Protein AF-A0A352PWK9-F1 (afdb_monomer)

Solvent-accessible surface area (backbone atoms only — not comparable to full-atom values): 29398 Å² total; per-residue (Å²): 131,69,62,71,47,49,58,25,67,68,65,47,60,23,37,30,31,33,58,48,37,74,88,47,64,73,49,34,19,30,24,52,51,31,28,60,72,45,54,48,84,49,52,59,37,33,28,26,74,86,56,73,79,55,90,94,40,54,59,31,49,42,64,86,64,48,95,64,64,31,29,20,36,41,36,48,71,61,72,87,52,44,29,58,53,38,31,45,36,18,73,52,58,21,26,17,35,38,28,40,46,84,82,73,84,71,88,51,68,73,61,53,55,52,42,53,51,47,26,53,59,34,15,54,88,51,54,29,39,41,38,5,53,52,7,48,30,38,34,24,41,82,63,20,38,23,56,20,55,61,98,70,81,66,41,64,42,31,33,29,41,39,25,38,61,48,68,66,52,51,54,48,44,53,56,29,46,79,61,75,45,23,26,32,33,38,41,28,30,21,69,38,74,64,40,40,72,27,34,52,35,53,50,51,59,71,36,88,58,43,57,32,40,38,36,45,39,71,73,59,88,58,55,72,54,28,52,52,23,40,42,59,26,34,76,81,28,58,31,37,36,30,68,49,71,65,79,60,72,55,69,76,88,43,100,73,64,59,72,55,56,72,59,48,51,70,53,53,50,52,52,32,45,70,29,28,29,44,71,40,89,46,74,65,54,49,52,47,44,49,48,31,68,70,44,37,61,66,46,85,55,60,22,34,40,42,37,15,31,37,59,68,57,34,47,52,25,47,55,45,28,50,76,72,73,43,43,65,20,62,68,44,73,66,52,52,59,68,43,64,85,64,43,69,57,96,65,68,69,64,76,39,38,41,40,32,70,62,40,40,32,66,56,51,18,57,53,47,44,45,53,53,65,37,92,40,32,19,24,39,40,43,40,40,71,74,50,98,65,17,58,44,51,57,31,44,54,27,46,52,51,33,49,52,70,46,61,79,76,53,92,57,42,18,60,31,29,16,42,37,49,77,69,89,19,42,66,29,41,52,55,31,45,78,68,44,35,43,57,27,54,38,50,53,54,24,40,52,34,64,44,42,44,54,54,46,49,54,26,49,55,58,59,69,53,83,68,67,96,52,59,96,89,58,81,61,42,60,65,63,33,49,50,56,52,50,51,35,49,73,73,71,43,94,64,70,54,77,67,58,47,43,53,37,38,44,29,63,70,42,91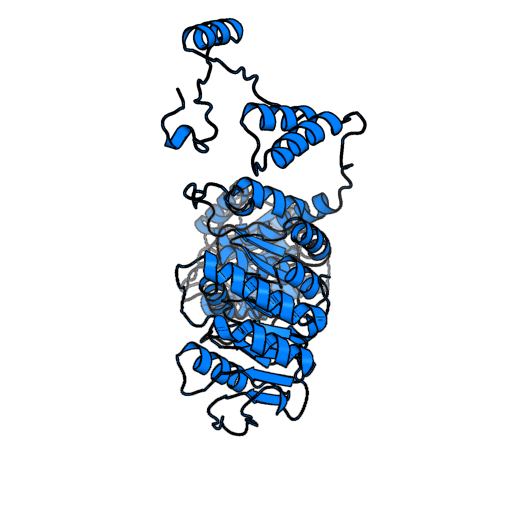,66,82,90,82,80,89,54,94,47,74,67,49,42,54,51,51,44,63,73,71,46,80,88,72,79,50,63,69,85,52,97,90,51,85,58,34,69,85,69,64,32,58,87

Mean predicted aligned error: 9.51 Å

Radius of gyration: 28.69 Å; Cα contacts (8 Å, |Δi|>4): 1067; chains: 1; bounding box: 66×77×76 Å

Secondary structure (DSSP, 8-state):
--STTTHHHHS-SEEEEES--TTSSHHHHHHHHHHHHHT--SEEEEE-TT---BTTBEEESSSTT-SS--SEEEE---TTTHHHHHHHHHHTT--EEEEE--S---S-HHHHHHHHHHHHHHHGGGT-EEEEEEE-EEEEGGGTEEEES-S-PPPEEEEEEEES-HHHHHHHHHHHHHTT--EEEEEE-TT-SS--HHHHHHHHTT-TT-SEEEEEES--S-HHHHHHHHHHHTTTS-EEEEES-TTPPP-TTSSS--HHHH--HHHHHHHHHHTT-EEESSHHHHHHHHHHHHHSPPPSSSEEEEEESSHHHHHHHHHHHHHTT-EE----HHHHHHHHTT-SS---TTT-EE--TT--HHHHHHHHHHHTT-TT-SEEEEEE--BTTB-HHHHHHHHHHHHHHHHTTS-PPEEEEEE-SSSTTHHHHHHHHHTT--EESSHHHHHHHHHHHHHHHHHHHHHH----SS-TT----HHHHHHHHHHHHHTT-SS--HHHHHHHHHHTT---------SSHHHHHHHHHHH-SS---B---TT-S-TTTTT-B-

Nearest PDB structures (foldseek):
  4yaj-assembly1_C  TM=9.192E-01  e=2.339E-35  Candidatus Korarchaeum cryptofilum OPF8
  4yb8-assembly1_A  TM=9.118E-01  e=3.405E-34  Candidatus Korarchaeum cryptofilum OPF8
  2csu-assembly1_A  TM=9.152E-01  e=7.062E-33  Pyrococcus horikoshii OT3
  2csu-assembly1_B  TM=9.110E-01  e=6.863E-32  Pyrococcus horikoshii OT3
  7cm9-assembly2_D  TM=7.330E-01  e=3.244E-27  Psychrobacter sp.

Foldseek 3Di:
DQAFLVCLQQQWQEEEEEQADCPDPLWSVLLLVQQVVLPQPHAYAYAHLVDDDDPPHHYDNALVPDPAQTQEYEDADDLVCLLVNLLSNLVRQHAEYEAAANVDPPVPPVVNVVSLVSNVVSNVVSNYAYQANHFQGKAASVSSGDSGSAPDHFAAAAEAEEEADDVLLNVLSVVCVLLVHGYRMYTHRHPCSDHFQLSVLQVLLPDPRHAAYFYAYAWHDPLVSNLVSLLSSLLRHAYEYEYPPQPPQQPPVDLDGDPRSVDHPVNVVVSCLLSLHHYDHDSVLRVLLVLLSRQKDQFPDQAEAEAEQDPVQLVVLLVLSVVLVGHHFDFDPVLQVQCPVQAPDPDDSRRYGHNHNLNELVSLLSNLLSQQPTPRHRAYEYEYEDDPNYQLQSNLVSNLVSVVVSVVPDPTHIYAYEHADDPRNSVSSSVCSVSSHHYHHGSSSSSSSSCSSVSSVVSSVSSPDPDPPDPPPDDAQVVLLVVLVVVCVVVVHPDDFPVNVVSNCVSRVNDDDDDDDAPDPVSVVVVPVVSDDDDKFFDGDSVPPDRVVVVRID

Sequence (554 aa):
MSLRNLDQLFKPTSIALVEIRPSAPRVSAAVCRNLLRAGFNGEIAAVLPNGGAINDISCCCDVPSLTASCDLAIVSAPPESLPALIGDLGSHGTKAAILVADGCDSHEQAGICRQQTAMLAAARPHGLRILGPGSLGIMVPHARINASIADIQPLSGNLALVGQSGAALLSVVEAANSRNLGFSHVISLGRMADVDYGDALDYLANDADTRAILFVIESLTQVRKFLSAARAATRNLPVVALKAGRFQQPAWRSTSPPVSEMMTTSLYDALFRRCGMVPVSELEELLETAQTLTTARSPTGNRFAIVANGRDLAWLAADTLFQQGGDLANLSSESIQHLAGLLASNGSPNLSIDLGIGADATRYANVLEILLADPGVDAVIALHAPNMLSSCRETAEAVIEALRKRTAKSTVPALVTSWIGGGSAAEARQIFAKNRIPCHETPDAAVRGAMQPLRYRRLQDQLVQTVPPLPDDFVPDAEKARGIISMALAEGRHWLDGPEARDVLAAYGVPVVPCHLAANAEDAAEIARTMGQPVALKIHSPDILDKSAAGGVA

pLDDT: mean 86.34, std 11.67, range [36.44, 98.12]

Structure (mmCIF, N/CA/C/O backbone):
data_AF-A0A352PWK9-F1
#
_entry.id   AF-A0A352PWK9-F1
#
loop_
_atom_site.group_PDB
_atom_site.id
_atom_site.type_symbol
_atom_site.label_atom_id
_atom_site.label_alt_id
_atom_site.label_comp_id
_atom_site.label_asym_id
_atom_site.label_entity_id
_atom_site.label_seq_id
_atom_site.pdbx_PDB_ins_code
_atom_site.Cartn_x
_atom_site.Cartn_y
_atom_site.Cartn_z
_atom_site.occupancy
_atom_site.B_iso_or_equiv
_atom_site.auth_seq_id
_atom_site.auth_comp_id
_atom_site.auth_asym_id
_atom_site.auth_atom_id
_atom_site.pdbx_PDB_model_num
ATOM 1 N N . MET A 1 1 ? 0.943 9.454 -22.278 1.00 48.53 1 MET A N 1
ATOM 2 C CA . MET A 1 1 ? 0.523 8.097 -22.686 1.00 48.53 1 MET A CA 1
ATOM 3 C C . MET A 1 1 ? 0.597 7.179 -21.464 1.00 48.53 1 MET A C 1
ATOM 5 O O . MET A 1 1 ? 1.509 6.371 -21.417 1.00 48.53 1 MET A O 1
ATOM 9 N N . SER A 1 2 ? -0.250 7.325 -20.434 1.00 65.75 2 SER A N 1
ATOM 10 C CA . SER A 1 2 ? 0.011 6.574 -19.188 1.00 65.75 2 SER A CA 1
ATOM 11 C C . SER A 1 2 ? -0.453 5.115 -19.251 1.00 65.75 2 SER A C 1
ATOM 13 O O . SER A 1 2 ? 0.328 4.216 -18.973 1.00 65.75 2 SER A O 1
ATOM 15 N N . LEU A 1 3 ? -1.665 4.841 -19.745 1.00 78.88 3 LEU A N 1
ATOM 16 C CA . LEU A 1 3 ? -2.270 3.503 -19.606 1.00 78.88 3 LEU A CA 1
ATOM 17 C C . LEU A 1 3 ? -2.108 2.528 -20.776 1.00 78.88 3 LEU A C 1
ATOM 19 O O . LEU A 1 3 ? -2.404 1.343 -20.639 1.00 78.88 3 LEU A O 1
ATOM 23 N N . ARG A 1 4 ? -1.672 3.002 -21.946 1.00 84.56 4 ARG A N 1
ATOM 24 C CA . ARG A 1 4 ? -1.666 2.177 -23.163 1.00 84.56 4 ARG A CA 1
ATOM 25 C C . ARG A 1 4 ? -0.855 0.896 -22.934 1.00 84.56 4 ARG A C 1
ATOM 27 O O . ARG A 1 4 ? 0.305 0.991 -22.540 1.00 84.56 4 ARG A O 1
ATOM 34 N N . ASN A 1 5 ? -1.468 -0.253 -23.227 1.00 90.06 5 ASN A N 1
ATOM 35 C CA . ASN A 1 5 ? -0.903 -1.604 -23.121 1.00 90.06 5 ASN A CA 1
ATOM 36 C C . ASN A 1 5 ? -0.508 -2.071 -21.703 1.00 90.06 5 ASN A C 1
ATOM 38 O O . ASN A 1 5 ? 0.046 -3.158 -21.579 1.00 90.06 5 ASN A O 1
ATOM 42 N N . LEU A 1 6 ? -0.825 -1.325 -20.635 1.00 91.06 6 LEU A N 1
ATOM 43 C CA . LEU A 1 6 ? -0.583 -1.800 -19.262 1.00 91.06 6 LEU A CA 1
ATOM 44 C C . LEU A 1 6 ? -1.464 -2.993 -18.881 1.00 91.06 6 LEU A C 1
ATOM 46 O O . LEU A 1 6 ? -1.018 -3.828 -18.104 1.00 91.06 6 LEU A O 1
ATOM 50 N N . ASP A 1 7 ? -2.659 -3.130 -19.462 1.00 93.25 7 ASP A N 1
ATOM 51 C CA . ASP A 1 7 ? -3.497 -4.321 -19.254 1.00 93.25 7 ASP A CA 1
ATOM 52 C C . ASP A 1 7 ? -2.745 -5.609 -19.605 1.00 93.25 7 ASP A C 1
ATOM 54 O O . ASP A 1 7 ? -2.879 -6.608 -18.911 1.00 93.25 7 ASP A O 1
ATOM 58 N N . GLN A 1 8 ? -1.880 -5.568 -20.622 1.00 94.75 8 GLN A N 1
ATOM 59 C CA . GLN A 1 8 ? -1.096 -6.725 -21.059 1.00 94.75 8 GLN A CA 1
ATOM 60 C C . GLN A 1 8 ? 0.014 -7.088 -20.068 1.00 94.75 8 GLN A C 1
ATOM 62 O O . GLN A 1 8 ? 0.483 -8.218 -20.050 1.00 94.75 8 GLN A O 1
ATOM 67 N N . LEU A 1 9 ? 0.410 -6.155 -19.196 1.00 93.75 9 LEU A N 1
ATOM 68 C CA . LEU A 1 9 ? 1.335 -6.432 -18.102 1.00 93.75 9 LEU A CA 1
ATOM 69 C C . LEU A 1 9 ? 0.650 -7.236 -16.988 1.00 93.75 9 LEU A C 1
ATOM 71 O O . LEU A 1 9 ? 1.267 -8.127 -16.417 1.00 93.75 9 LEU A O 1
ATOM 75 N N . PHE A 1 10 ? -0.611 -6.931 -16.672 1.00 95.44 10 PHE A N 1
ATOM 76 C CA . PHE A 1 10 ? -1.283 -7.441 -15.468 1.00 95.44 10 PHE A CA 1
ATOM 77 C C . PHE A 1 10 ? -2.360 -8.502 -15.736 1.00 95.44 10 PHE A C 1
ATOM 79 O O . PHE A 1 10 ? -2.660 -9.302 -14.850 1.00 95.44 10 PHE A O 1
ATOM 86 N N . LYS A 1 11 ? -2.934 -8.525 -16.942 1.00 95.31 11 LYS A N 1
ATOM 87 C CA . LYS A 1 11 ? -3.971 -9.462 -17.401 1.00 95.31 11 LYS A CA 1
ATOM 88 C C . LYS A 1 11 ? -3.614 -10.097 -18.767 1.00 95.31 11 LYS A C 1
ATOM 90 O O . LYS A 1 11 ? -4.473 -10.118 -19.649 1.00 95.31 11 LYS A O 1
ATOM 95 N N . PRO A 1 12 ? -2.379 -10.604 -18.977 1.00 96.69 12 PRO A N 1
ATOM 96 C CA . PRO A 1 12 ? -2.018 -11.282 -20.220 1.00 96.69 12 PRO A CA 1
ATOM 97 C C . PRO A 1 12 ? -2.787 -12.595 -20.390 1.00 96.69 12 PRO A C 1
ATOM 99 O O . PRO A 1 12 ? -3.050 -13.314 -19.423 1.00 96.69 12 PRO A O 1
ATOM 102 N N . THR A 1 13 ? -3.073 -12.947 -21.639 1.00 96.12 13 THR A N 1
ATOM 103 C CA . THR A 1 13 ? -3.568 -14.273 -22.037 1.00 96.12 13 THR A CA 1
ATOM 104 C C . THR A 1 13 ? -2.443 -15.192 -22.514 1.00 96.12 13 THR A C 1
ATOM 106 O O . THR A 1 13 ? -2.593 -16.413 -22.493 1.00 96.12 13 THR A O 1
ATOM 109 N N . SER A 1 14 ? -1.293 -14.618 -22.875 1.00 96.62 14 SER A N 1
ATOM 110 C CA . SER A 1 14 ? -0.099 -15.335 -23.325 1.00 96.62 14 SER A CA 1
ATOM 111 C C . SER A 1 14 ? 1.188 -14.698 -22.784 1.00 96.62 14 SER A C 1
ATOM 113 O O . SER A 1 14 ? 1.326 -13.472 -22.741 1.00 96.62 14 SER A O 1
ATOM 115 N N . ILE A 1 15 ? 2.142 -15.531 -22.359 1.00 97.12 15 ILE A N 1
ATOM 116 C CA . ILE A 1 15 ? 3.422 -15.104 -21.778 1.00 97.12 15 ILE A CA 1
ATOM 117 C C . ILE A 1 15 ? 4.591 -15.777 -22.507 1.00 97.12 15 ILE A C 1
ATOM 119 O O . ILE A 1 15 ? 4.653 -17.001 -22.599 1.00 97.12 15 ILE A O 1
ATOM 123 N N . ALA A 1 16 ? 5.565 -14.987 -22.963 1.00 96.00 16 ALA A N 1
ATOM 124 C CA . ALA A 1 16 ? 6.840 -15.489 -23.474 1.00 96.00 16 ALA A CA 1
ATOM 125 C C . ALA A 1 16 ? 7.952 -15.372 -22.419 1.00 96.00 16 ALA A C 1
ATOM 127 O O . ALA A 1 16 ? 8.195 -14.297 -21.871 1.00 96.00 16 ALA A O 1
ATOM 128 N N . LEU A 1 17 ? 8.663 -16.466 -22.161 1.00 94.31 17 LEU A N 1
ATOM 129 C CA . LEU A 1 17 ? 9.863 -16.526 -21.329 1.00 94.31 17 LEU A CA 1
ATOM 130 C C . LEU A 1 17 ? 11.105 -16.376 -22.216 1.00 94.31 17 LEU A C 1
ATOM 132 O O . LEU A 1 17 ? 11.478 -17.311 -22.919 1.00 94.31 17 LEU A O 1
ATOM 136 N N . VAL A 1 18 ? 11.754 -15.214 -22.198 1.00 92.62 18 VAL A N 1
ATOM 137 C CA . VAL A 1 18 ? 12.883 -14.897 -23.088 1.00 92.62 18 VAL A CA 1
ATOM 138 C C . VAL A 1 18 ? 14.199 -15.003 -22.326 1.00 92.62 18 VAL A C 1
ATOM 140 O O . VAL A 1 18 ? 14.428 -14.281 -21.356 1.00 92.62 18 VAL A O 1
ATOM 143 N N . GLU A 1 19 ? 15.051 -15.931 -22.766 1.00 87.81 19 GLU A N 1
ATOM 144 C CA . GLU A 1 19 ? 16.328 -16.300 -22.135 1.00 87.81 19 GLU A CA 1
ATOM 145 C C . GLU A 1 19 ? 16.209 -16.820 -20.688 1.00 87.81 19 GLU A C 1
ATOM 147 O O . GLU A 1 19 ? 17.190 -16.940 -19.953 1.00 87.81 19 GLU A O 1
ATOM 152 N N . ILE A 1 20 ? 15.006 -17.227 -20.279 1.00 81.50 20 ILE A N 1
ATOM 153 C CA . ILE A 1 20 ? 14.725 -17.742 -18.938 1.00 81.50 20 ILE A CA 1
ATOM 154 C C . ILE A 1 20 ? 14.736 -19.271 -18.947 1.00 81.50 20 ILE A C 1
ATOM 156 O O . ILE A 1 20 ? 13.946 -19.898 -19.648 1.00 81.50 20 ILE A O 1
ATOM 160 N N . ARG A 1 21 ? 15.602 -19.891 -18.130 1.00 76.75 21 ARG A N 1
ATOM 161 C CA . ARG A 1 21 ? 15.699 -21.358 -17.999 1.00 76.75 21 ARG A CA 1
ATOM 162 C C . ARG A 1 21 ? 15.529 -21.837 -16.549 1.00 76.75 21 ARG A C 1
ATOM 164 O O . ARG A 1 21 ? 16.004 -21.162 -15.638 1.00 76.75 21 ARG A O 1
ATOM 171 N N . PRO A 1 22 ? 14.959 -23.035 -16.314 1.00 70.00 22 PRO A N 1
ATOM 172 C CA . PRO A 1 22 ? 14.894 -23.644 -14.979 1.00 70.00 22 PRO A CA 1
ATOM 173 C C . PRO A 1 22 ? 16.267 -24.008 -14.396 1.00 70.00 22 PRO A C 1
ATOM 175 O O . PRO A 1 22 ? 16.441 -24.013 -13.183 1.00 70.00 22 PRO A O 1
ATOM 178 N N . SER A 1 23 ? 17.237 -24.327 -15.259 1.00 63.75 23 SER A N 1
ATOM 179 C CA . SER A 1 23 ? 18.605 -24.730 -14.896 1.00 63.75 23 SER A CA 1
ATOM 180 C C . SER A 1 23 ? 19.615 -23.572 -14.870 1.00 63.75 23 SER A C 1
ATOM 182 O O . SER A 1 23 ? 20.795 -23.794 -14.605 1.00 63.75 23 SER A O 1
ATOM 184 N N . ALA A 1 24 ? 19.171 -22.350 -15.177 1.00 66.62 24 ALA A N 1
ATOM 185 C CA . ALA A 1 24 ? 19.988 -21.137 -15.245 1.00 66.62 24 ALA A CA 1
ATOM 186 C C . ALA A 1 24 ? 20.274 -20.538 -13.845 1.00 66.62 24 ALA A C 1
ATOM 188 O O . ALA A 1 24 ? 19.819 -21.089 -12.837 1.00 66.62 24 ALA A O 1
ATOM 189 N N . PRO A 1 25 ? 21.034 -19.421 -13.751 1.00 65.25 25 PRO A N 1
ATOM 190 C CA . PRO A 1 25 ? 21.227 -18.689 -12.500 1.00 65.25 25 PRO A CA 1
ATOM 191 C C . PRO A 1 25 ? 19.922 -18.459 -11.724 1.00 65.25 25 PRO A C 1
ATOM 193 O O . PRO A 1 25 ? 18.831 -18.428 -12.298 1.00 65.25 25 PRO A O 1
ATOM 196 N N . ARG A 1 26 ? 20.045 -18.271 -10.401 1.00 72.81 26 ARG A N 1
ATOM 197 C CA . ARG A 1 26 ? 18.922 -18.268 -9.437 1.00 72.81 26 ARG A CA 1
ATOM 198 C C . ARG A 1 26 ? 17.710 -17.435 -9.874 1.00 72.81 26 ARG A C 1
ATOM 200 O O . ARG A 1 26 ? 16.587 -17.849 -9.611 1.00 72.81 26 ARG A O 1
ATOM 207 N N . VAL A 1 27 ? 17.939 -16.305 -10.543 1.00 76.38 27 VAL A N 1
ATOM 208 C CA . VAL A 1 27 ? 16.911 -15.381 -11.049 1.00 76.38 27 VAL A CA 1
ATOM 209 C C . VAL A 1 27 ? 15.991 -16.067 -12.065 1.00 76.38 27 VAL A C 1
ATOM 211 O O . VAL A 1 27 ? 14.796 -16.207 -11.810 1.00 76.38 27 VAL A O 1
ATOM 214 N N . SER A 1 28 ? 16.527 -16.541 -13.193 1.00 78.88 28 SER A N 1
ATOM 215 C CA . SER A 1 28 ? 15.731 -17.140 -14.273 1.00 78.88 28 SER A CA 1
ATOM 216 C C . SER A 1 28 ? 14.991 -18.398 -13.802 1.00 78.88 28 SER A C 1
ATOM 218 O O . SER A 1 28 ? 13.808 -18.590 -14.095 1.00 78.88 28 SER A O 1
ATOM 220 N N . ALA A 1 29 ? 15.662 -19.224 -12.995 1.00 82.44 29 ALA A N 1
ATOM 221 C CA . ALA A 1 29 ? 15.060 -20.418 -12.415 1.00 82.44 29 ALA A CA 1
ATOM 222 C C . ALA A 1 29 ? 13.894 -20.082 -11.467 1.00 82.44 29 ALA A C 1
ATOM 224 O O . ALA A 1 29 ? 12.892 -20.800 -11.446 1.00 82.44 29 ALA A O 1
ATOM 225 N N . ALA A 1 30 ? 14.000 -18.993 -10.696 1.00 88.06 30 ALA A N 1
ATOM 226 C CA . ALA A 1 30 ? 12.938 -18.541 -9.801 1.00 88.06 30 ALA A CA 1
ATOM 227 C C . ALA A 1 30 ? 11.700 -18.075 -10.573 1.00 88.06 30 ALA A C 1
ATOM 229 O O . ALA A 1 30 ? 10.614 -18.572 -10.288 1.00 88.06 30 ALA A O 1
ATOM 230 N N . VAL A 1 31 ? 11.855 -17.219 -11.590 1.00 90.62 31 VAL A N 1
ATOM 231 C CA . VAL A 1 31 ? 10.717 -16.723 -12.390 1.00 90.62 31 VAL A CA 1
ATOM 232 C C . VAL A 1 31 ? 9.932 -17.871 -13.016 1.00 90.62 31 VAL A C 1
ATOM 234 O O . VAL A 1 31 ? 8.715 -17.947 -12.855 1.00 90.62 31 VAL A O 1
ATOM 237 N N . CYS A 1 32 ? 10.620 -18.792 -13.698 1.00 89.94 32 CYS A N 1
ATOM 238 C CA . CYS A 1 32 ? 9.964 -19.925 -14.348 1.00 89.94 32 CYS A CA 1
ATOM 239 C C . CYS A 1 32 ? 9.243 -20.817 -13.324 1.00 89.94 32 CYS A C 1
ATOM 241 O O . CYS A 1 32 ? 8.064 -21.130 -13.498 1.00 89.94 32 CYS A O 1
ATOM 243 N N . ARG A 1 33 ? 9.911 -21.161 -12.212 1.00 91.00 33 ARG A N 1
ATOM 244 C CA . ARG A 1 33 ? 9.308 -21.944 -11.122 1.00 91.00 33 ARG A CA 1
ATOM 245 C C . ARG A 1 33 ? 8.063 -21.262 -10.559 1.00 91.00 33 ARG A C 1
ATOM 247 O O . ARG A 1 33 ? 7.060 -21.930 -10.325 1.00 91.00 33 ARG A O 1
ATOM 254 N N . ASN A 1 34 ? 8.129 -19.959 -10.321 1.00 93.12 34 ASN A N 1
ATOM 255 C CA . ASN A 1 34 ? 7.054 -19.202 -9.693 1.00 93.12 34 ASN A CA 1
ATOM 256 C C . ASN A 1 34 ? 5.840 -19.052 -10.597 1.00 93.12 34 ASN A C 1
ATOM 258 O O . ASN A 1 34 ? 4.722 -19.224 -10.111 1.00 93.12 34 ASN A O 1
ATOM 262 N N . LEU A 1 35 ? 6.053 -18.804 -11.891 1.00 93.31 35 LEU A N 1
ATOM 263 C CA . LEU A 1 35 ? 4.972 -18.704 -12.865 1.00 93.31 35 LEU A CA 1
ATOM 264 C C . LEU A 1 35 ? 4.228 -20.039 -12.996 1.00 93.31 35 LEU A C 1
ATOM 266 O O . LEU A 1 35 ? 3.001 -20.073 -12.928 1.00 93.31 35 LEU A O 1
ATOM 270 N N . LEU A 1 36 ? 4.973 -21.146 -13.092 1.00 91.44 36 LEU A N 1
ATOM 271 C CA . LEU A 1 36 ? 4.395 -22.490 -13.146 1.00 91.44 36 LEU A CA 1
ATOM 272 C C . LEU A 1 36 ? 3.680 -22.861 -11.840 1.00 91.44 36 LEU A C 1
ATOM 274 O O . LEU A 1 36 ? 2.569 -23.381 -11.872 1.00 91.44 36 LEU A O 1
ATOM 278 N N . ARG A 1 37 ? 4.280 -22.552 -10.683 1.00 92.44 37 ARG A N 1
ATOM 279 C CA . ARG A 1 37 ? 3.682 -22.810 -9.362 1.00 92.44 37 ARG A CA 1
ATOM 280 C C . ARG A 1 37 ? 2.416 -21.988 -9.121 1.00 92.44 37 ARG A C 1
ATOM 282 O O . ARG A 1 37 ? 1.524 -22.468 -8.427 1.00 92.44 37 ARG A O 1
ATOM 289 N N . ALA A 1 38 ? 2.340 -20.771 -9.659 1.00 93.38 38 ALA A N 1
ATOM 290 C CA . ALA A 1 38 ? 1.150 -19.932 -9.555 1.00 93.38 38 ALA A CA 1
ATOM 291 C C . ALA A 1 38 ? -0.039 -20.515 -10.340 1.00 93.38 38 ALA A C 1
ATOM 293 O O . ALA A 1 38 ? -1.185 -20.272 -9.965 1.00 93.38 38 ALA A O 1
ATOM 294 N N . GLY A 1 39 ? 0.224 -21.337 -11.364 1.00 93.62 39 GLY A N 1
ATOM 295 C CA . GLY A 1 39 ? -0.807 -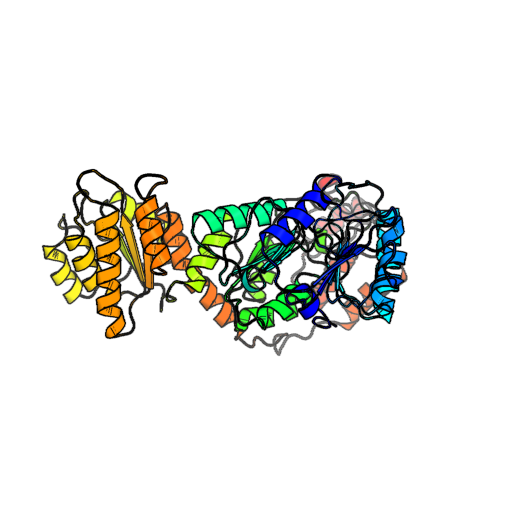22.003 -12.156 1.00 93.62 39 GLY A CA 1
ATOM 296 C C . GLY A 1 39 ? -1.487 -21.058 -13.141 1.00 93.62 39 GLY A C 1
ATOM 297 O O . GLY A 1 39 ? -2.717 -21.033 -13.211 1.00 93.62 39 GLY A O 1
ATOM 298 N N . PHE A 1 40 ? -0.695 -20.250 -13.855 1.00 95.81 40 PHE A N 1
ATOM 299 C CA . PHE A 1 40 ? -1.191 -19.380 -14.920 1.00 95.81 40 PHE A CA 1
ATOM 300 C C . PHE A 1 40 ? -1.998 -20.193 -15.942 1.00 95.81 40 PHE A C 1
ATOM 302 O O . PHE A 1 40 ? -1.554 -21.243 -16.399 1.00 95.81 40 PHE A O 1
ATOM 309 N N . ASN A 1 41 ? -3.195 -19.709 -16.277 1.00 92.75 41 ASN A N 1
ATOM 310 C CA . ASN A 1 41 ? -4.133 -20.441 -17.134 1.00 92.75 41 ASN A CA 1
ATOM 311 C C . ASN A 1 41 ? -3.937 -20.161 -18.635 1.00 92.75 41 ASN A C 1
ATOM 313 O O . ASN A 1 41 ? -4.598 -20.799 -19.451 1.00 92.75 41 ASN A O 1
ATOM 317 N N . GLY A 1 42 ? -3.120 -19.166 -18.990 1.00 93.44 42 GLY A N 1
ATOM 318 C CA . GLY A 1 42 ? -2.872 -18.779 -20.375 1.00 93.44 42 GLY A CA 1
ATOM 319 C C . GLY A 1 42 ? -1.729 -19.556 -21.023 1.00 93.44 42 GLY A C 1
ATOM 320 O O . GLY A 1 42 ? -1.113 -20.433 -20.416 1.00 93.44 42 GLY A O 1
ATOM 321 N N . GLU A 1 43 ? -1.428 -19.207 -22.269 1.00 94.38 43 GLU A N 1
ATOM 322 C CA . GLU A 1 43 ? -0.366 -19.859 -23.034 1.00 94.38 43 GLU A CA 1
ATOM 323 C C . GLU A 1 43 ? 1.014 -19.397 -22.562 1.00 94.38 43 GLU A C 1
ATOM 325 O O . GLU A 1 43 ? 1.243 -18.207 -22.334 1.00 94.38 43 GLU A O 1
ATOM 330 N N . ILE A 1 44 ? 1.951 -20.337 -22.432 1.00 94.81 44 ILE A N 1
ATOM 331 C CA . ILE A 1 44 ? 3.351 -20.035 -22.133 1.00 94.81 44 ILE A CA 1
ATOM 332 C C . ILE A 1 44 ? 4.204 -20.543 -23.291 1.00 94.81 44 ILE A C 1
ATOM 334 O O . ILE A 1 44 ? 4.079 -21.697 -23.703 1.00 94.81 44 ILE A O 1
ATOM 338 N N . ALA A 1 45 ? 5.088 -19.685 -23.790 1.00 94.19 45 ALA A N 1
ATOM 339 C CA . ALA A 1 45 ? 6.132 -20.030 -24.748 1.00 94.19 45 ALA A CA 1
ATOM 340 C C . ALA A 1 45 ? 7.501 -19.613 -24.197 1.00 94.19 45 ALA A C 1
ATOM 342 O O . ALA A 1 45 ? 7.586 -18.762 -23.311 1.00 94.19 45 ALA A O 1
ATOM 343 N N . ALA A 1 46 ? 8.581 -20.190 -24.714 1.00 93.31 46 ALA A N 1
ATOM 344 C CA . ALA A 1 46 ? 9.939 -19.834 -24.327 1.00 93.31 46 ALA A CA 1
ATOM 345 C C . ALA A 1 46 ? 10.827 -19.565 -25.545 1.00 93.31 46 ALA A C 1
ATOM 347 O O . ALA A 1 46 ? 10.806 -20.313 -26.519 1.00 93.31 46 ALA A O 1
ATOM 348 N N . VAL A 1 47 ? 11.645 -18.518 -25.457 1.00 92.56 47 VAL A N 1
ATOM 349 C CA . VAL A 1 47 ? 12.652 -18.151 -26.456 1.00 92.56 47 VAL A CA 1
ATOM 350 C C . VAL A 1 47 ? 14.030 -18.401 -25.854 1.00 92.56 47 VAL A C 1
ATOM 352 O O . VAL A 1 47 ? 14.447 -17.714 -24.919 1.00 92.56 47 VAL A O 1
ATOM 355 N N . LEU A 1 48 ? 14.728 -19.410 -26.369 1.00 89.81 48 LEU A N 1
ATOM 356 C CA . LEU A 1 48 ? 16.016 -19.890 -25.879 1.00 89.81 48 LEU A CA 1
ATOM 357 C C . LEU A 1 48 ? 17.029 -19.917 -27.038 1.00 89.81 48 LEU A C 1
ATOM 359 O O . LEU A 1 48 ? 17.033 -20.888 -27.792 1.00 89.81 48 LEU A O 1
ATOM 363 N N . PRO A 1 49 ? 17.941 -18.931 -27.153 1.00 84.62 49 PRO A N 1
ATOM 364 C CA . PRO A 1 49 ? 18.889 -18.827 -28.274 1.00 84.62 49 PRO A CA 1
ATOM 365 C C . PRO A 1 49 ? 19.714 -20.089 -28.548 1.00 84.62 49 PRO A C 1
ATOM 367 O O . PRO A 1 49 ? 19.986 -20.431 -29.694 1.00 84.62 49 PRO A O 1
ATOM 370 N N . ASN A 1 50 ? 20.069 -20.827 -27.492 1.00 83.00 50 ASN A N 1
ATOM 371 C CA . ASN A 1 50 ? 20.864 -22.057 -27.585 1.00 83.00 50 ASN A CA 1
ATOM 372 C C . ASN A 1 50 ? 20.001 -23.334 -27.633 1.00 83.00 50 ASN A C 1
ATOM 374 O O . ASN A 1 50 ? 20.516 -24.430 -27.406 1.00 83.00 50 ASN A O 1
ATOM 378 N N . GLY A 1 51 ? 18.693 -23.199 -27.868 1.00 76.38 51 GLY A N 1
ATOM 379 C CA . GLY A 1 51 ? 17.718 -24.280 -27.767 1.00 76.38 51 GLY A CA 1
ATOM 380 C C . GLY A 1 51 ? 17.508 -24.786 -26.333 1.00 76.38 51 GLY A C 1
ATOM 381 O O . GLY A 1 51 ? 18.096 -24.297 -25.362 1.00 76.38 51 GLY A O 1
ATOM 382 N N . GLY A 1 52 ? 16.631 -25.781 -26.194 1.00 78.56 52 GLY A N 1
ATOM 383 C CA . GLY A 1 52 ? 16.310 -26.420 -24.919 1.00 78.56 52 GLY A CA 1
ATOM 384 C C . GLY A 1 52 ? 14.843 -26.824 -24.817 1.00 78.56 52 GLY A C 1
ATOM 385 O O . GLY A 1 52 ? 14.069 -26.628 -25.750 1.00 78.56 52 GLY A O 1
ATOM 386 N N . ALA A 1 53 ? 14.479 -27.384 -23.666 1.00 80.31 53 ALA A N 1
ATOM 387 C CA . ALA A 1 53 ? 13.105 -27.717 -23.319 1.00 80.31 53 ALA A CA 1
ATOM 388 C C . ALA A 1 53 ? 12.811 -27.268 -21.883 1.00 80.31 53 ALA A C 1
ATOM 390 O O . ALA A 1 53 ? 13.676 -27.360 -21.005 1.00 80.31 53 ALA A O 1
ATOM 391 N N . ILE A 1 54 ? 11.590 -26.794 -21.647 1.00 83.62 54 ILE A N 1
ATOM 392 C CA . ILE A 1 54 ? 11.080 -26.429 -20.324 1.00 83.62 54 ILE A CA 1
ATOM 393 C C . ILE A 1 54 ? 9.776 -27.200 -20.114 1.00 83.62 54 ILE A C 1
ATOM 395 O O . ILE A 1 54 ? 8.720 -26.729 -20.514 1.00 83.62 54 ILE A O 1
ATOM 399 N N . ASN A 1 55 ? 9.833 -28.378 -19.485 1.00 82.06 55 ASN A N 1
ATOM 400 C CA . ASN A 1 55 ? 8.662 -29.247 -19.284 1.00 82.06 55 ASN A CA 1
ATOM 401 C C . ASN A 1 55 ? 7.828 -29.387 -20.584 1.00 82.06 55 ASN A C 1
ATOM 403 O O . ASN A 1 55 ? 8.395 -29.726 -21.619 1.00 82.06 55 ASN A O 1
ATOM 407 N N . ASP A 1 56 ? 6.528 -29.072 -20.536 1.00 82.75 56 ASP A N 1
ATOM 408 C CA . ASP A 1 56 ? 5.589 -29.122 -21.669 1.00 82.75 56 ASP A CA 1
ATOM 409 C C . ASP A 1 56 ? 5.438 -27.771 -22.410 1.00 82.75 56 ASP A C 1
ATOM 411 O O . ASP A 1 56 ? 4.493 -27.568 -23.170 1.00 82.75 56 ASP A O 1
ATOM 415 N N . ILE A 1 57 ? 6.342 -26.813 -22.174 1.00 89.12 57 ILE A N 1
ATOM 416 C CA . ILE A 1 57 ? 6.298 -25.467 -22.764 1.00 89.12 57 ILE A CA 1
ATOM 417 C C . ILE A 1 57 ? 6.950 -25.479 -24.151 1.00 89.12 57 ILE A C 1
ATOM 419 O O . ILE A 1 57 ? 8.072 -25.966 -24.321 1.00 89.12 57 ILE A O 1
ATOM 423 N N . SER A 1 58 ? 6.279 -24.873 -25.135 1.00 87.50 58 SER A N 1
ATOM 424 C CA . SER A 1 58 ? 6.825 -24.701 -26.486 1.00 87.50 58 SER A CA 1
ATOM 425 C C . SER A 1 58 ? 8.064 -23.800 -26.460 1.00 87.50 58 SER A C 1
ATOM 427 O O . SER A 1 58 ? 8.010 -22.686 -25.936 1.00 87.50 58 SER A O 1
ATOM 429 N N . CYS A 1 59 ? 9.180 -24.280 -27.012 1.00 91.50 59 CYS A N 1
ATOM 430 C CA . CYS A 1 59 ? 10.463 -23.577 -27.021 1.00 91.50 59 CYS A CA 1
ATOM 431 C C . CYS A 1 59 ? 10.914 -23.295 -28.462 1.00 91.50 59 CYS A C 1
ATOM 433 O O . CYS A 1 59 ? 10.941 -24.207 -29.288 1.00 91.50 59 CYS A O 1
ATOM 435 N N . CYS A 1 60 ? 11.329 -22.063 -28.749 1.00 91.75 60 CYS A N 1
ATOM 436 C CA . CYS A 1 60 ? 11.945 -21.665 -30.016 1.00 91.75 60 CYS A CA 1
ATOM 437 C C . CYS A 1 60 ? 13.293 -20.963 -29.784 1.00 91.75 60 CYS A C 1
ATOM 439 O O . CYS A 1 60 ? 13.633 -20.607 -28.655 1.00 91.75 60 CYS A O 1
ATOM 441 N N . CYS A 1 61 ? 14.083 -20.790 -30.846 1.00 91.19 61 CYS A N 1
ATOM 442 C CA . CYS A 1 61 ? 15.423 -20.203 -30.741 1.00 91.19 61 CYS A CA 1
ATOM 443 C C . CYS A 1 61 ? 15.419 -18.668 -30.760 1.00 91.19 61 CYS A C 1
ATOM 445 O O . CYS A 1 61 ? 16.313 -18.048 -30.195 1.00 91.19 61 CYS A O 1
ATOM 447 N N . ASP A 1 62 ? 14.419 -18.050 -31.381 1.00 92.25 62 ASP A N 1
ATOM 448 C CA . ASP A 1 62 ? 14.308 -16.599 -31.506 1.00 92.25 62 ASP A CA 1
ATOM 449 C C . ASP A 1 62 ? 12.842 -16.143 -31.453 1.00 92.25 62 ASP A C 1
ATOM 451 O O . ASP A 1 62 ? 11.910 -16.948 -31.535 1.00 92.25 62 ASP A O 1
ATOM 455 N N . VAL A 1 63 ? 12.644 -14.838 -31.256 1.00 92.75 63 VAL A N 1
ATOM 456 C CA . VAL A 1 63 ? 11.315 -14.220 -31.161 1.00 92.75 63 VAL A CA 1
ATOM 457 C C . VAL A 1 63 ? 10.518 -14.349 -32.469 1.00 92.75 63 VAL A C 1
ATOM 459 O O . VAL A 1 63 ? 9.341 -14.692 -32.385 1.00 92.75 63 VAL A O 1
ATOM 462 N N . PRO A 1 64 ? 11.094 -14.138 -33.672 1.00 91.44 64 PRO A N 1
ATOM 463 C CA . PRO A 1 64 ? 10.364 -14.337 -34.926 1.00 91.44 64 PRO A CA 1
ATOM 464 C C . PRO A 1 64 ? 9.817 -15.756 -35.127 1.00 91.44 64 PRO A C 1
ATOM 466 O O . PRO A 1 64 ? 8.813 -15.919 -35.817 1.00 91.44 64 PRO A O 1
ATOM 469 N N . SER A 1 65 ? 10.450 -16.765 -34.524 1.00 92.06 65 SER A N 1
ATOM 470 C CA . SER A 1 65 ? 10.011 -18.164 -34.568 1.00 92.06 65 SER A CA 1
ATOM 471 C C . SER A 1 65 ? 8.872 -18.498 -33.598 1.00 92.06 65 SER A C 1
ATOM 473 O O . SER A 1 65 ? 8.426 -19.648 -33.569 1.00 92.06 65 SER A O 1
ATOM 475 N N . LEU A 1 66 ? 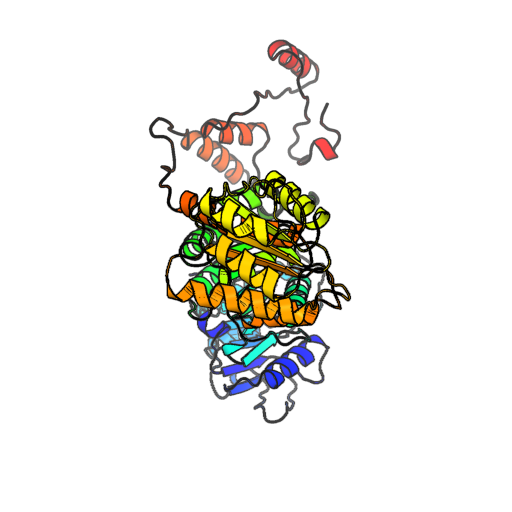8.396 -17.543 -32.791 1.00 89.88 66 LEU A N 1
ATOM 476 C CA . LEU A 1 66 ? 7.195 -17.742 -31.983 1.00 89.88 66 LEU A CA 1
ATOM 477 C C . LEU A 1 66 ? 5.990 -18.008 -32.897 1.00 89.88 66 LEU A C 1
ATOM 479 O O . LEU A 1 66 ? 5.774 -17.340 -33.906 1.00 89.88 66 LEU A O 1
ATOM 483 N N . THR A 1 67 ? 5.186 -19.007 -32.538 1.00 85.00 67 THR A N 1
ATOM 484 C CA . THR A 1 67 ? 4.012 -19.414 -33.326 1.00 85.00 67 THR A CA 1
ATOM 485 C C . THR A 1 67 ? 2.886 -18.384 -33.293 1.00 85.00 67 THR A C 1
ATOM 487 O O . THR A 1 67 ? 2.061 -18.345 -34.203 1.00 85.00 67 THR A O 1
ATOM 490 N N . ALA A 1 68 ? 2.840 -17.573 -32.238 1.00 88.06 68 ALA A N 1
ATOM 491 C CA . ALA A 1 68 ? 1.869 -16.513 -32.037 1.00 88.06 68 ALA A CA 1
ATOM 492 C C . ALA A 1 68 ? 2.508 -15.355 -31.264 1.00 88.06 68 ALA A C 1
ATOM 494 O O . ALA A 1 68 ? 3.424 -15.554 -30.462 1.00 88.06 68 ALA A O 1
ATOM 495 N N . SER A 1 69 ? 1.974 -14.151 -31.470 1.00 90.50 69 SER A N 1
ATOM 496 C CA . SER A 1 69 ? 2.331 -12.984 -30.669 1.00 90.50 69 SER A CA 1
ATOM 497 C C . SER A 1 69 ? 1.960 -13.205 -29.205 1.00 90.50 69 SER A C 1
ATOM 499 O O . S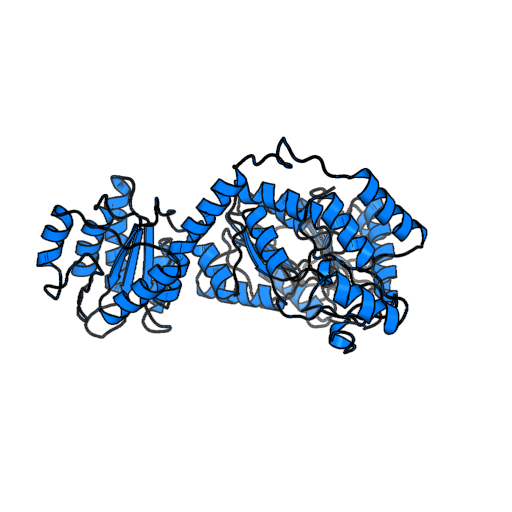ER A 1 69 ? 0.845 -13.648 -28.931 1.00 90.50 69 SER A O 1
ATOM 501 N N . CYS A 1 70 ? 2.843 -12.836 -28.279 1.00 93.50 70 CYS A N 1
ATOM 502 C CA . CYS A 1 70 ? 2.537 -12.855 -26.853 1.00 93.50 70 CYS A CA 1
ATOM 503 C C . CYS A 1 70 ? 2.048 -11.490 -26.354 1.00 93.50 70 CYS A C 1
ATOM 505 O O . CYS A 1 70 ? 2.436 -10.443 -26.868 1.00 93.50 70 CYS A O 1
ATOM 507 N N . ASP A 1 71 ? 1.224 -11.484 -25.313 1.00 96.62 71 ASP A N 1
ATOM 508 C CA . ASP A 1 71 ? 0.801 -10.245 -24.654 1.00 96.62 71 ASP A CA 1
ATOM 509 C C . ASP A 1 71 ? 1.946 -9.654 -23.822 1.00 96.62 71 ASP A C 1
ATOM 511 O O . ASP A 1 71 ? 2.249 -8.454 -23.901 1.00 96.62 71 ASP A O 1
ATOM 515 N N . LEU A 1 72 ? 2.613 -10.536 -23.069 1.00 97.62 72 LEU A N 1
ATOM 516 C CA . LEU A 1 72 ? 3.677 -10.222 -22.126 1.00 97.62 72 LEU A CA 1
ATOM 517 C C . LEU A 1 72 ? 4.937 -11.044 -22.412 1.00 97.62 72 LEU A C 1
ATOM 519 O O . LEU A 1 72 ? 4.890 -12.269 -22.479 1.00 97.62 72 LEU A O 1
ATOM 523 N N . ALA A 1 73 ? 6.091 -10.387 -22.472 1.00 97.06 73 ALA A N 1
ATOM 524 C CA . ALA A 1 73 ? 7.391 -11.048 -22.421 1.00 97.06 73 ALA A CA 1
ATOM 525 C C . ALA A 1 73 ? 8.058 -10.844 -21.054 1.00 97.06 73 ALA A C 1
ATOM 527 O O . ALA A 1 73 ? 8.117 -9.728 -20.543 1.00 97.06 73 ALA A O 1
ATOM 528 N N . ILE A 1 74 ? 8.610 -11.902 -20.466 1.00 95.69 74 ILE A N 1
ATOM 529 C CA . ILE A 1 74 ? 9.485 -11.811 -19.296 1.00 95.69 74 ILE A CA 1
ATOM 530 C C . ILE A 1 74 ? 10.902 -12.088 -19.780 1.00 95.69 74 ILE A C 1
ATOM 532 O O . ILE A 1 74 ? 11.176 -13.164 -20.309 1.00 95.69 74 ILE A O 1
ATOM 536 N N . VAL A 1 75 ? 11.786 -11.106 -19.631 1.00 93.12 75 VAL A N 1
ATOM 537 C CA . VAL A 1 75 ? 13.115 -11.106 -20.243 1.00 93.12 75 VAL A CA 1
ATOM 538 C C . VAL A 1 75 ? 14.181 -11.090 -19.157 1.00 93.12 75 VAL A C 1
ATOM 540 O O . VAL A 1 75 ? 14.145 -10.270 -18.235 1.00 93.12 75 VAL A O 1
ATOM 543 N N . SER A 1 76 ? 15.141 -11.999 -19.294 1.00 89.00 76 SER A N 1
ATOM 544 C CA . SER A 1 76 ? 16.334 -12.099 -18.454 1.00 89.00 76 SER A CA 1
ATOM 545 C C . SER A 1 76 ? 17.555 -12.220 -19.365 1.00 89.00 76 SER A C 1
ATOM 547 O O . SER A 1 76 ? 18.100 -13.311 -19.507 1.00 89.00 76 SER A O 1
ATOM 549 N N . ALA A 1 77 ? 17.948 -11.113 -19.994 1.00 84.50 77 ALA A N 1
ATOM 550 C CA . ALA A 1 77 ? 19.014 -11.069 -20.993 1.00 84.50 77 ALA A CA 1
ATOM 551 C C . ALA A 1 77 ? 20.033 -9.956 -20.673 1.00 84.50 77 ALA A C 1
ATOM 553 O O . ALA A 1 77 ? 19.656 -8.970 -20.029 1.00 84.50 77 ALA A O 1
ATOM 554 N N . PRO A 1 78 ? 21.296 -10.070 -21.130 1.00 82.25 78 PRO A N 1
ATOM 555 C CA . PRO A 1 78 ? 22.319 -9.053 -20.905 1.00 82.25 78 PRO A CA 1
ATOM 556 C C . PRO A 1 78 ? 21.915 -7.678 -21.463 1.00 82.25 78 PRO A C 1
ATOM 558 O O . PRO A 1 78 ? 21.298 -7.624 -22.538 1.00 82.25 78 PRO A O 1
ATOM 561 N N . PRO A 1 79 ? 22.299 -6.563 -20.812 1.00 82.19 79 PRO A N 1
ATOM 562 C CA . PRO A 1 79 ? 21.905 -5.213 -21.217 1.00 82.19 79 PRO A CA 1
ATOM 563 C C . PRO A 1 79 ? 22.186 -4.855 -22.685 1.00 82.19 79 PRO A C 1
ATOM 565 O O . PRO A 1 79 ? 21.423 -4.100 -23.293 1.00 82.19 79 PRO A O 1
ATOM 568 N N . GLU A 1 80 ? 23.241 -5.415 -23.286 1.00 85.12 80 GLU A N 1
ATOM 569 C CA . GLU A 1 80 ? 23.625 -5.176 -24.683 1.00 85.12 80 GLU A CA 1
ATOM 570 C C . GLU A 1 80 ? 22.610 -5.741 -25.685 1.00 85.12 80 GLU A C 1
ATOM 572 O O . GLU A 1 80 ? 22.449 -5.196 -26.777 1.00 85.12 80 GLU A O 1
ATOM 577 N N . SER A 1 81 ? 21.927 -6.828 -25.319 1.00 88.00 81 SER A N 1
ATOM 578 C CA . SER A 1 81 ? 20.976 -7.543 -26.182 1.00 88.00 81 SER A CA 1
ATOM 579 C C . SER A 1 81 ? 19.556 -6.971 -26.122 1.00 88.00 81 SER A C 1
ATOM 581 O O . SER A 1 81 ? 18.770 -7.158 -27.055 1.00 88.00 81 SER A O 1
ATOM 583 N N . LEU A 1 82 ? 19.230 -6.228 -25.056 1.00 90.50 82 LEU A N 1
ATOM 584 C CA . LEU A 1 82 ? 17.878 -5.730 -24.792 1.00 90.50 82 LEU A CA 1
ATOM 585 C C . LEU A 1 82 ? 17.291 -4.888 -25.936 1.00 90.50 82 LEU A C 1
ATOM 587 O O . LEU A 1 82 ? 16.128 -5.116 -26.266 1.00 90.50 82 LEU A O 1
ATOM 591 N N . PRO A 1 83 ? 18.015 -3.946 -26.580 1.00 93.31 83 PRO A N 1
ATOM 592 C CA . PRO A 1 83 ? 17.426 -3.152 -27.658 1.00 93.31 83 PRO A CA 1
ATOM 593 C C . PRO A 1 83 ? 16.976 -3.993 -28.858 1.00 93.31 83 PRO A C 1
ATOM 595 O O . PRO A 1 83 ? 15.901 -3.741 -29.398 1.00 93.31 83 PRO A O 1
ATOM 598 N N . ALA A 1 84 ? 17.770 -4.996 -29.248 1.00 93.75 84 ALA A N 1
ATOM 599 C CA . ALA A 1 84 ? 17.434 -5.888 -30.355 1.00 93.75 84 ALA A CA 1
ATOM 600 C C . ALA A 1 84 ? 16.235 -6.776 -29.994 1.00 93.75 84 ALA A C 1
ATOM 602 O O . ALA A 1 84 ? 15.234 -6.762 -30.703 1.00 93.75 84 ALA A O 1
ATOM 603 N N . LEU A 1 85 ? 16.283 -7.438 -28.832 1.00 93.81 85 LEU A N 1
ATOM 604 C CA . LEU A 1 85 ? 15.196 -8.295 -28.347 1.00 93.81 85 LEU A CA 1
ATOM 605 C C . LEU A 1 85 ? 13.869 -7.540 -28.208 1.00 93.81 85 LEU A C 1
ATOM 607 O O . LEU A 1 85 ? 12.821 -8.052 -28.589 1.00 93.81 85 LEU A O 1
ATOM 611 N N . ILE A 1 86 ? 13.894 -6.313 -27.682 1.00 96.12 86 ILE A N 1
ATOM 612 C CA . ILE A 1 86 ? 12.695 -5.476 -27.552 1.00 96.12 86 ILE A CA 1
ATOM 613 C C . ILE A 1 86 ? 12.151 -5.053 -28.920 1.00 96.12 86 ILE A C 1
ATOM 615 O O . ILE A 1 86 ? 10.931 -5.013 -29.096 1.00 96.12 86 ILE A O 1
ATOM 619 N N . GLY A 1 87 ? 13.030 -4.762 -29.884 1.00 96.31 87 GLY A N 1
ATOM 620 C CA . GLY A 1 87 ? 12.638 -4.510 -31.270 1.00 96.31 87 GLY A CA 1
ATOM 621 C C . GLY A 1 87 ? 11.938 -5.720 -31.889 1.00 96.31 87 GLY A C 1
ATOM 622 O O . GLY A 1 87 ? 10.833 -5.584 -32.417 1.00 96.31 87 GLY A O 1
ATOM 623 N N . ASP A 1 88 ? 12.522 -6.909 -31.738 1.00 96.25 88 ASP A N 1
ATOM 624 C CA . ASP A 1 88 ? 11.950 -8.155 -32.251 1.00 96.25 88 ASP A CA 1
ATOM 625 C C . ASP A 1 88 ? 10.599 -8.458 -31.593 1.00 96.25 88 ASP A C 1
ATOM 627 O O . ASP A 1 88 ? 9.612 -8.681 -32.296 1.00 96.25 88 ASP A O 1
ATOM 631 N N . LEU A 1 89 ? 10.514 -8.369 -30.260 1.00 96.69 89 LEU A N 1
ATOM 632 C CA . LEU A 1 89 ? 9.272 -8.550 -29.498 1.00 96.69 89 LEU A CA 1
ATOM 633 C C . LEU A 1 89 ? 8.184 -7.583 -29.963 1.00 96.69 89 LEU A C 1
ATOM 635 O O . LEU A 1 89 ? 7.055 -8.007 -30.221 1.00 96.69 89 LEU A O 1
ATOM 639 N N . GLY A 1 90 ? 8.518 -6.299 -30.103 1.00 96.19 90 GLY A N 1
ATOM 640 C CA . GLY A 1 90 ? 7.591 -5.281 -30.584 1.00 96.19 90 GLY A CA 1
ATOM 641 C C . GLY A 1 90 ? 7.118 -5.549 -32.015 1.00 96.19 90 GLY A C 1
ATOM 642 O O . GLY A 1 90 ? 5.923 -5.434 -32.299 1.00 96.19 90 GLY A O 1
ATOM 643 N N . SER A 1 91 ? 8.027 -5.951 -32.907 1.00 95.94 91 SER A N 1
ATOM 644 C CA . SER A 1 91 ? 7.717 -6.272 -34.307 1.00 95.94 91 SER A CA 1
ATOM 645 C C . SER A 1 91 ? 6.826 -7.509 -34.447 1.00 95.94 91 SER A C 1
ATOM 647 O O . SER A 1 91 ? 5.914 -7.515 -35.273 1.00 95.94 91 SER A O 1
ATOM 649 N N . HIS A 1 92 ? 7.016 -8.499 -33.572 1.00 95.88 92 HIS A N 1
ATOM 650 C CA . HIS A 1 92 ? 6.200 -9.706 -33.486 1.00 95.88 92 HIS A CA 1
ATOM 651 C C . HIS A 1 92 ? 4.860 -9.468 -32.757 1.00 95.88 92 HIS A C 1
ATOM 653 O O . HIS A 1 92 ? 4.047 -10.374 -32.611 1.00 95.88 92 HIS A O 1
ATOM 659 N N . GLY A 1 93 ? 4.590 -8.233 -32.317 1.00 94.75 93 GLY A N 1
ATOM 660 C CA . GLY A 1 93 ? 3.290 -7.811 -31.797 1.00 94.75 93 GLY A CA 1
ATOM 661 C C . GLY A 1 93 ? 3.184 -7.730 -30.275 1.00 94.75 93 GLY A C 1
ATOM 662 O O . GLY A 1 93 ? 2.128 -7.300 -29.800 1.00 94.75 93 GLY A O 1
ATOM 663 N N . THR A 1 94 ? 4.255 -8.043 -29.540 1.00 96.75 94 THR A N 1
ATOM 664 C CA . THR A 1 94 ? 4.298 -8.004 -28.070 1.00 96.75 94 THR A CA 1
ATOM 665 C C . THR A 1 94 ? 3.959 -6.621 -27.534 1.00 96.75 94 THR A C 1
ATOM 667 O O . THR A 1 94 ? 4.405 -5.601 -28.069 1.00 96.75 94 THR A O 1
ATOM 670 N N . LYS A 1 95 ? 3.147 -6.565 -26.475 1.00 96.00 95 LYS A N 1
ATOM 671 C CA . LYS A 1 95 ? 2.607 -5.304 -25.946 1.00 96.00 95 LYS A CA 1
ATOM 672 C C . LYS A 1 95 ? 3.284 -4.839 -24.665 1.00 96.00 95 LYS A C 1
ATOM 674 O O . LYS A 1 95 ? 3.391 -3.627 -24.463 1.00 96.00 95 LYS A O 1
ATOM 679 N N . ALA A 1 96 ? 3.759 -5.763 -23.836 1.00 97.25 96 ALA A N 1
ATOM 680 C CA . ALA A 1 96 ? 4.463 -5.454 -22.599 1.00 97.25 96 ALA A CA 1
ATOM 681 C C . ALA A 1 96 ? 5.678 -6.368 -22.391 1.00 97.25 96 ALA A C 1
ATOM 683 O O . ALA A 1 96 ? 5.670 -7.531 -22.791 1.00 97.25 96 ALA A O 1
ATOM 684 N N . ALA A 1 97 ? 6.714 -5.849 -21.734 1.00 97.00 97 ALA A N 1
ATOM 685 C CA . ALA A 1 97 ? 7.882 -6.616 -21.322 1.00 97.00 97 ALA A CA 1
ATOM 686 C C . ALA A 1 97 ? 8.276 -6.315 -19.867 1.00 97.00 97 ALA A C 1
ATOM 688 O O . ALA A 1 97 ? 8.314 -5.155 -19.453 1.00 97.00 97 ALA A O 1
ATOM 689 N N . ILE A 1 98 ? 8.609 -7.357 -19.104 1.00 95.81 98 ILE A N 1
ATOM 690 C CA . ILE A 1 98 ? 9.218 -7.263 -17.773 1.00 95.81 98 ILE A CA 1
ATOM 691 C C . ILE A 1 98 ? 10.698 -7.587 -17.904 1.00 95.81 98 ILE A C 1
ATOM 693 O O . ILE A 1 98 ? 11.061 -8.692 -18.305 1.00 95.81 98 ILE A O 1
ATOM 697 N N . LEU A 1 99 ? 11.541 -6.634 -17.523 1.00 93.38 99 LEU A N 1
ATOM 698 C CA . LEU A 1 99 ? 12.990 -6.785 -17.520 1.00 93.38 99 LEU A CA 1
ATOM 699 C C . LEU A 1 99 ? 13.461 -7.055 -16.091 1.00 93.38 99 LEU A C 1
ATOM 701 O O . LEU A 1 99 ? 13.576 -6.139 -15.263 1.00 93.38 99 LEU A O 1
ATOM 705 N N . VAL A 1 100 ? 13.677 -8.335 -15.800 1.00 87.75 100 VAL A N 1
ATOM 706 C CA . VAL A 1 100 ? 14.020 -8.815 -14.458 1.00 87.75 100 VAL A CA 1
ATOM 707 C C . VAL A 1 100 ? 15.482 -8.489 -14.145 1.00 87.75 100 VAL A C 1
ATOM 709 O O . VAL A 1 100 ? 16.325 -8.486 -15.037 1.00 87.75 100 VAL A O 1
ATOM 712 N N . ALA A 1 101 ? 15.787 -8.189 -12.881 1.00 72.62 101 ALA A N 1
ATOM 713 C CA . ALA A 1 101 ? 17.162 -7.985 -12.427 1.00 72.62 101 ALA A CA 1
ATOM 714 C C . ALA A 1 101 ? 18.016 -9.244 -12.660 1.00 72.62 101 ALA A C 1
ATOM 716 O O . ALA A 1 101 ? 17.701 -10.305 -12.129 1.00 72.62 101 ALA A O 1
ATOM 717 N N . ASP A 1 102 ? 19.114 -9.122 -13.402 1.00 61.81 102 ASP A N 1
ATOM 718 C CA . ASP A 1 102 ? 20.057 -10.213 -13.690 1.00 61.81 102 ASP A CA 1
ATOM 719 C C . ASP A 1 102 ? 21.142 -10.388 -12.604 1.00 61.81 102 ASP A C 1
ATOM 721 O O . ASP A 1 102 ? 21.922 -11.338 -12.643 1.00 61.81 102 ASP A O 1
ATOM 725 N N . GLY A 1 103 ? 21.154 -9.519 -11.586 1.00 49.53 103 GLY A N 1
ATOM 726 C CA . GLY A 1 103 ? 22.130 -9.542 -10.494 1.00 49.53 103 GLY A CA 1
ATOM 727 C C . GLY A 1 103 ? 23.462 -8.859 -10.827 1.00 49.53 103 GLY A C 1
ATOM 728 O O . GLY A 1 103 ? 24.377 -8.915 -10.005 1.00 49.53 103 GLY A O 1
ATOM 729 N N . CYS A 1 104 ? 23.575 -8.197 -11.984 1.00 41.06 104 CYS A N 1
ATOM 730 C CA . CYS A 1 104 ? 24.755 -7.441 -12.388 1.00 41.06 104 CYS A CA 1
ATOM 731 C C . CYS A 1 104 ? 24.518 -5.928 -12.260 1.00 41.06 104 CYS A C 1
ATOM 733 O O . CYS A 1 104 ? 24.228 -5.236 -13.232 1.00 41.06 104 CYS A O 1
ATOM 735 N N . ASP A 1 105 ? 24.731 -5.378 -11.062 1.00 46.66 105 ASP A N 1
ATOM 736 C CA . ASP A 1 105 ? 24.925 -3.932 -10.893 1.00 46.66 105 ASP A CA 1
ATOM 737 C C . ASP A 1 105 ? 26.337 -3.553 -11.380 1.00 46.66 105 ASP A C 1
ATOM 739 O O . ASP A 1 105 ? 27.263 -3.329 -10.598 1.00 46.66 105 ASP A O 1
ATOM 743 N N . SER A 1 106 ? 26.554 -3.520 -12.698 1.00 45.00 106 SER A N 1
ATOM 744 C CA . SER A 1 106 ? 27.795 -2.969 -13.248 1.00 45.00 106 SER A CA 1
ATOM 745 C C . SER A 1 106 ? 27.817 -1.457 -13.004 1.00 45.00 106 SER A C 1
ATOM 747 O O . SER A 1 106 ? 26.976 -0.725 -13.519 1.00 45.00 106 SER A O 1
ATOM 749 N N . HIS A 1 107 ? 28.790 -0.982 -12.228 1.00 44.88 107 HIS A N 1
ATOM 750 C CA . HIS A 1 107 ? 28.944 0.405 -11.767 1.00 44.88 107 HIS A CA 1
ATOM 751 C C . HIS A 1 107 ? 29.181 1.474 -12.869 1.00 44.88 107 HIS A C 1
ATOM 753 O O . HIS A 1 107 ? 29.501 2.618 -12.550 1.00 44.88 107 HIS A O 1
ATOM 759 N N . GLU A 1 108 ? 28.998 1.166 -14.158 1.00 50.59 108 GLU A N 1
ATOM 760 C CA . GLU A 1 108 ? 29.216 2.105 -15.267 1.00 50.59 108 GLU A CA 1
ATOM 761 C C . GLU A 1 108 ? 27.918 2.821 -15.695 1.00 50.59 108 GLU A C 1
ATOM 763 O O . GLU A 1 108 ? 27.217 2.446 -16.637 1.00 50.59 108 GLU A O 1
ATOM 768 N N . GLN A 1 109 ? 27.596 3.917 -15.001 1.00 55.97 109 GLN A N 1
ATOM 769 C CA . GLN A 1 109 ? 26.375 4.713 -15.222 1.00 55.97 109 GLN A CA 1
ATOM 770 C C . GLN A 1 109 ? 26.215 5.230 -16.668 1.00 55.97 109 GLN A C 1
ATOM 772 O O . GLN A 1 109 ? 25.092 5.335 -17.163 1.00 55.97 109 GLN A O 1
ATOM 777 N N . ALA A 1 110 ? 27.314 5.519 -17.375 1.00 56.53 110 ALA A N 1
ATOM 778 C CA . ALA A 1 110 ? 27.270 6.046 -18.742 1.00 56.53 110 ALA A CA 1
ATOM 779 C C . ALA A 1 110 ? 26.872 4.995 -19.802 1.00 56.53 110 ALA A C 1
ATOM 781 O O . ALA A 1 110 ? 26.238 5.349 -20.802 1.00 56.53 110 ALA A O 1
ATOM 782 N N . GLY A 1 111 ? 27.230 3.720 -19.601 1.00 60.19 111 GLY A N 1
ATOM 783 C CA . GLY A 1 111 ? 26.845 2.611 -20.485 1.00 60.19 111 GLY A CA 1
ATOM 784 C C . GLY A 1 111 ? 25.362 2.264 -20.346 1.00 60.19 111 GLY A C 1
ATOM 785 O O . GLY A 1 111 ? 24.642 2.183 -21.344 1.00 60.19 111 GLY A O 1
ATOM 786 N N . ILE A 1 112 ? 24.887 2.212 -19.097 1.00 67.75 112 ILE A N 1
ATOM 787 C CA . ILE A 1 112 ? 23.492 1.916 -18.738 1.00 67.75 112 ILE A CA 1
ATOM 788 C C . ILE A 1 112 ? 22.522 2.923 -19.376 1.00 67.75 112 ILE A C 1
ATOM 790 O O . ILE A 1 112 ? 21.519 2.530 -19.972 1.00 67.75 112 ILE A O 1
ATOM 794 N N . CYS A 1 113 ? 22.825 4.226 -19.324 1.00 72.50 113 CYS A N 1
ATOM 795 C CA . CYS A 1 113 ? 21.955 5.255 -19.908 1.00 72.50 113 CYS A CA 1
ATOM 796 C C . CYS A 1 113 ? 21.816 5.137 -21.438 1.00 72.50 113 CYS A C 1
ATOM 798 O O . CYS A 1 113 ? 20.726 5.358 -21.978 1.00 72.50 113 CYS A O 1
ATOM 800 N N . ARG A 1 114 ? 22.892 4.772 -22.153 1.00 79.62 114 ARG A N 1
ATOM 801 C CA . ARG A 1 114 ? 22.844 4.588 -23.615 1.00 79.62 114 ARG A CA 1
ATOM 802 C C . ARG A 1 114 ? 21.997 3.382 -24.000 1.00 79.62 114 ARG A C 1
ATOM 804 O O . ARG A 1 114 ? 21.122 3.514 -24.854 1.00 79.62 114 ARG A O 1
ATOM 811 N N . GLN A 1 115 ? 22.220 2.243 -23.348 1.00 81.81 115 GLN A N 1
ATOM 812 C CA . GLN A 1 115 ? 21.454 1.018 -23.595 1.00 81.81 115 GLN A CA 1
ATOM 813 C C . GLN A 1 115 ? 19.968 1.220 -23.286 1.00 81.81 115 GLN A C 1
ATOM 815 O O . GLN A 1 115 ? 19.119 0.897 -24.114 1.00 81.81 115 GLN A O 1
ATOM 820 N N . GLN A 1 116 ? 19.645 1.857 -22.156 1.00 86.75 116 GLN A N 1
ATOM 821 C CA . GLN A 1 116 ? 18.266 2.191 -21.797 1.00 86.75 116 GLN A CA 1
ATOM 822 C C . GLN A 1 116 ? 17.603 3.095 -22.848 1.00 86.75 116 GLN A C 1
ATOM 824 O O . GLN A 1 116 ? 16.455 2.869 -23.226 1.00 86.75 116 GLN A O 1
ATOM 829 N N . THR A 1 117 ? 18.322 4.094 -23.368 1.00 89.81 117 THR A N 1
ATOM 830 C CA . THR A 1 117 ? 17.798 4.985 -24.416 1.00 89.81 117 THR A CA 1
ATOM 831 C C . THR A 1 117 ? 17.519 4.228 -25.716 1.00 89.81 117 THR A C 1
ATOM 833 O O . THR A 1 117 ? 16.449 4.396 -26.301 1.00 89.81 117 THR A O 1
ATOM 836 N N . ALA A 1 118 ? 18.448 3.373 -26.155 1.00 91.44 118 ALA A N 1
ATOM 837 C CA . ALA A 1 118 ? 18.283 2.552 -27.354 1.00 91.44 118 ALA A CA 1
ATOM 838 C C . ALA A 1 118 ? 17.115 1.562 -27.218 1.00 91.44 118 ALA A C 1
ATOM 840 O O . ALA A 1 118 ? 16.303 1.428 -28.130 1.00 91.44 118 ALA A O 1
ATOM 841 N N . MET A 1 119 ? 16.980 0.932 -26.052 1.00 93.81 119 MET A N 1
ATOM 842 C CA . MET A 1 119 ? 15.878 0.030 -25.723 1.00 93.81 119 MET A CA 1
ATOM 843 C C . MET A 1 119 ? 14.516 0.735 -25.793 1.00 93.81 119 MET A C 1
ATOM 845 O O . MET A 1 119 ? 13.590 0.246 -26.437 1.00 93.81 119 MET A O 1
ATOM 849 N N . LEU A 1 120 ? 14.392 1.920 -25.187 1.00 94.06 120 LEU A N 1
ATOM 850 C CA . LEU A 1 120 ? 13.164 2.715 -25.270 1.00 94.06 120 LEU A CA 1
ATOM 851 C C . LEU A 1 120 ? 12.875 3.167 -26.708 1.00 94.06 120 LEU A C 1
ATOM 853 O O . LEU A 1 120 ? 11.714 3.226 -27.112 1.00 94.06 120 LEU A O 1
ATOM 857 N N . ALA A 1 121 ? 13.908 3.482 -27.494 1.00 95.62 121 ALA A N 1
ATOM 858 C CA . ALA A 1 121 ? 13.752 3.816 -28.906 1.00 95.62 121 ALA A CA 1
ATOM 859 C C . ALA A 1 121 ? 13.228 2.627 -29.729 1.00 95.62 121 ALA A C 1
ATOM 861 O O . ALA A 1 121 ? 12.362 2.836 -30.574 1.00 95.62 121 ALA A O 1
ATOM 862 N N . ALA A 1 122 ? 13.679 1.402 -29.439 1.00 95.69 122 ALA A N 1
ATOM 863 C CA . ALA A 1 122 ? 13.194 0.178 -30.079 1.00 95.69 122 ALA A CA 1
ATOM 864 C C . ALA A 1 122 ? 11.736 -0.153 -29.710 1.00 95.69 122 ALA A C 1
ATOM 866 O O . ALA A 1 122 ? 10.971 -0.603 -30.557 1.00 95.69 122 ALA A O 1
ATOM 867 N N . ALA A 1 123 ? 11.311 0.126 -28.474 1.00 95.50 123 ALA A N 1
ATOM 868 C CA . ALA A 1 123 ? 9.945 -0.152 -28.017 1.00 95.50 123 ALA A CA 1
ATOM 869 C C . ALA A 1 123 ? 8.883 0.797 -28.612 1.00 95.50 123 ALA A C 1
ATOM 871 O O . ALA A 1 123 ? 7.744 0.400 -28.885 1.00 95.50 123 ALA A O 1
ATOM 872 N N . ARG A 1 124 ? 9.247 2.073 -28.814 1.00 94.44 124 ARG A N 1
ATOM 873 C CA . ARG A 1 124 ? 8.326 3.167 -29.185 1.00 94.44 124 ARG A CA 1
ATOM 874 C C . ARG A 1 124 ? 7.502 2.921 -30.459 1.00 94.44 124 ARG A C 1
ATOM 876 O O . ARG A 1 124 ? 6.292 3.141 -30.380 1.00 94.44 124 ARG A O 1
ATOM 883 N N . PRO A 1 125 ? 8.073 2.482 -31.601 1.00 95.31 125 PRO A N 1
ATOM 884 C CA . PRO A 1 125 ? 7.315 2.259 -32.837 1.00 95.31 125 PRO A CA 1
ATOM 885 C C . PRO A 1 125 ? 6.175 1.248 -32.678 1.00 95.31 125 PRO A C 1
ATOM 887 O O . PRO A 1 125 ? 5.151 1.355 -33.348 1.00 95.31 125 PRO A O 1
ATOM 890 N N . HIS A 1 126 ? 6.334 0.302 -31.753 1.00 94.50 126 HIS A N 1
ATOM 891 C CA . HIS A 1 126 ? 5.386 -0.783 -31.508 1.00 94.50 126 HIS A CA 1
ATOM 892 C C . HIS A 1 126 ? 4.424 -0.482 -30.348 1.00 94.50 126 HIS A C 1
ATOM 894 O O . HIS A 1 126 ? 3.468 -1.222 -30.115 1.00 94.50 126 HIS A O 1
ATOM 900 N N . GLY A 1 127 ? 4.652 0.619 -29.619 1.00 93.31 127 GLY A N 1
ATOM 901 C CA . GLY A 1 127 ? 3.922 0.940 -28.395 1.00 93.31 127 GLY A CA 1
ATOM 902 C C . GLY A 1 127 ? 4.126 -0.098 -27.287 1.00 93.31 127 GLY A C 1
ATOM 903 O O . GLY A 1 127 ? 3.247 -0.240 -26.437 1.00 93.31 127 GLY A O 1
ATOM 904 N N . LEU A 1 128 ? 5.239 -0.837 -27.318 1.00 95.62 128 LEU A N 1
ATOM 905 C CA . LEU A 1 128 ? 5.582 -1.835 -26.311 1.00 95.62 128 LEU A CA 1
ATOM 906 C C . LEU A 1 128 ? 5.950 -1.121 -25.003 1.00 95.62 128 LEU A C 1
ATOM 908 O O . LEU A 1 128 ? 6.756 -0.189 -25.015 1.00 95.62 128 LEU A O 1
ATOM 912 N N . ARG A 1 129 ? 5.343 -1.536 -23.887 1.00 96.31 129 ARG A N 1
ATOM 913 C CA . ARG A 1 129 ? 5.627 -0.987 -22.550 1.00 96.31 129 ARG A CA 1
ATOM 914 C C . ARG A 1 129 ? 6.654 -1.821 -21.803 1.00 96.31 129 ARG A C 1
ATOM 916 O O . ARG A 1 129 ? 6.633 -3.044 -21.900 1.00 96.31 129 ARG A O 1
ATOM 923 N N . ILE A 1 130 ? 7.514 -1.173 -21.025 1.00 95.81 130 ILE A N 1
ATOM 924 C CA . ILE A 1 130 ? 8.613 -1.830 -20.309 1.00 95.81 130 ILE A CA 1
ATOM 925 C C . ILE A 1 130 ? 8.504 -1.591 -18.798 1.00 95.81 130 ILE A C 1
ATOM 927 O O . ILE A 1 130 ? 8.579 -0.454 -18.328 1.00 95.81 130 ILE A O 1
ATOM 931 N N . LEU A 1 131 ? 8.391 -2.676 -18.027 1.00 95.31 131 LEU A N 1
ATOM 932 C CA . LEU A 1 131 ? 8.562 -2.674 -16.574 1.00 95.31 131 LEU A CA 1
ATOM 933 C C . LEU A 1 131 ? 10.021 -2.998 -16.222 1.00 95.31 131 LEU A C 1
ATOM 935 O O . LEU A 1 131 ? 10.559 -4.015 -16.661 1.00 95.31 131 LEU A O 1
ATOM 939 N N . GLY A 1 132 ? 10.647 -2.157 -15.395 1.00 90.50 132 GLY A N 1
ATOM 940 C CA . GLY A 1 132 ? 12.072 -2.245 -15.069 1.00 90.50 132 GLY A CA 1
ATOM 941 C C . GLY A 1 132 ? 12.916 -1.216 -15.843 1.00 90.50 132 GLY A C 1
ATOM 942 O O . GLY A 1 132 ? 12.433 -0.106 -16.095 1.00 90.50 132 GLY A O 1
ATOM 943 N N . PRO A 1 133 ? 14.179 -1.529 -16.201 1.00 89.12 133 PRO A N 1
ATOM 944 C CA . PRO A 1 133 ? 14.917 -2.758 -15.887 1.00 89.12 133 PRO A CA 1
ATOM 945 C C . PRO A 1 133 ? 15.251 -2.885 -14.399 1.00 89.12 133 PRO A C 1
ATOM 947 O O . PRO A 1 133 ? 15.019 -1.959 -13.618 1.00 89.12 133 PRO A O 1
ATOM 950 N N . GLY A 1 134 ? 15.775 -4.046 -14.001 1.00 84.50 134 GLY A N 1
ATOM 951 C CA . GLY A 1 134 ? 16.112 -4.323 -12.603 1.00 84.50 134 GLY A CA 1
ATOM 952 C C . GLY A 1 134 ? 14.882 -4.542 -11.718 1.00 84.50 134 GLY A C 1
ATOM 953 O O . GLY A 1 134 ? 14.926 -4.277 -10.521 1.00 84.50 134 GLY A O 1
ATOM 954 N N . SER A 1 135 ? 13.760 -4.962 -12.305 1.00 89.75 135 SER A N 1
ATOM 955 C CA . SER A 1 135 ? 12.544 -5.285 -11.558 1.00 89.75 135 SER A CA 1
ATOM 956 C C . SER A 1 135 ? 12.687 -6.655 -10.881 1.00 89.75 135 SER A C 1
ATOM 958 O O . SER A 1 135 ? 13.288 -7.567 -11.449 1.00 89.75 135 SER A O 1
ATOM 960 N N . LEU A 1 136 ? 12.095 -6.846 -9.695 1.00 90.38 136 LEU A N 1
ATOM 961 C CA . LEU A 1 136 ? 11.865 -8.205 -9.180 1.00 90.38 136 LEU A CA 1
ATOM 962 C C . LEU A 1 136 ? 10.771 -8.949 -9.951 1.00 90.38 136 LEU A C 1
ATOM 964 O O . LEU A 1 136 ? 10.637 -10.156 -9.767 1.00 90.38 136 LEU A O 1
ATOM 968 N N . GLY A 1 137 ? 9.984 -8.234 -10.753 1.00 93.50 137 GLY A N 1
ATOM 969 C CA . GLY A 1 137 ? 8.816 -8.718 -11.465 1.00 93.50 137 GLY A CA 1
ATOM 970 C C . GLY A 1 137 ? 7.493 -8.282 -10.836 1.00 93.50 137 GLY A C 1
ATOM 971 O O . GLY A 1 137 ? 7.428 -7.332 -10.047 1.00 93.50 137 GLY A O 1
ATOM 972 N N . ILE A 1 138 ? 6.429 -8.998 -11.200 1.00 96.44 138 ILE A N 1
ATOM 973 C CA . ILE A 1 138 ? 5.065 -8.755 -10.713 1.00 96.44 138 ILE A CA 1
ATOM 974 C C . ILE A 1 138 ? 4.432 -10.025 -10.155 1.00 96.44 138 ILE A C 1
ATOM 976 O O . ILE A 1 138 ? 4.758 -11.142 -10.562 1.00 96.44 138 ILE A O 1
ATOM 980 N N . MET A 1 139 ? 3.467 -9.840 -9.262 1.00 97.44 139 MET A N 1
ATOM 981 C CA . MET A 1 139 ? 2.599 -10.902 -8.767 1.00 97.44 139 MET A CA 1
ATOM 982 C C . MET A 1 139 ? 1.155 -10.410 -8.838 1.00 97.44 139 MET A C 1
ATOM 984 O O . MET A 1 139 ? 0.829 -9.363 -8.283 1.00 97.44 139 MET A O 1
ATOM 988 N N . VAL A 1 140 ? 0.293 -11.156 -9.522 1.00 97.56 140 VAL A N 1
ATOM 989 C CA . VAL A 1 140 ? -1.136 -10.858 -9.679 1.00 97.56 140 VAL A CA 1
ATOM 990 C C . VAL A 1 140 ? -1.914 -12.118 -9.287 1.00 97.56 140 VAL A C 1
ATOM 992 O O . VAL A 1 140 ? -2.205 -12.957 -10.146 1.00 97.56 140 VAL A O 1
ATOM 995 N N . PRO A 1 141 ? -2.213 -12.310 -7.985 1.00 96.56 141 PRO A N 1
ATOM 996 C CA . PRO A 1 141 ? -2.833 -13.536 -7.477 1.00 96.56 141 PRO A CA 1
ATOM 997 C C . PRO A 1 141 ? -4.142 -13.923 -8.167 1.00 96.56 141 PRO A C 1
ATOM 999 O O . PRO A 1 141 ? -4.351 -15.099 -8.457 1.00 96.56 141 PRO A O 1
ATOM 1002 N N . HIS A 1 142 ? -5.010 -12.951 -8.474 1.00 95.56 142 HIS A N 1
ATOM 1003 C CA . HIS A 1 142 ? -6.289 -13.202 -9.159 1.00 95.56 142 HIS A CA 1
ATOM 1004 C C . HIS A 1 142 ? -6.108 -13.765 -10.569 1.00 95.56 142 HIS A C 1
ATOM 1006 O O . HIS A 1 142 ? -6.877 -14.624 -10.991 1.00 95.56 142 HIS A O 1
ATOM 1012 N N . ALA A 1 143 ? -5.054 -13.337 -11.267 1.00 95.25 143 ALA A N 1
ATOM 1013 C CA . ALA A 1 143 ? -4.691 -13.843 -12.588 1.00 95.25 143 ALA A CA 1
ATOM 1014 C C . ALA A 1 143 ? -3.812 -15.104 -12.527 1.00 95.25 143 ALA A C 1
ATOM 1016 O O . ALA A 1 143 ? -3.439 -15.637 -13.571 1.00 95.25 143 ALA A O 1
ATOM 1017 N N . ARG A 1 144 ? -3.472 -15.592 -11.321 1.00 96.25 144 ARG A N 1
ATOM 1018 C CA . ARG A 1 144 ? -2.529 -16.703 -11.104 1.00 96.25 144 ARG A CA 1
ATOM 1019 C C . ARG A 1 144 ? -1.159 -16.451 -11.738 1.00 96.25 144 ARG A C 1
ATOM 1021 O O . ARG A 1 144 ? -0.510 -17.365 -12.241 1.00 96.25 144 ARG A O 1
ATOM 1028 N N . ILE A 1 145 ? -0.711 -15.198 -11.708 1.00 96.75 145 ILE A N 1
ATOM 1029 C CA . ILE A 1 145 ? 0.587 -14.791 -12.249 1.00 96.75 145 ILE A CA 1
ATOM 1030 C C . ILE A 1 145 ? 1.539 -14.530 -11.090 1.00 96.75 145 ILE A C 1
ATOM 1032 O O . ILE A 1 145 ? 1.288 -13.674 -10.244 1.00 96.75 145 ILE A O 1
ATOM 1036 N N . ASN A 1 146 ? 2.675 -15.221 -11.091 1.00 96.00 146 ASN A N 1
ATOM 1037 C CA . ASN A 1 146 ? 3.843 -14.833 -10.309 1.00 96.00 146 ASN A CA 1
ATOM 1038 C C . ASN A 1 146 ? 5.058 -14.803 -11.238 1.00 96.00 146 ASN A C 1
ATOM 1040 O O . ASN A 1 146 ? 5.814 -15.765 -11.351 1.00 96.00 146 ASN A O 1
ATOM 1044 N N . ALA A 1 147 ? 5.200 -13.681 -11.937 1.00 94.56 147 ALA A N 1
ATOM 1045 C CA . ALA A 1 147 ? 6.289 -13.389 -12.856 1.00 94.56 147 ALA A CA 1
ATOM 1046 C C . ALA A 1 147 ? 7.420 -12.670 -12.107 1.00 94.56 147 ALA A C 1
ATOM 1048 O O . ALA A 1 147 ? 7.843 -11.590 -12.515 1.00 94.56 147 ALA A O 1
ATOM 1049 N N . SER A 1 148 ? 7.852 -13.225 -10.969 1.00 92.44 148 SER A N 1
ATOM 1050 C CA . SER A 1 148 ? 8.835 -12.600 -10.082 1.00 92.44 148 SER A CA 1
ATOM 1051 C C . SER A 1 148 ? 9.914 -13.567 -9.599 1.00 92.44 148 SER A C 1
ATOM 1053 O O . SER A 1 148 ? 9.771 -14.784 -9.722 1.00 92.44 148 SER A O 1
ATOM 1055 N N . ILE A 1 149 ? 10.981 -13.034 -8.999 1.00 88.00 149 ILE A N 1
ATOM 1056 C CA . ILE A 1 149 ? 12.043 -13.833 -8.359 1.00 88.00 149 ILE A CA 1
ATOM 1057 C C . ILE A 1 149 ? 11.815 -14.096 -6.863 1.00 88.00 149 ILE A C 1
ATOM 1059 O O . ILE A 1 149 ? 12.719 -14.565 -6.173 1.00 88.00 149 ILE A O 1
ATOM 1063 N N . ALA A 1 150 ? 10.626 -13.785 -6.345 1.00 87.44 150 ALA A N 1
ATOM 1064 C CA . ALA A 1 150 ? 10.278 -13.975 -4.940 1.00 87.44 150 ALA A CA 1
ATOM 1065 C C . ALA A 1 150 ? 10.157 -15.462 -4.574 1.00 87.44 150 ALA A C 1
ATOM 1067 O O . ALA A 1 150 ? 9.608 -16.234 -5.347 1.00 87.44 150 ALA A O 1
ATOM 1068 N N . ASP A 1 151 ? 10.569 -15.880 -3.377 1.00 85.94 151 ASP A N 1
ATOM 1069 C CA . ASP A 1 151 ? 10.302 -17.260 -2.914 1.00 85.94 151 ASP A CA 1
ATOM 1070 C C . ASP A 1 151 ? 8.941 -17.413 -2.205 1.00 85.94 151 ASP A C 1
ATOM 1072 O O . ASP A 1 151 ? 8.589 -18.472 -1.687 1.00 85.94 151 ASP A O 1
ATOM 1076 N N . ILE A 1 152 ? 8.145 -16.342 -2.214 1.00 88.50 152 ILE A N 1
ATOM 1077 C CA . ILE A 1 152 ? 6.829 -16.248 -1.592 1.00 88.50 152 ILE A CA 1
ATOM 1078 C C . ILE A 1 152 ? 5.730 -16.109 -2.654 1.00 88.50 152 ILE A C 1
ATOM 1080 O O . ILE A 1 152 ? 5.896 -15.436 -3.673 1.00 88.50 152 ILE A O 1
ATOM 1084 N N . GLN A 1 153 ? 4.586 -16.749 -2.401 1.00 91.44 153 GLN A N 1
ATOM 1085 C CA . GLN A 1 153 ? 3.349 -16.549 -3.155 1.00 91.44 153 GLN A CA 1
ATOM 1086 C C . GLN A 1 153 ? 2.413 -15.652 -2.333 1.00 91.44 153 GLN A C 1
ATOM 1088 O O . GLN A 1 153 ? 2.056 -16.041 -1.216 1.00 91.44 153 GLN A O 1
ATOM 1093 N N . PRO A 1 154 ? 2.023 -14.468 -2.831 1.00 94.31 154 PRO A N 1
ATOM 1094 C CA . PRO A 1 154 ? 1.067 -13.624 -2.130 1.00 94.31 154 PRO A CA 1
ATOM 1095 C C . PRO A 1 154 ? -0.310 -14.287 -2.101 1.00 94.31 154 PRO A C 1
ATOM 1097 O O . PRO A 1 154 ? -0.754 -14.873 -3.092 1.00 94.31 154 PRO A O 1
ATOM 1100 N N . LEU A 1 155 ? -1.010 -14.163 -0.974 1.00 94.25 155 LEU A N 1
ATOM 1101 C CA . LEU A 1 155 ? -2.424 -14.522 -0.908 1.00 94.25 155 LEU A CA 1
ATOM 1102 C C . LEU A 1 155 ? -3.239 -13.633 -1.856 1.00 94.25 155 LEU A C 1
ATOM 1104 O O . LEU A 1 155 ? -2.922 -12.461 -2.053 1.00 94.25 155 LEU A O 1
ATOM 1108 N N . SER A 1 156 ? -4.316 -14.176 -2.419 1.00 95.62 156 SER A N 1
ATOM 1109 C CA . SER A 1 156 ? -5.272 -13.384 -3.198 1.00 95.62 156 SER A CA 1
ATOM 1110 C C . SER A 1 156 ? -6.100 -12.484 -2.276 1.00 95.62 156 SER A C 1
ATOM 1112 O O . SER A 1 156 ? -6.592 -12.924 -1.235 1.00 95.62 156 SER A O 1
ATOM 1114 N N . GLY A 1 157 ? -6.226 -11.207 -2.638 1.00 93.88 157 GLY A N 1
ATOM 1115 C CA . GLY A 1 157 ? -6.980 -10.215 -1.876 1.00 93.88 157 GLY A CA 1
ATOM 1116 C C . GLY A 1 157 ? -7.134 -8.905 -2.638 1.00 93.88 157 GLY A C 1
ATOM 1117 O O . GLY A 1 157 ? -7.261 -8.907 -3.854 1.00 93.88 157 GLY A O 1
ATOM 1118 N N . ASN A 1 158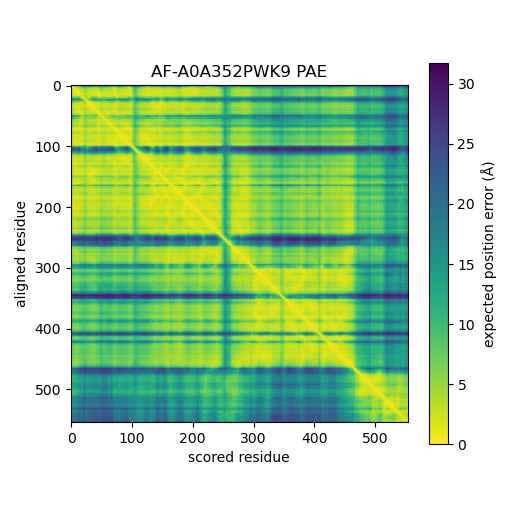 ? -7.173 -7.780 -1.935 1.00 94.12 158 ASN A N 1
ATOM 1119 C CA . ASN A 1 158 ? -7.601 -6.497 -2.505 1.00 94.12 158 ASN A CA 1
ATOM 1120 C C . ASN A 1 158 ? -6.614 -5.344 -2.266 1.00 94.12 158 ASN A C 1
ATOM 1122 O O . ASN A 1 158 ? -6.939 -4.183 -2.519 1.00 94.12 158 ASN A O 1
ATOM 1126 N N . LEU A 1 159 ? -5.414 -5.648 -1.773 1.00 96.62 159 LEU A N 1
ATOM 1127 C CA . LEU A 1 159 ? -4.347 -4.671 -1.587 1.00 96.62 159 LEU A CA 1
ATOM 1128 C C . LEU A 1 159 ? -3.442 -4.640 -2.820 1.00 96.62 159 LEU A C 1
ATOM 1130 O O . LEU A 1 159 ? -2.979 -5.682 -3.273 1.00 96.62 159 LEU A O 1
ATOM 1134 N N . ALA A 1 160 ? -3.138 -3.462 -3.344 1.00 97.88 160 ALA A N 1
ATOM 1135 C CA . ALA A 1 160 ? -2.072 -3.308 -4.323 1.00 97.88 160 ALA A CA 1
ATOM 1136 C C . ALA A 1 160 ? -0.813 -2.802 -3.622 1.00 97.88 160 ALA A C 1
ATOM 1138 O O . ALA A 1 160 ? -0.873 -1.816 -2.896 1.00 97.88 160 ALA A O 1
ATOM 1139 N N . LEU A 1 161 ? 0.322 -3.458 -3.832 1.00 97.94 161 LEU A N 1
ATOM 1140 C CA . LEU A 1 161 ? 1.608 -3.087 -3.256 1.00 97.94 161 LEU A CA 1
ATOM 1141 C C . LEU A 1 161 ? 2.595 -2.760 -4.372 1.00 97.94 161 LEU A C 1
ATOM 1143 O O . LEU A 1 161 ? 2.829 -3.575 -5.261 1.00 97.94 161 LEU A O 1
ATOM 1147 N N . VAL A 1 162 ? 3.194 -1.575 -4.327 1.00 97.81 162 VAL A N 1
ATOM 1148 C CA . VAL A 1 162 ? 4.072 -1.091 -5.393 1.00 97.81 162 VAL A CA 1
ATOM 1149 C C . VAL A 1 162 ? 5.312 -0.430 -4.804 1.00 97.81 162 VAL A C 1
ATOM 1151 O O . VAL A 1 162 ? 5.228 0.370 -3.872 1.00 97.81 162 VAL A O 1
ATOM 1154 N N . GLY A 1 163 ? 6.477 -0.722 -5.369 1.00 94.94 163 GLY A N 1
ATOM 1155 C CA . GLY A 1 163 ? 7.722 -0.091 -4.942 1.00 94.94 163 GLY A CA 1
ATOM 1156 C C . GLY A 1 163 ? 8.868 -0.272 -5.920 1.00 94.94 163 GLY A C 1
ATOM 1157 O O . GLY A 1 163 ? 8.777 -1.019 -6.895 1.00 94.94 163 GLY A O 1
ATOM 1158 N N . GLN A 1 164 ? 9.956 0.440 -5.646 1.00 89.50 164 GLN A N 1
ATOM 1159 C CA . GLN A 1 164 ? 11.186 0.396 -6.431 1.00 89.50 164 GLN A CA 1
ATOM 1160 C C . GLN A 1 164 ? 12.050 -0.798 -6.000 1.00 89.50 164 GLN A C 1
ATOM 1162 O O . GLN A 1 164 ? 12.273 -1.704 -6.806 1.00 89.50 164 GLN A O 1
ATOM 1167 N N . SER A 1 165 ? 12.465 -0.848 -4.728 1.00 79.75 165 SER A N 1
ATOM 1168 C CA . SER A 1 165 ? 13.210 -1.972 -4.154 1.00 79.75 165 SER A CA 1
ATOM 1169 C C . SER A 1 165 ? 12.355 -3.212 -3.953 1.00 79.75 165 SER A C 1
ATOM 1171 O O . SER A 1 165 ? 11.222 -3.178 -3.476 1.00 79.75 165 SER A O 1
ATOM 1173 N N . GLY A 1 166 ? 12.975 -4.344 -4.252 1.00 80.62 166 GLY A N 1
ATOM 1174 C CA . GLY A 1 166 ? 12.404 -5.653 -4.056 1.00 80.62 166 GLY A CA 1
ATOM 1175 C C . GLY A 1 166 ? 12.280 -6.103 -2.604 1.00 80.62 166 GLY A C 1
ATOM 1176 O O . GLY A 1 166 ? 11.228 -6.585 -2.196 1.00 80.62 166 GLY A O 1
ATOM 1177 N N . ALA A 1 167 ? 13.342 -5.938 -1.812 1.00 85.94 167 ALA A N 1
ATOM 1178 C CA . ALA A 1 167 ? 13.412 -6.498 -0.461 1.00 85.94 167 ALA A CA 1
ATOM 1179 C C . ALA A 1 167 ? 12.307 -5.946 0.451 1.00 85.94 167 ALA A C 1
ATOM 1181 O O . ALA A 1 167 ? 11.659 -6.707 1.163 1.00 85.94 167 ALA A O 1
ATOM 1182 N N . ALA A 1 168 ? 12.039 -4.639 0.374 1.00 88.75 168 ALA A N 1
ATOM 1183 C CA . ALA A 1 168 ? 10.973 -4.014 1.150 1.00 88.75 168 ALA A CA 1
ATOM 1184 C C . ALA A 1 168 ? 9.585 -4.555 0.767 1.00 88.75 168 ALA A C 1
ATOM 1186 O O . ALA A 1 168 ? 8.777 -4.829 1.652 1.00 88.75 168 ALA A O 1
ATOM 1187 N N . LEU A 1 169 ? 9.319 -4.760 -0.530 1.00 92.94 169 LEU A N 1
ATOM 1188 C CA . LEU A 1 169 ? 8.049 -5.331 -0.988 1.00 92.94 169 LEU A CA 1
ATOM 1189 C C . LEU A 1 169 ? 7.880 -6.769 -0.499 1.00 92.94 169 LEU A C 1
ATOM 1191 O O . LEU A 1 169 ? 6.816 -7.112 0.006 1.00 92.94 169 LEU A O 1
ATOM 1195 N N . LEU A 1 170 ? 8.923 -7.598 -0.597 1.00 92.12 170 LEU A N 1
ATOM 1196 C CA . LEU A 1 170 ? 8.856 -8.991 -0.148 1.00 92.12 170 LEU A CA 1
ATOM 1197 C C . LEU A 1 170 ? 8.626 -9.102 1.362 1.00 92.12 170 LEU A C 1
ATOM 1199 O O . LEU A 1 170 ? 7.808 -9.918 1.778 1.00 92.12 170 LEU A O 1
ATOM 1203 N N . SER A 1 171 ? 9.257 -8.246 2.170 1.00 92.12 171 SER A N 1
ATOM 1204 C CA . SER A 1 171 ? 8.997 -8.187 3.615 1.00 92.12 171 SER A CA 1
ATOM 1205 C C . SER A 1 171 ? 7.537 -7.849 3.929 1.00 92.12 171 SER A C 1
ATOM 1207 O O . SER A 1 171 ? 6.949 -8.420 4.844 1.00 92.12 171 SER A O 1
ATOM 1209 N N . VAL A 1 172 ? 6.929 -6.945 3.153 1.00 94.12 172 VAL A N 1
ATOM 1210 C CA . VAL A 1 172 ? 5.508 -6.594 3.294 1.00 94.12 172 VAL A CA 1
ATOM 1211 C C . VAL A 1 172 ? 4.609 -7.754 2.863 1.00 94.12 172 VAL A C 1
ATOM 1213 O O . VAL A 1 172 ? 3.616 -8.022 3.534 1.00 94.12 172 VAL A O 1
ATOM 1216 N N . VAL A 1 173 ? 4.953 -8.473 1.789 1.00 94.88 173 VAL A N 1
ATOM 1217 C CA . VAL A 1 173 ? 4.199 -9.660 1.351 1.00 94.88 173 VAL A CA 1
ATOM 1218 C C . VAL A 1 173 ? 4.256 -10.774 2.403 1.00 94.88 173 VAL A C 1
A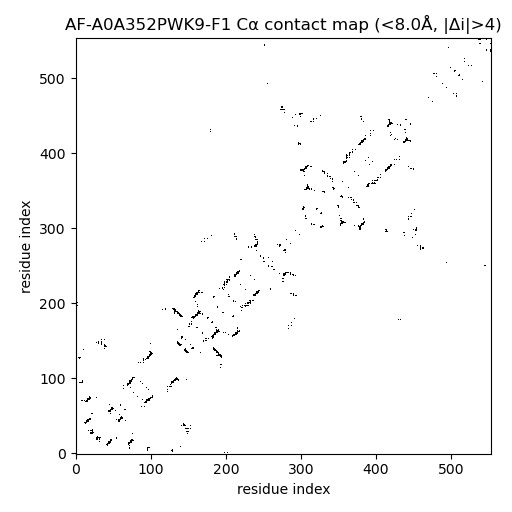TOM 1220 O O . VAL A 1 173 ? 3.220 -11.348 2.730 1.00 94.88 173 VAL A O 1
ATOM 1223 N N . GLU A 1 174 ? 5.428 -11.042 2.980 1.00 92.06 174 GLU A N 1
ATOM 1224 C CA . GLU A 1 174 ? 5.609 -12.027 4.057 1.00 92.06 174 GLU A CA 1
ATOM 1225 C C . GLU A 1 174 ? 4.768 -11.670 5.290 1.00 92.06 174 GLU A C 1
ATOM 1227 O O . GLU A 1 174 ? 3.958 -12.472 5.768 1.00 92.06 174 GLU A O 1
ATOM 1232 N N . ALA A 1 175 ? 4.889 -10.426 5.763 1.00 89.50 175 ALA A N 1
ATOM 1233 C CA . ALA A 1 175 ? 4.117 -9.932 6.896 1.00 89.50 175 ALA A CA 1
ATOM 1234 C C . ALA A 1 175 ? 2.602 -9.988 6.629 1.00 89.50 175 ALA A C 1
ATOM 1236 O O . ALA A 1 175 ? 1.844 -10.428 7.495 1.00 89.50 175 ALA A O 1
ATOM 1237 N N . ALA A 1 176 ? 2.148 -9.614 5.432 1.00 90.88 176 ALA A N 1
ATOM 1238 C CA . ALA A 1 176 ? 0.743 -9.694 5.042 1.00 90.88 176 ALA A CA 1
ATOM 1239 C C . ALA A 1 176 ? 0.217 -11.138 5.012 1.00 90.88 176 ALA A C 1
ATOM 1241 O O . ALA A 1 176 ? -0.851 -11.402 5.571 1.00 90.88 176 ALA A O 1
ATOM 1242 N N . ASN A 1 177 ? 0.978 -12.083 4.451 1.00 89.75 177 ASN A N 1
ATOM 1243 C CA . ASN A 1 177 ? 0.604 -13.497 4.416 1.00 89.75 177 ASN A CA 1
ATOM 1244 C C . ASN A 1 177 ? 0.398 -14.061 5.831 1.00 89.75 177 ASN A C 1
ATOM 1246 O O . ASN A 1 177 ? -0.615 -14.715 6.086 1.00 89.75 177 ASN A O 1
ATOM 1250 N N . SER A 1 178 ? 1.290 -13.741 6.778 1.00 83.62 178 SER A N 1
ATOM 1251 C CA . SER A 1 178 ? 1.143 -14.151 8.188 1.00 83.62 178 SER A CA 1
ATOM 1252 C C . SER A 1 178 ? -0.137 -13.618 8.855 1.00 83.62 178 SER A C 1
ATOM 1254 O O . SER A 1 178 ? -0.669 -14.231 9.783 1.00 83.62 178 SER A O 1
ATOM 1256 N N . ARG A 1 179 ? -0.672 -12.502 8.342 1.00 80.06 179 ARG A N 1
ATOM 1257 C CA . ARG A 1 179 ? -1.892 -11.830 8.816 1.00 80.06 179 ARG A CA 1
ATOM 1258 C C . ARG A 1 179 ? -3.136 -12.198 7.994 1.00 80.06 179 ARG A C 1
ATOM 1260 O O . ARG A 1 179 ? -4.204 -11.645 8.242 1.00 80.06 179 ARG A O 1
ATOM 1267 N N . ASN A 1 180 ? -3.027 -13.133 7.041 1.00 83.44 180 ASN A N 1
ATOM 1268 C CA . ASN A 1 180 ? -4.070 -13.470 6.059 1.00 83.44 180 ASN A CA 1
ATOM 1269 C C . ASN A 1 180 ? -4.574 -12.257 5.252 1.00 83.44 180 ASN A C 1
ATOM 1271 O O . ASN A 1 180 ? -5.749 -12.181 4.887 1.00 83.44 180 ASN A O 1
ATOM 1275 N N . LEU A 1 181 ? -3.688 -11.299 4.978 1.00 87.38 181 LEU A N 1
ATOM 1276 C CA . LEU A 1 181 ? -3.957 -10.180 4.085 1.00 87.38 181 LEU A CA 1
ATOM 1277 C C . LEU A 1 181 ? -3.470 -10.544 2.684 1.00 87.38 181 LEU A C 1
ATOM 1279 O O . LEU A 1 181 ? -2.326 -10.955 2.503 1.00 87.38 181 LEU A O 1
ATOM 1283 N N . GLY A 1 182 ? -4.355 -10.409 1.701 1.00 92.94 182 GLY A N 1
ATOM 1284 C CA . GLY A 1 182 ? -4.061 -10.738 0.312 1.00 92.94 182 GLY A CA 1
ATOM 1285 C C . GLY A 1 182 ? -3.924 -9.512 -0.580 1.00 92.94 182 GLY A C 1
ATOM 1286 O O . GLY A 1 182 ? -4.430 -8.428 -0.274 1.00 92.94 182 GLY A O 1
ATOM 1287 N N . PHE A 1 183 ? -3.296 -9.718 -1.730 1.00 97.12 183 PHE A N 1
ATOM 1288 C CA . PHE A 1 183 ? -3.011 -8.687 -2.712 1.00 97.12 183 PHE A CA 1
ATOM 1289 C C . PHE A 1 183 ? -3.819 -8.886 -3.997 1.00 97.12 183 PHE A C 1
ATOM 1291 O O . PHE A 1 183 ? -4.053 -10.016 -4.432 1.00 97.12 183 PHE A O 1
ATOM 1298 N N . SER A 1 184 ? -4.221 -7.776 -4.614 1.00 97.62 184 SER A N 1
ATOM 1299 C CA . SER A 1 184 ? -4.633 -7.747 -6.018 1.00 97.62 184 SER A CA 1
ATOM 1300 C C . SER A 1 184 ? -3.394 -7.733 -6.916 1.00 97.62 184 SER A C 1
ATOM 1302 O O . SER A 1 184 ? -3.314 -8.504 -7.869 1.00 97.62 184 SER A O 1
ATOM 1304 N N . HIS A 1 185 ? -2.404 -6.904 -6.563 1.00 98.12 185 HIS A N 1
ATOM 1305 C CA . HIS A 1 185 ? -1.172 -6.708 -7.321 1.00 98.12 185 HIS A CA 1
ATOM 1306 C C . HIS A 1 185 ? 0.021 -6.492 -6.382 1.00 98.12 185 HIS A C 1
ATOM 1308 O O . HIS A 1 185 ? -0.074 -5.757 -5.402 1.00 98.12 185 HIS A O 1
ATOM 1314 N N . VAL A 1 186 ? 1.168 -7.071 -6.724 1.00 97.94 186 VAL A N 1
ATOM 1315 C CA . VAL A 1 186 ? 2.481 -6.707 -6.181 1.00 97.94 186 VAL A CA 1
ATOM 1316 C C . VAL A 1 186 ? 3.378 -6.338 -7.356 1.00 97.94 186 VAL A C 1
ATOM 1318 O O . VAL A 1 186 ? 3.581 -7.158 -8.250 1.00 97.94 186 VAL A O 1
ATOM 1321 N N . ILE A 1 187 ? 3.888 -5.108 -7.383 1.00 97.44 187 ILE A N 1
ATOM 1322 C CA . ILE A 1 187 ? 4.588 -4.540 -8.541 1.00 97.44 187 ILE A CA 1
ATOM 1323 C C . ILE A 1 187 ? 5.943 -3.987 -8.103 1.00 97.44 187 ILE A C 1
ATOM 1325 O O . ILE A 1 187 ? 6.017 -2.977 -7.401 1.00 97.44 187 ILE A O 1
ATOM 1329 N N . SER A 1 188 ? 7.025 -4.622 -8.555 1.00 95.75 188 SER A N 1
ATOM 1330 C CA . SER A 1 188 ? 8.364 -4.041 -8.469 1.00 95.75 188 SER A CA 1
ATOM 1331 C C . SER A 1 188 ? 8.647 -3.239 -9.736 1.00 95.75 188 SER A C 1
ATOM 1333 O O . SER A 1 188 ? 8.705 -3.786 -10.834 1.00 95.75 188 SER A O 1
ATOM 1335 N N . LEU A 1 189 ? 8.817 -1.927 -9.605 1.00 94.25 189 LEU A N 1
ATOM 1336 C CA . LEU A 1 189 ? 9.023 -1.039 -10.751 1.00 94.25 189 LEU A CA 1
ATOM 1337 C C . LEU A 1 189 ? 10.468 -1.051 -11.277 1.00 94.25 189 LEU A C 1
ATOM 1339 O O . LEU A 1 189 ? 10.716 -0.645 -12.415 1.00 94.25 189 LEU A O 1
ATOM 1343 N N . GLY A 1 190 ? 11.428 -1.505 -10.465 1.00 90.44 190 GLY A N 1
ATOM 1344 C CA . GLY A 1 190 ? 12.851 -1.410 -10.785 1.00 90.44 190 GLY A CA 1
ATOM 1345 C C . GLY A 1 190 ? 13.264 0.042 -11.042 1.00 90.44 190 GLY A C 1
ATOM 1346 O O . GLY A 1 190 ? 12.837 0.960 -10.344 1.00 90.44 190 GLY A O 1
ATOM 1347 N N . ARG A 1 191 ? 14.072 0.274 -12.078 1.00 87.19 191 ARG A N 1
ATOM 1348 C CA . ARG A 1 191 ? 14.598 1.607 -12.422 1.00 87.19 191 ARG A CA 1
ATOM 1349 C C . ARG A 1 191 ? 13.584 2.559 -13.067 1.00 87.19 191 ARG A C 1
ATOM 1351 O O . ARG A 1 191 ? 13.951 3.699 -13.334 1.00 87.19 191 ARG A O 1
ATOM 1358 N N . MET A 1 192 ? 12.344 2.125 -13.320 1.00 91.19 192 MET A N 1
ATOM 1359 C CA . MET A 1 192 ? 11.288 2.952 -13.927 1.00 91.19 192 MET A CA 1
ATOM 1360 C C . MET A 1 192 ? 11.716 3.608 -15.253 1.00 91.19 192 MET A C 1
ATOM 1362 O O . MET A 1 192 ? 11.548 4.814 -15.444 1.00 91.19 192 MET A O 1
ATOM 1366 N N . ALA A 1 193 ? 12.309 2.833 -16.170 1.00 89.50 193 ALA A N 1
ATOM 1367 C CA . ALA A 1 193 ? 12.744 3.361 -17.466 1.00 89.50 193 ALA A CA 1
ATOM 1368 C C . ALA A 1 193 ? 11.574 3.815 -18.353 1.00 89.50 193 ALA A C 1
ATOM 1370 O O . ALA A 1 193 ? 11.730 4.756 -19.131 1.00 89.50 193 ALA A O 1
ATOM 1371 N N . ASP A 1 194 ? 10.427 3.145 -18.233 1.00 93.31 194 ASP A N 1
ATOM 1372 C CA . ASP A 1 194 ? 9.176 3.486 -18.916 1.00 93.31 194 ASP A CA 1
ATOM 1373 C C . ASP A 1 194 ? 8.004 3.495 -17.927 1.00 93.31 194 ASP A C 1
ATOM 1375 O O . ASP A 1 194 ? 7.485 4.565 -17.611 1.00 93.31 194 ASP A O 1
ATOM 1379 N N . VAL A 1 195 ? 7.614 2.327 -17.400 1.00 94.94 195 VAL A N 1
ATOM 1380 C CA . VAL A 1 195 ? 6.522 2.234 -16.418 1.00 94.94 195 VAL A CA 1
ATOM 1381 C C . VAL A 1 195 ? 6.987 2.761 -15.057 1.00 94.94 195 VAL A C 1
ATOM 1383 O O . VAL A 1 195 ? 7.975 2.284 -14.498 1.00 94.94 195 VAL A O 1
ATOM 1386 N N . ASP A 1 196 ? 6.259 3.737 -14.511 1.00 94.38 196 ASP A N 1
ATOM 1387 C CA . ASP A 1 196 ? 6.555 4.392 -13.229 1.00 94.38 196 ASP A CA 1
ATOM 1388 C C . ASP A 1 196 ? 5.373 4.336 -12.238 1.00 94.38 196 ASP A C 1
ATOM 1390 O O . ASP A 1 196 ? 4.318 3.762 -12.513 1.00 94.38 196 ASP A O 1
ATOM 1394 N N . TYR A 1 197 ? 5.533 4.956 -11.061 1.00 95.00 197 TYR A N 1
ATOM 1395 C CA . TYR A 1 197 ? 4.469 5.039 -10.051 1.00 95.00 197 TYR A CA 1
ATOM 1396 C C . TYR A 1 197 ? 3.180 5.692 -10.566 1.00 95.00 197 TYR A C 1
ATOM 1398 O O . TYR A 1 197 ? 2.101 5.325 -10.110 1.00 95.00 197 TYR A O 1
ATOM 1406 N N . GLY A 1 198 ? 3.275 6.664 -11.480 1.00 94.81 198 GLY A N 1
ATOM 1407 C CA . GLY A 1 198 ? 2.105 7.333 -12.046 1.00 94.81 198 GLY A CA 1
ATOM 1408 C C . GLY A 1 198 ? 1.290 6.397 -12.937 1.00 94.81 198 GLY A C 1
ATOM 1409 O O . GLY A 1 198 ? 0.068 6.391 -12.852 1.00 94.81 198 GLY A O 1
ATOM 1410 N N . ASP A 1 199 ? 1.962 5.562 -13.730 1.00 95.56 199 ASP A N 1
ATOM 1411 C CA . ASP A 1 199 ? 1.307 4.522 -14.535 1.00 95.56 199 ASP A CA 1
ATOM 1412 C C . ASP A 1 199 ? 0.641 3.452 -13.671 1.00 95.56 199 ASP A C 1
ATOM 1414 O O . ASP A 1 199 ? -0.508 3.084 -13.915 1.00 95.56 199 ASP A O 1
ATOM 1418 N N . ALA A 1 200 ? 1.352 2.974 -12.644 1.00 95.62 200 ALA A N 1
ATOM 1419 C CA . ALA A 1 200 ? 0.805 2.002 -11.704 1.00 95.62 200 ALA A CA 1
ATOM 1420 C C . ALA A 1 200 ? -0.424 2.568 -10.976 1.00 95.62 200 ALA A C 1
ATOM 1422 O O . ALA A 1 200 ? -1.432 1.878 -10.858 1.00 95.62 200 ALA A O 1
ATOM 1423 N N . LEU A 1 201 ? -0.369 3.832 -10.541 1.00 95.44 201 LEU A N 1
ATOM 1424 C CA . LEU A 1 201 ? -1.502 4.540 -9.942 1.00 95.44 201 LEU A CA 1
ATOM 1425 C C . LEU A 1 201 ? -2.709 4.601 -10.873 1.00 95.44 201 LEU A C 1
ATOM 1427 O O . LEU A 1 201 ? -3.792 4.193 -10.466 1.00 95.44 201 LEU A O 1
ATOM 1431 N N . ASP A 1 202 ? -2.527 5.100 -12.098 1.00 94.06 202 ASP A N 1
ATOM 1432 C CA . ASP A 1 202 ? -3.621 5.236 -13.063 1.00 94.06 202 ASP A CA 1
ATOM 1433 C C . ASP A 1 202 ? -4.271 3.873 -13.355 1.00 94.06 202 ASP A C 1
ATOM 1435 O O . ASP A 1 202 ? -5.493 3.788 -13.481 1.00 94.06 202 ASP A O 1
ATOM 1439 N N . TYR A 1 203 ? -3.472 2.803 -13.460 1.00 95.69 203 TYR A N 1
ATOM 1440 C CA . TYR A 1 203 ? -3.991 1.459 -13.725 1.00 95.69 203 TYR A CA 1
ATOM 1441 C C . TYR A 1 203 ? -4.778 0.935 -12.519 1.00 95.69 203 TYR A C 1
ATOM 1443 O O . TYR A 1 203 ? -5.949 0.578 -12.638 1.00 95.69 203 TYR A O 1
ATOM 1451 N N . LEU A 1 204 ? -4.160 0.956 -11.335 1.00 96.25 204 LEU A N 1
ATOM 1452 C CA . LEU A 1 204 ? -4.742 0.420 -10.103 1.00 96.25 204 LEU A CA 1
ATOM 1453 C C . LEU A 1 204 ? -5.975 1.202 -9.640 1.00 96.25 204 LEU A C 1
ATOM 1455 O O . LEU A 1 204 ? -6.880 0.616 -9.054 1.00 96.25 204 LEU A O 1
ATOM 1459 N N . ALA A 1 205 ? -6.043 2.504 -9.926 1.00 93.94 205 ALA A N 1
ATOM 1460 C CA . ALA A 1 205 ? -7.210 3.334 -9.630 1.00 93.94 205 ALA A CA 1
ATOM 1461 C C . ALA A 1 205 ? -8.479 2.887 -10.371 1.00 93.94 205 ALA A C 1
ATOM 1463 O O . ALA A 1 205 ? -9.583 3.176 -9.911 1.00 93.94 205 ALA A O 1
ATOM 1464 N N . ASN A 1 206 ? -8.321 2.198 -11.504 1.00 91.94 206 ASN A N 1
ATOM 1465 C CA . ASN A 1 206 ? -9.415 1.697 -12.333 1.00 91.94 206 ASN A CA 1
ATOM 1466 C C . ASN A 1 206 ? -9.608 0.175 -12.213 1.00 91.94 206 ASN A C 1
ATOM 1468 O O . ASN A 1 206 ? -10.496 -0.384 -12.857 1.00 91.94 206 ASN A O 1
ATOM 1472 N N . ASP A 1 207 ? -8.797 -0.508 -11.403 1.00 94.44 207 ASP A N 1
ATOM 1473 C CA . ASP A 1 207 ? -8.879 -1.952 -11.225 1.00 94.44 207 ASP A CA 1
ATOM 1474 C C . ASP A 1 207 ? -9.955 -2.337 -10.196 1.00 94.44 207 ASP A C 1
ATOM 1476 O O . ASP A 1 207 ? -9.968 -1.861 -9.061 1.00 94.44 207 ASP A O 1
ATOM 1480 N N . ALA A 1 208 ? -10.863 -3.233 -10.590 1.00 93.38 208 ALA A N 1
ATOM 1481 C CA . ALA A 1 208 ? -12.028 -3.597 -9.783 1.00 93.38 208 ALA A CA 1
ATOM 1482 C C . ALA A 1 208 ? -11.674 -4.382 -8.504 1.00 93.38 208 ALA A C 1
ATOM 1484 O O . ALA A 1 208 ? -12.401 -4.280 -7.504 1.00 93.38 208 ALA A O 1
ATOM 1485 N N . ASP A 1 209 ? -10.570 -5.134 -8.536 1.00 94.38 209 ASP A N 1
ATOM 1486 C CA . ASP A 1 209 ? -10.108 -5.983 -7.434 1.00 94.38 209 ASP A CA 1
ATOM 1487 C C . ASP A 1 209 ? -9.318 -5.191 -6.384 1.00 94.38 209 ASP A C 1
ATOM 1489 O O . ASP A 1 209 ? -9.175 -5.626 -5.239 1.00 94.38 209 ASP A O 1
ATOM 1493 N N . THR A 1 210 ? -8.839 -4.000 -6.741 1.00 95.81 210 THR A N 1
ATOM 1494 C CA . THR A 1 210 ? -8.043 -3.152 -5.858 1.00 95.81 210 THR A CA 1
ATOM 1495 C C . THR A 1 210 ? -8.940 -2.287 -4.962 1.00 95.81 210 THR A C 1
ATOM 1497 O O . THR A 1 210 ? -9.898 -1.647 -5.396 1.00 95.81 210 THR A O 1
ATOM 1500 N N . ARG A 1 211 ? -8.652 -2.293 -3.655 1.00 93.50 211 ARG A N 1
ATOM 1501 C CA . ARG A 1 211 ? -9.370 -1.520 -2.624 1.00 93.50 211 ARG A CA 1
ATOM 1502 C C . ARG A 1 211 ? -8.482 -0.556 -1.853 1.00 93.50 211 ARG A C 1
ATOM 1504 O O . ARG A 1 211 ? -9.014 0.386 -1.283 1.00 93.50 211 ARG A O 1
ATOM 1511 N N . ALA A 1 212 ? -7.170 -0.764 -1.841 1.00 95.31 212 ALA A N 1
ATOM 1512 C CA . ALA A 1 212 ? -6.194 0.202 -1.348 1.00 95.31 212 ALA A CA 1
ATOM 1513 C C . ALA A 1 212 ? -4.852 0.001 -2.055 1.00 95.31 212 ALA A C 1
ATOM 1515 O O . ALA A 1 212 ? -4.526 -1.116 -2.460 1.00 95.31 212 ALA A O 1
ATOM 1516 N N . ILE A 1 213 ? -4.077 1.079 -2.180 1.00 97.50 213 ILE A N 1
ATOM 1517 C CA . ILE A 1 213 ? -2.757 1.070 -2.817 1.00 97.50 213 ILE A CA 1
ATOM 1518 C C . ILE A 1 213 ? -1.696 1.439 -1.780 1.00 97.50 213 ILE A C 1
ATOM 1520 O O . ILE A 1 213 ? -1.809 2.453 -1.094 1.00 97.50 213 ILE A O 1
ATOM 1524 N N . LEU A 1 214 ? -0.656 0.621 -1.676 1.00 97.50 214 LEU A N 1
ATOM 1525 C CA . LEU A 1 214 ? 0.457 0.757 -0.749 1.00 97.50 214 LEU A CA 1
ATOM 1526 C C . LEU A 1 214 ? 1.726 1.029 -1.544 1.00 97.50 214 LEU A C 1
ATOM 1528 O O . LEU A 1 214 ? 2.136 0.207 -2.363 1.00 97.50 214 LEU A O 1
ATOM 1532 N N . PHE A 1 215 ? 2.360 2.169 -1.288 1.00 96.56 215 PHE A N 1
ATOM 1533 C CA . PHE A 1 215 ? 3.619 2.528 -1.918 1.00 96.56 215 PHE A CA 1
ATOM 1534 C C . PHE A 1 215 ? 4.792 2.463 -0.957 1.00 96.56 215 PHE A C 1
ATOM 1536 O O . PHE A 1 215 ? 4.753 3.045 0.126 1.00 96.56 215 PHE A O 1
ATOM 1543 N N . VAL A 1 216 ? 5.881 1.861 -1.429 1.00 94.81 216 VAL A N 1
ATOM 1544 C CA . VAL A 1 216 ? 7.223 2.036 -0.870 1.00 94.81 216 VAL A CA 1
ATOM 1545 C C . VAL A 1 216 ? 8.048 2.825 -1.883 1.00 94.81 216 VAL A C 1
ATOM 1547 O O . VAL A 1 216 ? 8.553 2.271 -2.856 1.00 94.81 216 VAL A O 1
ATOM 1550 N N . ILE A 1 217 ? 8.141 4.137 -1.672 1.00 92.06 217 ILE A N 1
ATOM 1551 C CA . ILE A 1 217 ? 8.741 5.094 -2.606 1.00 92.06 217 ILE A CA 1
ATOM 1552 C C . ILE A 1 217 ? 10.176 5.384 -2.185 1.00 92.06 217 ILE A C 1
ATOM 1554 O O . ILE A 1 217 ? 10.419 5.865 -1.083 1.00 92.06 217 ILE A O 1
ATOM 1558 N N . GLU A 1 218 ? 11.129 5.169 -3.083 1.00 86.50 218 GLU A N 1
ATOM 1559 C CA . GLU A 1 218 ? 12.510 5.640 -2.921 1.00 86.50 218 GLU A CA 1
ATOM 1560 C C . GLU A 1 218 ? 12.725 6.957 -3.655 1.00 86.50 218 GLU A C 1
ATOM 1562 O O . GLU A 1 218 ? 13.174 7.935 -3.059 1.00 86.50 218 GLU A O 1
ATOM 1567 N N . SER A 1 219 ? 12.351 6.997 -4.931 1.00 83.19 219 SER A N 1
ATOM 1568 C CA . SER A 1 219 ? 12.490 8.163 -5.796 1.00 83.19 219 SER A CA 1
ATOM 1569 C C . SER A 1 219 ? 11.293 8.284 -6.739 1.00 83.19 219 SER A C 1
ATOM 1571 O O . SER A 1 219 ? 10.591 7.306 -6.999 1.00 83.19 219 SER A O 1
ATOM 1573 N N . LEU A 1 220 ? 11.044 9.494 -7.242 1.00 85.56 220 LEU A N 1
ATOM 1574 C CA . LEU A 1 220 ? 10.039 9.763 -8.269 1.00 85.56 220 LEU A CA 1
ATOM 1575 C C . LEU A 1 220 ? 10.732 10.262 -9.537 1.00 85.56 220 LEU A C 1
ATOM 1577 O O . LEU A 1 220 ? 11.505 11.212 -9.476 1.00 85.56 220 LEU A O 1
ATOM 1581 N N . THR A 1 221 ? 10.414 9.667 -10.686 1.00 82.81 221 THR A N 1
ATOM 1582 C CA . THR A 1 221 ? 10.940 10.092 -11.993 1.00 82.81 221 THR A CA 1
ATOM 1583 C C . THR A 1 221 ? 10.083 11.209 -12.594 1.00 82.81 221 THR A C 1
ATOM 1585 O O . THR A 1 221 ? 10.552 12.325 -12.804 1.00 82.81 221 THR A O 1
ATOM 1588 N N . GLN A 1 222 ? 8.793 10.947 -12.820 1.00 85.44 222 GLN A N 1
ATOM 1589 C CA . GLN A 1 222 ? 7.848 11.882 -13.437 1.00 85.44 222 GLN A CA 1
ATOM 1590 C C . GLN A 1 222 ? 6.896 12.490 -12.401 1.00 85.44 222 GLN A C 1
ATOM 1592 O O . GLN A 1 222 ? 5.712 12.155 -12.338 1.00 85.44 222 GLN A O 1
ATOM 1597 N N . VAL A 1 223 ? 7.401 13.426 -11.589 1.00 86.81 223 VAL A N 1
ATOM 1598 C CA . VAL A 1 223 ? 6.659 14.003 -10.448 1.00 86.81 223 VAL A CA 1
ATOM 1599 C C . VAL A 1 223 ? 5.294 14.571 -10.858 1.00 86.81 223 VAL A C 1
ATOM 1601 O O . VAL A 1 223 ? 4.295 14.285 -10.209 1.00 86.81 223 VAL A O 1
ATOM 1604 N N . ARG A 1 224 ? 5.198 15.326 -11.962 1.00 86.88 224 ARG A N 1
ATOM 1605 C CA . ARG A 1 224 ? 3.915 15.916 -12.407 1.00 86.88 224 ARG A CA 1
ATOM 1606 C C . ARG A 1 224 ? 2.866 14.852 -12.742 1.00 86.88 224 ARG A C 1
ATOM 1608 O O . ARG A 1 224 ? 1.711 14.989 -12.345 1.00 86.88 224 ARG A O 1
ATOM 1615 N N . LYS A 1 225 ? 3.282 13.798 -13.449 1.00 90.94 225 LYS A N 1
ATOM 1616 C CA . LYS A 1 225 ? 2.436 12.651 -13.800 1.00 90.94 225 LYS A CA 1
ATOM 1617 C C . LYS A 1 225 ? 1.984 11.916 -12.539 1.00 90.94 225 LYS A C 1
ATOM 1619 O O . LYS A 1 225 ? 0.790 11.706 -12.369 1.00 90.94 225 LYS A O 1
ATOM 1624 N N . PHE A 1 226 ? 2.916 11.631 -11.628 1.00 92.31 226 PHE A N 1
ATOM 1625 C CA . PHE A 1 226 ? 2.623 11.013 -10.335 1.00 92.31 226 PHE A CA 1
ATOM 1626 C C . PHE A 1 226 ? 1.605 11.818 -9.519 1.00 92.31 226 PHE A C 1
ATOM 1628 O O . PHE A 1 226 ? 0.627 11.249 -9.057 1.00 92.31 226 PHE A O 1
ATOM 1635 N N . LEU A 1 227 ? 1.778 13.137 -9.377 1.00 90.12 227 LEU A N 1
ATOM 1636 C CA . LEU A 1 227 ? 0.847 13.975 -8.609 1.00 90.12 227 LEU A CA 1
ATOM 1637 C C . LEU A 1 227 ? -0.557 13.996 -9.225 1.00 90.12 227 LEU A C 1
ATOM 1639 O O . LEU A 1 227 ? -1.550 13.996 -8.498 1.00 90.12 227 LEU A O 1
ATOM 1643 N N . SER A 1 228 ? -0.644 14.014 -10.558 1.00 90.25 228 SER A N 1
ATOM 1644 C CA . SER A 1 228 ? -1.923 13.946 -11.271 1.00 90.25 228 SER A CA 1
ATOM 1645 C C . SER A 1 228 ? -2.627 12.611 -11.022 1.00 90.25 228 SER A C 1
ATOM 1647 O O . SER A 1 228 ? -3.787 12.605 -10.612 1.00 90.25 228 SER A O 1
ATOM 1649 N N . ALA A 1 229 ? -1.911 11.499 -11.209 1.00 93.12 229 ALA A N 1
ATOM 1650 C CA . ALA A 1 229 ? -2.427 10.150 -10.988 1.00 93.12 229 ALA A CA 1
ATOM 1651 C C . ALA A 1 229 ? -2.808 9.925 -9.516 1.00 93.12 229 ALA A C 1
ATOM 1653 O O . ALA A 1 229 ? -3.880 9.407 -9.218 1.00 93.12 229 ALA A O 1
ATOM 1654 N N . ALA A 1 230 ? -1.981 10.401 -8.579 1.00 93.75 230 ALA A N 1
ATOM 1655 C CA . ALA A 1 230 ? -2.217 10.265 -7.147 1.00 93.75 230 ALA A CA 1
ATOM 1656 C C . ALA A 1 230 ? -3.505 10.974 -6.734 1.00 93.75 230 ALA A C 1
ATOM 1658 O O . ALA A 1 230 ? -4.342 10.358 -6.092 1.00 93.75 230 ALA A O 1
ATOM 1659 N N . ARG A 1 231 ? -3.707 12.229 -7.161 1.00 91.06 231 ARG A N 1
ATOM 1660 C CA . ARG A 1 231 ? -4.941 12.985 -6.879 1.00 91.06 231 ARG A CA 1
ATOM 1661 C C . ARG A 1 231 ? -6.190 12.349 -7.478 1.00 91.06 231 ARG A C 1
ATOM 1663 O O . ARG A 1 231 ? -7.271 12.517 -6.922 1.00 91.06 231 ARG A O 1
ATOM 1670 N N . ALA A 1 232 ? -6.068 11.700 -8.634 1.00 90.50 232 ALA A N 1
ATOM 1671 C CA . ALA A 1 232 ? -7.183 10.990 -9.245 1.00 90.50 232 ALA A CA 1
ATOM 1672 C C . ALA A 1 232 ? -7.507 9.711 -8.457 1.00 90.50 232 ALA A C 1
ATOM 1674 O O . ALA A 1 232 ? -8.658 9.502 -8.082 1.00 90.50 232 ALA A O 1
ATOM 1675 N N . ALA A 1 233 ? -6.487 8.908 -8.144 1.00 93.25 233 ALA A N 1
ATOM 1676 C CA . ALA A 1 233 ? -6.626 7.652 -7.415 1.00 93.25 233 ALA A CA 1
ATOM 1677 C C . ALA A 1 233 ? -7.164 7.852 -5.991 1.00 93.25 233 ALA A C 1
ATOM 1679 O O . ALA A 1 233 ? -8.088 7.154 -5.574 1.00 93.25 233 ALA A O 1
ATOM 1680 N N . THR A 1 234 ? -6.635 8.836 -5.256 1.00 93.06 234 THR A N 1
ATOM 1681 C CA . THR A 1 234 ? -6.973 9.058 -3.843 1.00 93.06 234 THR A CA 1
ATOM 1682 C C . THR A 1 234 ? -8.410 9.490 -3.607 1.00 93.06 234 THR A C 1
ATOM 1684 O O . THR A 1 234 ? -8.887 9.334 -2.488 1.00 93.06 234 THR A O 1
ATOM 1687 N N . ARG A 1 235 ? -9.119 9.975 -4.634 1.00 88.88 235 ARG A N 1
ATOM 1688 C CA . ARG A 1 235 ? -10.557 10.288 -4.554 1.00 88.88 235 ARG A CA 1
ATOM 1689 C C . ARG A 1 235 ? -11.431 9.052 -4.368 1.00 88.88 235 ARG A C 1
ATOM 1691 O O . ARG A 1 235 ? -12.516 9.164 -3.811 1.00 88.88 235 ARG A O 1
ATOM 1698 N N . ASN A 1 236 ? -10.973 7.901 -4.859 1.00 86.12 236 ASN A N 1
ATOM 1699 C CA . ASN A 1 236 ? -11.767 6.673 -4.894 1.00 86.12 236 ASN A CA 1
ATOM 1700 C C . ASN A 1 236 ? -11.161 5.564 -4.032 1.00 86.12 236 ASN A C 1
ATOM 1702 O O . ASN A 1 236 ? -11.893 4.711 -3.535 1.00 86.12 236 ASN A O 1
ATOM 1706 N N . LEU A 1 237 ? -9.837 5.565 -3.860 1.00 91.81 237 LEU A N 1
ATOM 1707 C CA . LEU A 1 237 ? -9.107 4.537 -3.131 1.00 91.81 237 LEU A CA 1
ATOM 1708 C C . LEU A 1 237 ? -8.209 5.163 -2.058 1.00 91.81 237 LEU A C 1
ATOM 1710 O O . LEU A 1 237 ? -7.538 6.165 -2.312 1.00 91.81 237 LEU A O 1
ATOM 1714 N N . PRO A 1 238 ? -8.106 4.557 -0.869 1.00 93.75 238 PRO A N 1
ATOM 1715 C CA . PRO A 1 238 ? -7.030 4.857 0.056 1.00 93.75 238 PRO A CA 1
ATOM 1716 C C . PRO A 1 238 ? -5.670 4.553 -0.576 1.00 93.75 238 PRO A C 1
ATOM 1718 O O . PRO A 1 238 ? -5.425 3.442 -1.054 1.00 93.75 238 PRO A O 1
ATOM 1721 N N . VAL A 1 239 ? -4.772 5.536 -0.544 1.00 95.56 239 VAL A N 1
ATOM 1722 C CA . VAL A 1 239 ? -3.381 5.370 -0.971 1.00 95.56 239 VAL A CA 1
ATOM 1723 C C . VAL A 1 239 ? -2.472 5.686 0.207 1.00 95.56 239 VAL A C 1
ATOM 1725 O O . VAL A 1 239 ? -2.499 6.801 0.728 1.00 95.56 239 VAL A O 1
ATOM 1728 N N . VAL A 1 240 ? -1.672 4.713 0.628 1.00 95.75 240 VAL A N 1
ATOM 1729 C CA . VAL A 1 240 ? -0.742 4.825 1.756 1.00 95.75 240 VAL A CA 1
ATOM 1730 C C . VAL A 1 240 ? 0.679 4.845 1.208 1.00 95.75 240 VAL A C 1
ATOM 1732 O O . VAL A 1 240 ? 1.019 4.027 0.356 1.00 95.75 240 VAL A O 1
ATOM 1735 N N . ALA A 1 241 ? 1.506 5.785 1.656 1.00 94.75 241 ALA A N 1
ATOM 1736 C CA . ALA A 1 241 ? 2.842 5.992 1.110 1.00 94.75 241 ALA A CA 1
ATOM 1737 C C . ALA A 1 241 ? 3.912 5.995 2.199 1.00 94.75 241 ALA A C 1
ATOM 1739 O O . ALA A 1 241 ? 3.878 6.801 3.128 1.00 94.75 241 ALA A O 1
ATOM 1740 N N . LEU A 1 242 ? 4.907 5.132 2.026 1.00 93.38 242 LEU A N 1
ATOM 1741 C CA . LEU A 1 242 ? 6.139 5.109 2.794 1.00 93.38 242 LEU A CA 1
ATOM 1742 C C . LEU A 1 242 ? 7.277 5.671 1.938 1.00 93.38 242 LEU A C 1
ATOM 1744 O O . LEU A 1 242 ? 7.591 5.115 0.888 1.00 93.38 242 LEU A O 1
ATOM 1748 N N . LYS A 1 243 ? 7.937 6.741 2.396 1.00 91.62 243 LYS A N 1
ATOM 1749 C CA . LYS A 1 243 ? 9.189 7.219 1.785 1.00 91.62 243 LYS A CA 1
ATOM 1750 C C . LYS A 1 243 ? 10.371 6.482 2.415 1.00 91.62 243 LYS A C 1
ATOM 1752 O O . LYS A 1 243 ? 10.658 6.685 3.590 1.00 91.62 243 LYS A O 1
ATOM 1757 N N . ALA A 1 244 ? 11.085 5.680 1.633 1.00 86.06 244 ALA A N 1
ATOM 1758 C CA . ALA A 1 244 ? 12.374 5.105 2.010 1.00 86.06 244 ALA A CA 1
ATOM 1759 C C . ALA A 1 244 ? 13.509 6.129 1.819 1.00 86.06 244 ALA A C 1
ATOM 1761 O O . ALA A 1 244 ? 13.367 7.089 1.063 1.00 86.06 244 ALA A O 1
ATOM 1762 N N . GLY A 1 245 ? 14.642 5.963 2.509 1.00 78.81 245 GLY A N 1
ATOM 1763 C CA . GLY A 1 245 ? 15.808 6.848 2.338 1.00 78.81 245 GLY A CA 1
ATOM 1764 C C . GLY A 1 245 ? 15.596 8.290 2.826 1.00 78.81 245 GLY A C 1
ATOM 1765 O O . GLY A 1 245 ? 16.182 9.216 2.278 1.00 78.81 245 GLY A O 1
ATOM 1766 N N . ARG A 1 246 ? 14.757 8.499 3.850 1.00 70.25 246 ARG A N 1
ATOM 1767 C CA . ARG A 1 246 ? 14.395 9.829 4.390 1.00 70.25 246 ARG A CA 1
ATOM 1768 C C . ARG A 1 246 ? 15.571 10.700 4.837 1.00 70.25 246 ARG A C 1
ATOM 1770 O O . ARG A 1 246 ? 15.470 11.925 4.839 1.00 70.25 246 ARG A O 1
ATOM 1777 N N . PHE A 1 247 ? 16.657 10.058 5.242 1.00 65.88 247 PHE A N 1
ATOM 1778 C CA . PHE A 1 247 ? 17.860 10.710 5.753 1.00 65.88 247 PHE A CA 1
ATOM 1779 C C . PHE A 1 247 ? 19.084 10.433 4.879 1.00 65.88 247 PHE A C 1
ATOM 1781 O O . PHE A 1 247 ? 20.204 10.709 5.302 1.00 65.88 247 PHE A O 1
ATOM 1788 N N . GLN A 1 248 ? 18.897 9.869 3.677 1.00 56.56 248 GLN A N 1
ATOM 1789 C CA . GLN A 1 248 ? 20.004 9.795 2.734 1.00 56.56 248 GLN A CA 1
ATOM 1790 C C . GLN A 1 248 ? 20.365 11.222 2.337 1.00 56.56 248 GLN A C 1
ATOM 1792 O O . GLN A 1 248 ? 19.540 11.962 1.803 1.00 56.56 248 GLN A O 1
ATOM 1797 N N . GLN A 1 249 ? 21.593 11.618 2.666 1.00 48.78 249 GLN A N 1
ATOM 1798 C CA . GLN A 1 249 ? 22.143 12.868 2.171 1.00 48.78 249 GLN A CA 1
ATOM 1799 C C . GLN A 1 249 ? 22.175 12.785 0.640 1.00 48.78 249 GLN A C 1
ATOM 1801 O O . GLN A 1 249 ? 22.575 11.738 0.118 1.00 48.78 249 GLN A O 1
ATOM 1806 N N . PRO A 1 250 ? 21.769 13.848 -0.079 1.00 50.03 250 PRO A N 1
ATOM 1807 C CA . PRO A 1 250 ? 21.967 13.913 -1.518 1.00 50.03 250 PRO A CA 1
ATOM 1808 C C . PRO A 1 250 ? 23.425 13.570 -1.810 1.00 50.03 250 PRO A C 1
ATOM 1810 O O . PRO A 1 250 ? 24.329 14.090 -1.146 1.00 50.03 250 PRO A O 1
ATOM 1813 N N . ALA A 1 251 ? 23.673 12.680 -2.769 1.00 44.94 251 ALA A N 1
ATOM 1814 C CA . ALA A 1 251 ? 25.026 12.420 -3.224 1.00 44.94 251 ALA A CA 1
ATOM 1815 C C . ALA A 1 251 ? 25.525 13.677 -3.954 1.00 44.94 251 ALA A C 1
ATOM 1817 O O . ALA A 1 251 ? 25.482 13.774 -5.174 1.00 44.94 251 ALA A O 1
ATOM 1818 N N . TRP A 1 252 ? 26.047 14.647 -3.203 1.00 43.84 252 TRP A N 1
ATOM 1819 C CA . TRP A 1 252 ? 26.681 15.874 -3.704 1.00 43.84 252 TRP A CA 1
ATOM 1820 C C . TRP A 1 252 ? 27.918 15.600 -4.582 1.00 43.84 252 TRP A C 1
ATOM 1822 O O . TRP A 1 252 ? 28.558 16.521 -5.074 1.00 43.84 252 TRP A O 1
ATOM 1832 N N . ARG A 1 253 ? 28.255 14.322 -4.798 1.00 36.44 253 ARG A N 1
ATOM 1833 C CA . ARG A 1 253 ? 29.332 13.846 -5.670 1.00 36.44 253 ARG A CA 1
ATOM 1834 C C . ARG A 1 253 ? 29.031 13.995 -7.164 1.00 36.44 253 ARG A C 1
ATOM 1836 O O . ARG A 1 253 ? 29.941 13.792 -7.960 1.00 36.44 253 ARG A O 1
ATOM 1843 N N . SER A 1 254 ? 27.797 14.325 -7.551 1.00 39.62 254 SER A N 1
ATOM 1844 C CA . SER A 1 254 ? 27.474 14.713 -8.927 1.00 39.62 254 SER A CA 1
ATOM 1845 C C . SER A 1 254 ? 27.395 16.231 -9.030 1.00 39.62 254 SER A C 1
ATOM 1847 O O . SER A 1 254 ? 26.712 16.873 -8.235 1.00 39.62 254 SER A O 1
ATOM 1849 N N . THR A 1 255 ? 28.026 16.802 -10.055 1.00 42.72 255 THR A N 1
ATOM 1850 C CA . THR A 1 255 ? 27.865 18.216 -10.420 1.00 42.72 255 THR A CA 1
ATOM 1851 C C . THR A 1 255 ? 26.436 18.536 -10.879 1.00 42.72 255 THR A C 1
ATOM 1853 O O . THR A 1 255 ? 26.099 19.699 -11.043 1.00 42.72 255 THR A O 1
ATOM 1856 N N . SER A 1 256 ? 25.566 17.537 -11.089 1.00 46.66 256 SER A N 1
ATOM 1857 C CA . SER A 1 256 ? 24.142 17.708 -11.426 1.00 46.66 256 SER A CA 1
ATOM 1858 C C . SER A 1 256 ? 23.293 16.538 -10.898 1.00 46.66 256 SER A C 1
ATOM 1860 O O . SER A 1 256 ? 23.000 15.606 -11.651 1.00 46.66 256 SER A O 1
ATOM 1862 N N . PRO A 1 257 ? 22.905 16.521 -9.609 1.00 49.75 257 PRO A N 1
ATOM 1863 C CA . PRO A 1 257 ? 21.989 15.506 -9.092 1.00 49.75 257 PRO A CA 1
ATOM 1864 C C . PRO A 1 257 ? 20.591 15.658 -9.727 1.00 49.75 257 PRO A C 1
ATOM 1866 O O . PRO A 1 257 ? 20.122 16.787 -9.901 1.00 49.75 257 PRO A O 1
ATOM 1869 N N . PRO A 1 258 ? 19.880 14.565 -10.051 1.00 55.22 258 PRO A N 1
ATOM 1870 C CA . PRO A 1 258 ? 18.461 14.613 -10.394 1.00 55.22 258 PRO A CA 1
ATOM 1871 C C . PRO A 1 258 ? 17.646 15.336 -9.311 1.00 55.22 258 PRO A C 1
ATOM 1873 O O . PRO A 1 258 ? 17.877 15.139 -8.120 1.00 55.22 258 PRO A O 1
ATOM 1876 N N . VAL A 1 259 ? 16.624 16.110 -9.701 1.00 56.09 259 VAL A N 1
ATOM 1877 C CA . VAL A 1 259 ? 15.741 16.841 -8.760 1.00 56.09 259 VAL A CA 1
ATOM 1878 C C . VAL A 1 259 ? 15.172 15.923 -7.669 1.00 56.09 259 VAL A C 1
ATOM 1880 O O . VAL A 1 259 ? 15.029 16.339 -6.522 1.00 56.09 259 VAL A O 1
ATOM 1883 N N . SER A 1 260 ? 14.900 14.657 -7.997 1.00 55.47 260 SER A N 1
ATOM 1884 C CA . SER A 1 260 ? 14.414 13.635 -7.062 1.00 55.47 260 SER A CA 1
ATOM 1885 C C . SER A 1 260 ? 15.356 13.359 -5.886 1.00 55.47 260 SER A C 1
ATOM 1887 O O . SER A 1 260 ? 14.876 13.001 -4.811 1.00 55.47 260 SER A O 1
ATOM 1889 N N . GLU A 1 261 ? 16.667 13.532 -6.076 1.00 54.78 261 GLU A N 1
ATOM 1890 C CA . GLU A 1 261 ? 17.707 13.336 -5.054 1.00 54.78 261 GLU A CA 1
ATOM 1891 C C . GLU A 1 261 ? 17.886 14.567 -4.152 1.00 54.78 261 GLU A C 1
ATOM 1893 O O . GLU A 1 261 ? 18.494 14.470 -3.090 1.00 54.78 261 GLU A O 1
ATOM 1898 N N . MET A 1 262 ? 17.322 15.716 -4.540 1.00 56.44 262 MET A N 1
ATOM 1899 C CA . MET A 1 262 ? 17.354 16.963 -3.765 1.00 56.44 262 MET A CA 1
ATOM 1900 C C . MET A 1 262 ? 16.103 17.167 -2.894 1.00 56.44 262 MET A C 1
ATOM 1902 O O . MET A 1 262 ? 16.051 18.087 -2.077 1.00 56.44 262 MET A O 1
ATOM 1906 N N . MET A 1 263 ? 15.067 16.343 -3.072 1.00 58.91 263 MET A N 1
ATOM 1907 C CA . MET A 1 263 ? 13.805 16.483 -2.347 1.00 58.91 263 MET A CA 1
ATOM 1908 C C . MET A 1 263 ? 13.937 16.009 -0.895 1.00 58.91 263 MET A C 1
ATOM 1910 O O . MET A 1 263 ? 14.204 14.837 -0.630 1.00 58.91 263 MET A O 1
ATOM 1914 N N . THR A 1 264 ? 13.673 16.907 0.056 1.00 66.50 264 THR A N 1
ATOM 1915 C CA . THR A 1 264 ? 13.662 16.578 1.486 1.00 66.50 264 THR A CA 1
ATOM 1916 C C . T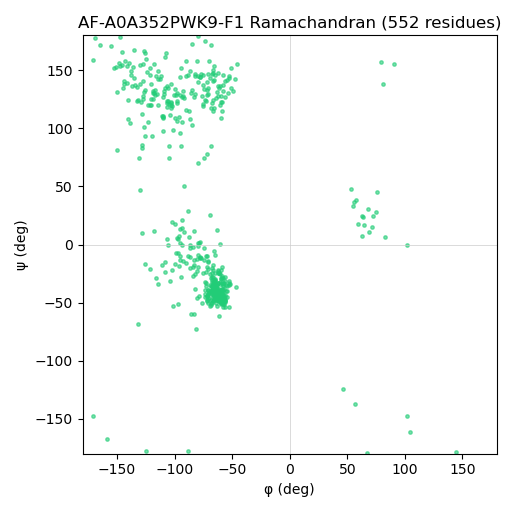HR A 1 264 ? 12.470 15.695 1.857 1.00 66.50 264 THR A C 1
ATOM 1918 O O . THR A 1 264 ? 11.421 15.708 1.209 1.00 66.50 264 THR A O 1
ATOM 1921 N N . THR A 1 265 ? 12.583 14.971 2.972 1.00 68.25 265 THR A N 1
ATOM 1922 C CA . THR A 1 265 ? 11.466 14.192 3.537 1.00 68.25 265 THR A CA 1
ATOM 1923 C C . THR A 1 265 ? 10.227 15.047 3.796 1.00 68.25 265 THR A C 1
ATOM 1925 O O . THR A 1 265 ? 9.121 14.637 3.458 1.00 68.25 265 THR A O 1
ATOM 1928 N N . SER A 1 266 ? 10.409 16.274 4.295 1.00 74.62 266 SER A N 1
ATOM 1929 C CA . SER A 1 266 ? 9.308 17.217 4.518 1.00 74.62 266 SER A CA 1
ATOM 1930 C C . SER A 1 266 ? 8.562 17.581 3.231 1.00 74.62 266 SER A C 1
ATOM 1932 O O . SER A 1 266 ? 7.345 17.761 3.263 1.00 74.62 266 SER A O 1
ATOM 1934 N N . LEU A 1 267 ? 9.262 17.645 2.093 1.00 80.88 267 LEU A N 1
ATOM 1935 C CA . LEU A 1 267 ? 8.642 17.897 0.797 1.00 80.88 267 LEU A CA 1
ATOM 1936 C C . LEU A 1 267 ? 7.820 16.690 0.331 1.00 80.88 267 LEU A C 1
ATOM 1938 O O . LEU A 1 267 ? 6.694 16.877 -0.121 1.00 80.88 267 LEU A O 1
ATOM 1942 N N . TYR A 1 268 ? 8.328 15.463 0.484 1.00 84.94 268 TYR A N 1
ATOM 1943 C CA . TYR A 1 268 ? 7.550 14.254 0.184 1.00 84.94 268 TYR A CA 1
ATOM 1944 C C . TYR A 1 268 ? 6.286 14.159 1.044 1.00 84.94 268 TYR A C 1
ATOM 1946 O O . TYR A 1 268 ? 5.205 13.955 0.498 1.00 84.94 268 TYR A O 1
ATOM 1954 N N . ASP A 1 269 ? 6.387 14.386 2.356 1.00 84.06 269 ASP A N 1
ATOM 1955 C CA . ASP A 1 269 ? 5.226 14.346 3.252 1.00 84.06 269 ASP A CA 1
ATOM 1956 C C . ASP A 1 269 ? 4.186 15.414 2.882 1.00 84.06 269 ASP A C 1
ATOM 1958 O O . ASP A 1 269 ? 2.985 15.132 2.842 1.00 84.06 269 ASP A O 1
ATOM 1962 N N . ALA A 1 270 ? 4.632 16.633 2.560 1.00 84.81 270 ALA A N 1
ATOM 1963 C CA . ALA A 1 270 ? 3.750 17.698 2.090 1.00 84.81 270 ALA A CA 1
ATOM 1964 C C . ALA A 1 270 ? 3.065 17.328 0.763 1.00 84.81 270 ALA A C 1
ATOM 1966 O O . ALA A 1 270 ? 1.862 17.545 0.612 1.00 84.81 270 ALA A O 1
ATOM 1967 N N . LEU A 1 271 ? 3.799 16.730 -0.181 1.00 87.62 271 LEU A N 1
ATOM 1968 C CA . LEU A 1 271 ? 3.257 16.282 -1.466 1.00 87.62 271 LEU A CA 1
ATOM 1969 C C . LEU A 1 271 ? 2.241 15.151 -1.304 1.00 87.62 271 LEU A C 1
ATOM 1971 O O . LEU A 1 271 ? 1.172 15.217 -1.913 1.00 87.62 271 LEU A O 1
ATOM 1975 N N . PHE A 1 272 ? 2.539 14.151 -0.471 1.00 90.62 272 PHE A N 1
ATOM 1976 C CA . PHE A 1 272 ? 1.628 13.046 -0.177 1.00 90.62 272 PHE A CA 1
ATOM 1977 C C . PHE A 1 272 ? 0.325 13.566 0.420 1.00 90.62 272 PHE A C 1
ATOM 1979 O O . PHE A 1 272 ? -0.743 13.296 -0.130 1.00 90.62 272 PHE A O 1
ATOM 1986 N N . ARG A 1 273 ? 0.406 14.416 1.452 1.00 88.56 273 ARG A N 1
ATOM 1987 C CA . ARG A 1 273 ? -0.780 15.034 2.064 1.00 88.56 273 ARG A CA 1
ATOM 1988 C C . ARG A 1 273 ? -1.565 15.876 1.061 1.00 88.56 273 ARG A C 1
ATOM 1990 O O . ARG A 1 273 ? -2.783 15.761 0.986 1.00 88.56 273 ARG A O 1
ATOM 1997 N N . ARG A 1 274 ? -0.884 16.667 0.225 1.00 85.38 274 ARG A N 1
ATOM 1998 C CA . ARG A 1 274 ? -1.528 17.503 -0.805 1.00 85.38 274 ARG A CA 1
ATOM 1999 C C . ARG A 1 274 ? -2.204 16.689 -1.912 1.00 85.38 274 ARG A C 1
ATOM 2001 O O . ARG A 1 274 ? -3.080 17.217 -2.596 1.00 85.38 274 ARG A O 1
ATOM 2008 N N . CYS A 1 275 ? -1.801 15.436 -2.103 1.00 89.19 275 CYS A N 1
ATOM 2009 C CA . CYS A 1 275 ? -2.460 14.491 -3.003 1.00 89.19 275 CYS A CA 1
ATOM 2010 C C . CYS A 1 275 ? -3.440 13.565 -2.275 1.00 89.19 275 CYS A C 1
ATOM 2012 O O . CYS A 1 275 ? -3.999 12.685 -2.916 1.00 89.19 275 CYS A O 1
ATOM 2014 N N . GLY A 1 276 ? -3.663 13.770 -0.974 1.00 90.50 276 GLY A N 1
ATOM 2015 C CA . GLY A 1 276 ? -4.521 12.966 -0.103 1.00 90.50 276 GLY A CA 1
ATOM 2016 C C . GLY A 1 276 ? -4.073 11.520 0.088 1.00 90.50 276 GLY A C 1
ATOM 2017 O O . GLY A 1 276 ? -4.883 10.654 0.410 1.00 90.50 276 GLY A O 1
ATOM 2018 N N . MET A 1 277 ? -2.781 11.264 -0.106 1.00 93.31 277 MET A N 1
ATOM 2019 C CA . MET A 1 277 ? -2.140 10.017 0.294 1.00 93.31 277 MET A CA 1
ATOM 2020 C C . MET A 1 277 ? -1.841 10.073 1.796 1.00 93.31 277 MET A C 1
ATOM 2022 O O . MET A 1 277 ? -1.485 11.131 2.319 1.00 93.31 277 MET A O 1
ATOM 2026 N N . VAL A 1 278 ? -1.948 8.938 2.483 1.00 93.12 278 VAL A N 1
ATOM 2027 C CA . VAL A 1 278 ? -1.628 8.804 3.909 1.00 93.12 278 VAL A CA 1
ATOM 2028 C C . VAL A 1 278 ? -0.130 8.512 4.053 1.00 93.12 278 VAL A C 1
ATOM 2030 O O . VAL A 1 278 ? 0.295 7.410 3.698 1.00 93.12 278 VAL A O 1
ATOM 2033 N N . PRO A 1 279 ? 0.696 9.462 4.530 1.00 92.25 279 PRO A N 1
ATOM 2034 C CA . PRO A 1 279 ? 2.108 9.195 4.762 1.00 92.25 279 PRO A CA 1
ATOM 2035 C C . PRO A 1 279 ? 2.287 8.329 6.014 1.00 92.25 279 PRO A C 1
ATOM 2037 O O . PRO A 1 279 ? 1.712 8.630 7.060 1.00 92.25 279 PRO A O 1
ATOM 2040 N N . VAL A 1 280 ? 3.122 7.300 5.911 1.00 91.25 280 VAL A N 1
ATOM 2041 C CA . VAL A 1 280 ? 3.528 6.420 7.021 1.00 91.25 280 VAL A CA 1
ATOM 2042 C C . VAL A 1 280 ? 5.048 6.370 7.123 1.00 91.25 280 VAL A C 1
ATOM 2044 O O . VAL A 1 280 ? 5.752 6.812 6.209 1.00 91.25 280 VAL A O 1
ATOM 2047 N N . SER A 1 281 ? 5.573 5.875 8.240 1.00 87.38 281 SER A N 1
ATOM 2048 C CA . SER A 1 281 ? 7.014 5.889 8.524 1.00 87.38 281 SER A CA 1
ATOM 2049 C C . SER A 1 281 ? 7.685 4.528 8.504 1.00 87.38 281 SER A C 1
ATOM 2051 O O . SER A 1 281 ? 8.906 4.468 8.360 1.00 87.38 281 SER A O 1
ATOM 2053 N N . GLU A 1 282 ? 6.908 3.454 8.601 1.00 88.94 282 GLU A N 1
ATOM 2054 C CA . GLU A 1 282 ? 7.418 2.093 8.748 1.00 88.94 282 GLU A CA 1
ATOM 2055 C C . GLU A 1 282 ? 6.604 1.100 7.906 1.00 88.94 282 GLU A C 1
ATOM 2057 O O . GLU A 1 282 ? 5.444 1.349 7.569 1.00 88.94 282 GLU A O 1
ATOM 2062 N N . LEU A 1 283 ? 7.214 -0.036 7.544 1.00 90.38 283 LEU A N 1
ATOM 2063 C CA . LEU A 1 283 ? 6.554 -1.076 6.737 1.00 90.38 283 LEU A CA 1
ATOM 2064 C C . LEU A 1 283 ? 5.390 -1.737 7.483 1.00 90.38 283 LEU A C 1
ATOM 2066 O O . LEU A 1 283 ? 4.398 -2.117 6.867 1.00 90.38 283 LEU A O 1
ATOM 2070 N N . GLU A 1 284 ? 5.499 -1.864 8.803 1.00 86.19 284 GLU A N 1
ATOM 2071 C CA . GLU A 1 284 ? 4.411 -2.381 9.626 1.00 86.19 284 GLU A CA 1
ATOM 2072 C C . GLU A 1 284 ? 3.219 -1.417 9.630 1.00 86.19 284 GLU A C 1
ATOM 2074 O O . GLU A 1 284 ? 2.103 -1.828 9.311 1.00 86.19 284 GLU A O 1
ATOM 2079 N N . GLU A 1 285 ? 3.471 -0.121 9.847 1.00 88.38 285 GLU A N 1
ATOM 2080 C CA . GLU A 1 285 ? 2.442 0.924 9.780 1.00 88.38 285 GLU A CA 1
ATOM 2081 C C . GLU A 1 285 ? 1.752 0.957 8.403 1.00 88.38 285 GLU A C 1
ATOM 2083 O O . GLU A 1 285 ? 0.542 1.177 8.326 1.00 88.38 285 GLU A O 1
ATOM 2088 N N . LEU A 1 286 ? 2.486 0.694 7.312 1.00 91.62 286 LEU A N 1
ATOM 2089 C CA . LEU A 1 286 ? 1.930 0.591 5.957 1.00 91.62 286 LEU A CA 1
ATOM 2090 C C . LEU A 1 286 ? 0.824 -0.476 5.878 1.00 91.62 286 LEU A C 1
ATOM 2092 O O . LEU A 1 286 ? -0.265 -0.192 5.375 1.00 91.62 286 LEU A O 1
ATOM 2096 N N . LEU A 1 287 ? 1.081 -1.681 6.399 1.00 87.94 287 LEU A N 1
ATOM 2097 C CA . LEU A 1 287 ? 0.114 -2.786 6.408 1.00 87.94 287 LEU A CA 1
ATOM 2098 C C . LEU A 1 287 ? -1.039 -2.552 7.381 1.00 87.94 287 LEU A C 1
ATOM 2100 O O . LEU A 1 287 ? -2.192 -2.801 7.038 1.00 87.94 287 LEU A O 1
ATOM 2104 N N . GLU A 1 288 ? -0.748 -2.061 8.582 1.00 86.06 288 GLU A N 1
ATOM 2105 C CA . GLU A 1 288 ? -1.765 -1.764 9.594 1.00 86.06 288 GLU A CA 1
ATOM 2106 C C . GLU A 1 288 ? -2.749 -0.690 9.119 1.00 86.06 288 GLU A C 1
ATOM 2108 O O . GLU A 1 288 ? -3.970 -0.816 9.279 1.00 86.06 288 GLU A O 1
ATOM 2113 N N . THR A 1 289 ? -2.221 0.350 8.473 1.00 88.81 289 THR A N 1
ATOM 2114 C CA . THR A 1 289 ? -3.021 1.411 7.861 1.00 88.81 289 THR A CA 1
ATOM 2115 C C . THR A 1 289 ? -3.888 0.840 6.743 1.00 88.81 289 THR A C 1
ATOM 2117 O O . THR A 1 289 ? -5.086 1.115 6.699 1.00 88.81 289 THR A O 1
ATOM 2120 N N . ALA A 1 290 ? -3.324 -0.012 5.880 1.00 86.94 290 ALA A N 1
ATOM 2121 C CA . ALA A 1 290 ? -4.068 -0.689 4.820 1.00 86.94 290 ALA A CA 1
ATOM 2122 C C . ALA A 1 290 ? -5.230 -1.523 5.369 1.00 86.94 290 ALA A C 1
ATOM 2124 O O . ALA A 1 290 ? -6.367 -1.400 4.907 1.00 86.94 290 ALA A O 1
ATOM 2125 N N . GLN A 1 291 ? -4.955 -2.351 6.379 1.00 81.38 291 GLN A N 1
ATOM 2126 C CA . GLN A 1 291 ? -5.947 -3.206 7.018 1.00 81.38 291 GLN A CA 1
ATOM 2127 C C . GLN A 1 291 ? -7.073 -2.360 7.606 1.00 81.38 291 GLN A C 1
ATOM 2129 O O . GLN A 1 291 ? -8.245 -2.629 7.346 1.00 81.38 291 GLN A O 1
ATOM 2134 N N . THR A 1 292 ? -6.738 -1.297 8.334 1.00 83.88 292 THR A N 1
ATOM 2135 C CA . THR A 1 292 ? -7.755 -0.456 8.966 1.00 83.88 292 THR A CA 1
ATOM 2136 C C . THR A 1 292 ? -8.600 0.283 7.929 1.00 83.88 292 THR A C 1
ATOM 2138 O O . THR A 1 292 ? -9.821 0.278 8.032 1.00 83.88 292 THR A O 1
ATOM 2141 N N . LEU A 1 293 ? -7.992 0.847 6.882 1.00 84.56 293 LEU A N 1
ATOM 2142 C CA . LEU A 1 293 ? -8.719 1.596 5.848 1.00 84.56 293 LEU A CA 1
ATOM 2143 C C . LEU A 1 293 ? -9.580 0.710 4.931 1.00 84.56 293 LEU A C 1
ATOM 2145 O O . LEU A 1 293 ? -10.506 1.218 4.303 1.00 84.56 293 LEU A O 1
ATOM 2149 N N . THR A 1 294 ? -9.296 -0.594 4.844 1.00 79.56 294 THR A N 1
ATOM 2150 C CA . THR A 1 294 ? -10.038 -1.532 3.977 1.00 79.56 294 THR A CA 1
ATOM 2151 C C . THR A 1 294 ? -11.044 -2.414 4.713 1.00 79.56 294 THR A C 1
ATOM 2153 O O . THR A 1 294 ? -11.969 -2.929 4.082 1.00 79.56 294 THR A O 1
ATOM 2156 N N . THR A 1 295 ? -10.885 -2.608 6.025 1.00 71.12 295 THR A N 1
ATOM 2157 C CA . THR A 1 295 ? -11.750 -3.494 6.826 1.00 71.12 295 THR A CA 1
ATOM 2158 C C . THR A 1 295 ? -12.577 -2.754 7.869 1.00 71.12 295 THR A C 1
ATOM 2160 O O . THR A 1 295 ? -13.719 -3.144 8.121 1.00 71.12 295 THR A O 1
ATOM 2163 N N . ALA A 1 296 ? -12.047 -1.676 8.453 1.00 63.88 296 ALA A N 1
ATOM 2164 C CA . ALA A 1 296 ? -12.740 -0.953 9.504 1.00 63.88 296 ALA A CA 1
ATOM 2165 C C . ALA A 1 296 ? -13.838 -0.064 8.922 1.00 63.88 296 ALA A C 1
ATOM 2167 O O . ALA A 1 296 ? -13.683 0.586 7.887 1.00 63.88 296 ALA A O 1
ATOM 2168 N N . ARG A 1 297 ? -14.946 0.040 9.657 1.00 73.50 297 ARG A N 1
ATOM 2169 C CA . ARG A 1 297 ? -15.842 1.182 9.481 1.00 73.50 297 ARG A CA 1
ATOM 2170 C C . ARG A 1 297 ? -15.062 2.432 9.865 1.00 73.50 297 ARG A C 1
ATOM 2172 O O . ARG A 1 297 ? -14.449 2.461 10.928 1.00 73.50 297 ARG A O 1
ATOM 2179 N N . SER A 1 298 ? -15.096 3.460 9.027 1.00 73.25 298 SER A N 1
ATOM 2180 C CA . SER A 1 298 ? -14.460 4.723 9.385 1.00 73.25 298 SER A CA 1
ATOM 2181 C C . SER A 1 298 ? -15.219 5.360 10.556 1.00 73.25 298 SER A C 1
ATOM 2183 O O . SER A 1 298 ? -16.415 5.621 10.390 1.00 73.25 298 SER A O 1
ATOM 2185 N N . PRO A 1 299 ? -14.573 5.642 11.705 1.00 77.31 299 PRO A N 1
ATOM 2186 C CA . PRO A 1 299 ? -15.179 6.409 12.791 1.00 77.31 299 PRO A CA 1
ATOM 2187 C C . PRO A 1 299 ? -15.841 7.680 12.272 1.00 77.31 299 PRO A C 1
ATOM 2189 O O . PRO A 1 299 ? -15.332 8.318 11.351 1.00 77.31 299 PRO A O 1
ATOM 2192 N N . THR A 1 300 ? -16.981 8.065 12.835 1.00 75.38 300 THR A N 1
ATOM 2193 C CA . THR A 1 300 ? -17.717 9.286 12.457 1.00 75.38 300 THR A CA 1
ATOM 2194 C C . THR A 1 300 ? -17.064 10.556 12.993 1.00 75.38 300 THR A C 1
ATOM 2196 O O . THR A 1 300 ? -17.182 11.607 12.370 1.00 75.38 300 THR A O 1
ATOM 2199 N N . GLY A 1 301 ? -16.295 10.440 14.072 1.00 85.81 301 GLY A N 1
ATOM 2200 C CA . GLY A 1 301 ? -15.606 11.534 14.745 1.00 85.81 301 GLY A CA 1
ATOM 2201 C C . GLY A 1 301 ? -14.430 11.029 15.578 1.00 85.81 301 GLY A C 1
ATOM 2202 O O . GLY A 1 301 ? -13.991 9.891 15.423 1.00 85.81 301 GLY A O 1
ATOM 2203 N N . ASN A 1 302 ? -13.887 11.891 16.429 1.00 88.81 302 ASN A N 1
ATOM 2204 C CA . ASN A 1 302 ? -12.668 11.645 17.196 1.00 88.81 302 ASN A CA 1
ATOM 2205 C C . ASN A 1 302 ? -12.923 11.285 18.669 1.00 88.81 302 ASN A C 1
ATOM 2207 O O . ASN A 1 302 ? -11.998 11.426 19.463 1.00 88.81 302 ASN A O 1
ATOM 2211 N N . ARG A 1 303 ? -14.139 10.842 19.028 1.00 91.38 303 ARG A N 1
ATOM 2212 C CA . ARG A 1 303 ? -14.522 10.461 20.399 1.00 91.38 303 ARG A CA 1
ATOM 2213 C C . ARG A 1 303 ? -14.430 8.945 20.591 1.00 91.38 303 ARG A C 1
ATOM 2215 O O . ARG A 1 303 ? -15.278 8.198 20.095 1.00 91.38 303 ARG A O 1
ATOM 2222 N N . PHE A 1 304 ? -13.417 8.487 21.319 1.00 93.19 304 PHE A N 1
ATOM 2223 C CA . PHE A 1 304 ? -13.108 7.069 21.498 1.00 93.19 304 PHE A CA 1
ATOM 2224 C C . PHE A 1 304 ? -13.471 6.565 22.896 1.00 93.19 304 PHE A C 1
ATOM 2226 O O . PHE A 1 304 ? -13.138 7.191 23.898 1.00 93.19 304 PHE A O 1
ATOM 2233 N N . ALA A 1 305 ? -14.088 5.390 22.981 1.00 94.12 305 ALA A N 1
ATOM 2234 C CA . ALA A 1 305 ? -14.179 4.629 24.223 1.00 94.12 305 ALA A CA 1
ATOM 2235 C C . ALA A 1 305 ? -13.088 3.550 24.250 1.00 94.12 305 ALA A C 1
ATOM 2237 O O . ALA A 1 305 ? -12.943 2.793 23.292 1.00 94.12 305 ALA A O 1
ATOM 2238 N N . ILE A 1 306 ? -12.333 3.455 25.345 1.00 95.06 306 ILE A N 1
ATOM 2239 C CA . ILE A 1 306 ? -11.288 2.437 25.527 1.00 95.06 306 ILE A CA 1
ATOM 2240 C C . ILE A 1 306 ? -11.749 1.451 26.596 1.00 95.06 306 ILE A C 1
ATOM 2242 O O . ILE A 1 306 ? -12.096 1.862 27.704 1.00 95.06 306 ILE A O 1
ATOM 2246 N N . VAL A 1 307 ? -11.729 0.157 26.274 1.00 94.69 307 VAL A N 1
ATOM 2247 C CA . VAL A 1 307 ? -12.073 -0.933 27.196 1.00 94.69 307 VAL A CA 1
ATOM 2248 C C . VAL A 1 307 ? -10.942 -1.953 27.260 1.00 94.69 307 VAL A C 1
ATOM 2250 O O . VAL A 1 307 ? -10.434 -2.374 26.224 1.00 94.69 307 VAL A O 1
ATOM 2253 N N . ALA A 1 308 ? -10.543 -2.361 28.465 1.00 94.44 308 ALA A N 1
ATOM 2254 C CA . ALA A 1 308 ? -9.455 -3.312 28.683 1.00 94.44 308 ALA A CA 1
ATOM 2255 C C . ALA A 1 308 ? -9.705 -4.213 29.901 1.00 94.44 308 ALA A C 1
ATOM 2257 O O . ALA A 1 308 ? -10.363 -3.803 30.853 1.00 94.44 308 ALA A O 1
ATOM 2258 N N . ASN A 1 309 ? -9.114 -5.412 29.927 1.00 92.94 309 ASN A N 1
ATOM 2259 C CA . ASN A 1 309 ? -9.025 -6.253 31.134 1.00 92.94 309 ASN A CA 1
ATOM 2260 C C . ASN A 1 309 ? -7.848 -5.876 32.056 1.00 92.94 309 ASN A C 1
ATOM 2262 O O . ASN A 1 309 ? -7.522 -6.617 32.980 1.00 92.94 309 ASN A O 1
ATOM 2266 N N . GLY A 1 310 ? -7.204 -4.736 31.812 1.00 89.94 310 GLY A N 1
ATOM 2267 C CA . GLY A 1 310 ? -6.135 -4.194 32.641 1.00 89.94 310 GLY A CA 1
ATOM 2268 C C . GLY A 1 310 ? -6.122 -2.672 32.563 1.00 89.94 310 GLY A C 1
ATOM 2269 O O . GLY A 1 310 ? -6.185 -2.093 31.477 1.00 89.94 310 GLY A O 1
ATOM 2270 N N . ARG A 1 311 ? -6.064 -2.016 33.723 1.00 88.81 311 ARG A N 1
ATOM 2271 C CA . ARG A 1 311 ? -6.078 -0.550 33.829 1.00 88.81 311 ARG A CA 1
ATOM 2272 C C . ARG A 1 311 ? -4.875 0.112 33.163 1.00 88.81 311 ARG A C 1
ATOM 2274 O O . ARG A 1 311 ? -5.014 1.139 32.513 1.00 88.81 311 ARG A O 1
ATOM 2281 N N . ASP A 1 312 ? -3.707 -0.478 33.345 1.00 89.88 312 ASP A N 1
ATOM 2282 C CA . ASP A 1 312 ? -2.440 -0.055 32.754 1.00 89.88 312 ASP A CA 1
ATOM 2283 C C . ASP A 1 312 ? -2.493 -0.043 31.222 1.00 89.88 312 ASP A C 1
ATOM 2285 O O . ASP A 1 312 ? -2.082 0.932 30.598 1.00 89.88 312 ASP A O 1
ATOM 2289 N N . LEU A 1 313 ? -3.085 -1.069 30.608 1.00 91.81 313 LEU A N 1
ATOM 2290 C CA . LEU A 1 313 ? -3.285 -1.125 29.157 1.00 91.81 313 LEU A CA 1
ATOM 2291 C C . LEU A 1 313 ? -4.195 -0.010 28.653 1.00 91.81 313 LEU A C 1
ATOM 2293 O O . LEU A 1 313 ? -3.912 0.618 27.632 1.00 91.81 313 LEU A O 1
ATOM 2297 N N . ALA A 1 314 ? -5.289 0.229 29.374 1.00 90.88 314 ALA A N 1
ATOM 2298 C CA . ALA A 1 314 ? -6.217 1.296 29.053 1.00 90.88 314 ALA A CA 1
ATOM 2299 C C . ALA A 1 314 ? -5.552 2.681 29.143 1.00 90.88 314 ALA A C 1
ATOM 2301 O O . ALA A 1 314 ? -5.782 3.520 28.274 1.00 90.88 314 ALA A O 1
ATOM 2302 N N . TRP A 1 315 ? -4.691 2.905 30.141 1.00 91.44 315 TRP A N 1
ATOM 2303 C CA . TRP A 1 315 ? -3.917 4.143 30.275 1.00 91.44 315 TRP A CA 1
ATOM 2304 C C . TRP A 1 315 ? -2.885 4.316 29.161 1.00 91.44 315 TRP A C 1
ATOM 2306 O O . TRP A 1 315 ? -2.846 5.378 28.553 1.00 91.44 315 TRP A O 1
ATOM 2316 N N . LEU A 1 316 ? -2.126 3.272 28.813 1.00 93.50 316 LEU A N 1
ATOM 2317 C CA . LEU A 1 316 ? -1.171 3.327 27.696 1.00 93.50 316 LEU A CA 1
ATOM 2318 C C . LEU A 1 316 ? -1.856 3.682 26.367 1.00 93.50 316 LEU A C 1
ATOM 2320 O O . LEU A 1 316 ? -1.334 4.468 25.569 1.00 93.50 316 LEU A O 1
ATOM 2324 N N . ALA A 1 317 ? -3.045 3.123 26.131 1.00 94.56 317 ALA A N 1
ATOM 2325 C CA . ALA A 1 317 ? -3.844 3.471 24.966 1.00 94.56 317 ALA A CA 1
ATOM 2326 C C . ALA A 1 317 ? -4.368 4.914 25.033 1.00 94.56 317 ALA A C 1
ATOM 2328 O O . ALA A 1 317 ? -4.298 5.624 24.033 1.00 94.56 317 ALA A O 1
ATOM 2329 N N . ALA A 1 318 ? -4.851 5.371 26.192 1.00 92.94 318 ALA A N 1
ATOM 2330 C CA . ALA A 1 318 ? -5.320 6.745 26.368 1.00 92.94 318 ALA A CA 1
ATOM 2331 C C . ALA A 1 318 ? -4.193 7.773 26.156 1.00 92.94 318 ALA A C 1
ATOM 2333 O O . ALA A 1 318 ? -4.379 8.734 25.414 1.00 92.94 318 ALA A O 1
ATOM 2334 N N . ASP A 1 319 ? -3.003 7.536 26.714 1.00 93.44 319 ASP A N 1
ATOM 2335 C CA . ASP A 1 319 ? -1.827 8.390 26.518 1.00 93.44 319 ASP A CA 1
ATOM 2336 C C . ASP A 1 319 ? -1.459 8.488 25.036 1.00 93.44 319 ASP A C 1
ATOM 2338 O O . ASP A 1 319 ? -1.251 9.583 24.504 1.00 93.44 319 ASP A O 1
ATOM 2342 N N . THR A 1 320 ? -1.444 7.348 24.339 1.00 94.75 320 THR A N 1
ATOM 2343 C CA . THR A 1 320 ? -1.211 7.326 22.891 1.00 94.75 320 THR A CA 1
ATOM 2344 C C . THR A 1 320 ? -2.314 8.087 22.154 1.00 94.75 320 THR A C 1
ATOM 2346 O O . THR A 1 320 ? -2.023 8.836 21.224 1.00 94.75 320 THR A O 1
ATOM 2349 N N . LEU A 1 321 ? -3.578 7.947 22.563 1.00 94.00 321 LEU A N 1
ATOM 2350 C CA . LEU A 1 321 ? -4.712 8.603 21.911 1.00 94.00 321 LEU A CA 1
ATOM 2351 C C . LEU A 1 321 ? -4.582 10.126 21.994 1.00 94.00 321 LEU A C 1
ATOM 2353 O O . LEU A 1 321 ? -4.691 10.803 20.968 1.00 94.00 321 LEU A O 1
ATOM 2357 N N . PHE A 1 322 ? -4.256 10.648 23.178 1.00 92.81 322 PHE A N 1
ATOM 2358 C CA . PHE A 1 322 ? -4.021 12.075 23.384 1.00 92.81 322 PHE A CA 1
ATOM 2359 C C . PHE A 1 322 ? -2.828 12.587 22.575 1.00 92.81 322 PHE A C 1
ATOM 2361 O O . PHE A 1 322 ? -2.929 13.631 21.930 1.00 92.81 322 PHE A O 1
ATOM 2368 N N . GLN A 1 323 ? -1.722 11.837 22.520 1.00 92.75 323 GLN A N 1
ATOM 2369 C CA . GLN A 1 323 ? -0.562 12.197 21.691 1.00 92.75 323 GLN A CA 1
ATOM 2370 C C . GLN A 1 323 ? -0.905 12.281 20.196 1.00 92.75 323 GLN A C 1
ATOM 2372 O O . GLN A 1 323 ? -0.331 13.090 19.469 1.00 92.75 323 GLN A O 1
ATOM 2377 N N . GLN A 1 324 ? -1.849 11.463 19.723 1.00 89.81 324 GLN A N 1
ATOM 2378 C CA . GLN A 1 324 ? -2.318 11.478 18.334 1.00 89.81 324 GLN A CA 1
ATOM 2379 C C . GLN A 1 324 ? -3.417 12.534 18.080 1.00 89.81 324 GLN A C 1
ATOM 2381 O O . GLN A 1 324 ? -3.855 12.687 16.933 1.00 89.81 324 GLN A O 1
ATOM 2386 N N . GLY A 1 325 ? -3.848 13.270 19.113 1.00 90.25 325 GLY A N 1
ATOM 2387 C CA . GLY A 1 325 ? -4.905 14.284 19.044 1.00 90.25 325 GLY A CA 1
ATOM 2388 C C . GLY A 1 325 ? -6.321 13.706 18.943 1.00 90.25 325 GLY A C 1
ATOM 2389 O O . GLY A 1 325 ? -7.183 14.312 18.302 1.00 90.25 325 GLY A O 1
ATOM 2390 N N . GLY A 1 326 ? -6.537 12.501 19.476 1.00 90.25 326 GLY A N 1
ATOM 2391 C CA . GLY A 1 326 ? -7.865 11.925 19.686 1.00 90.25 326 GLY A CA 1
ATOM 2392 C C . GLY A 1 326 ? -8.424 12.292 21.061 1.00 90.25 326 GLY A C 1
ATOM 2393 O O . GLY A 1 326 ? -7.663 12.590 21.980 1.00 90.25 326 GLY A O 1
ATOM 2394 N N . ASP A 1 327 ? -9.749 12.235 21.193 1.00 92.00 327 ASP A N 1
ATOM 2395 C CA . ASP A 1 327 ? -10.460 12.546 22.432 1.00 92.00 327 ASP A CA 1
ATOM 2396 C C . ASP A 1 327 ? -11.145 11.293 22.983 1.00 92.00 327 ASP A C 1
ATOM 2398 O O . ASP A 1 327 ? -11.585 10.416 22.235 1.00 92.00 327 ASP A O 1
ATOM 2402 N N . LEU A 1 328 ? -11.283 11.215 24.303 1.00 92.19 328 LEU A N 1
ATOM 2403 C CA . LEU A 1 328 ? -12.121 10.195 24.924 1.00 92.19 328 LEU A CA 1
ATOM 2404 C C . LEU A 1 328 ? -13.601 10.573 24.818 1.00 92.19 328 LEU A C 1
ATOM 2406 O O . LEU A 1 328 ? -13.978 11.743 24.894 1.00 92.19 328 LEU A O 1
ATOM 2410 N N . ALA A 1 329 ? -14.448 9.566 24.641 1.00 91.44 329 ALA A N 1
ATOM 2411 C CA . ALA A 1 329 ? -15.886 9.742 24.558 1.00 91.44 329 ALA A CA 1
ATOM 2412 C C . ALA A 1 329 ? -16.491 10.122 25.917 1.00 91.44 329 ALA A C 1
ATOM 2414 O O . ALA A 1 329 ? -16.235 9.482 26.936 1.00 91.44 329 ALA A O 1
ATOM 2415 N N . ASN A 1 330 ? -17.373 11.122 25.902 1.00 89.94 330 ASN A N 1
ATOM 2416 C CA . ASN A 1 330 ? -18.233 11.435 27.038 1.00 89.94 330 ASN A CA 1
ATOM 2417 C C . ASN A 1 330 ? -19.481 10.552 26.966 1.00 89.94 330 ASN A C 1
ATOM 2419 O O . ASN A 1 330 ? -20.375 10.811 26.158 1.00 89.94 330 ASN A O 1
ATOM 2423 N N . LEU A 1 331 ? -19.515 9.508 27.794 1.00 90.06 331 LEU A N 1
ATOM 2424 C CA . LEU A 1 331 ? -20.622 8.555 27.843 1.00 90.06 331 LEU A CA 1
ATOM 2425 C C . LEU A 1 331 ? -21.897 9.208 28.382 1.00 90.06 331 LEU A C 1
ATOM 2427 O O . LEU A 1 331 ? -21.861 10.067 29.267 1.00 90.06 331 LEU A O 1
ATOM 2431 N N . SER A 1 332 ? -23.040 8.761 27.868 1.00 90.75 332 SER A N 1
ATOM 2432 C CA . SER A 1 332 ? -24.342 9.174 28.385 1.00 90.75 332 SER A CA 1
ATOM 2433 C C . SER A 1 332 ? -24.561 8.675 29.817 1.00 90.75 332 SER A C 1
ATOM 2435 O O . SER A 1 332 ? -24.028 7.644 30.234 1.00 90.75 332 SER A O 1
ATOM 2437 N N . SER A 1 333 ? -25.392 9.386 30.584 1.00 89.25 333 SER A N 1
ATOM 2438 C CA . SER A 1 333 ? -25.733 8.979 31.954 1.00 89.25 333 SER A CA 1
ATOM 2439 C C . SER A 1 333 ? -26.376 7.587 32.011 1.00 89.25 333 SER A C 1
ATOM 2441 O O . SER A 1 333 ? -26.135 6.849 32.963 1.00 89.25 333 SER A O 1
ATOM 2443 N N . GLU A 1 334 ? -27.140 7.215 30.978 1.00 91.12 334 GLU A N 1
ATOM 2444 C CA . GLU A 1 334 ? -27.724 5.878 30.819 1.00 91.12 334 GLU A CA 1
ATOM 2445 C C . GLU A 1 334 ? -26.627 4.815 30.677 1.00 91.12 334 GLU A C 1
ATOM 2447 O O . GLU A 1 334 ? -26.569 3.881 31.475 1.00 91.12 334 GLU A O 1
ATOM 2452 N N . SER A 1 335 ? -25.678 4.991 29.753 1.00 90.94 335 SER A N 1
ATOM 2453 C CA . SER A 1 335 ? -24.561 4.051 29.597 1.00 90.94 335 SER A CA 1
ATOM 2454 C C . SER A 1 335 ? -23.713 3.931 30.857 1.00 90.94 335 SER A C 1
ATOM 2456 O O . SER A 1 335 ? -23.341 2.824 31.237 1.00 90.94 335 SER A O 1
ATOM 2458 N N . ILE A 1 336 ? -23.443 5.042 31.550 1.00 89.12 336 ILE A N 1
ATOM 2459 C CA . ILE A 1 336 ? -22.714 5.031 32.827 1.00 89.12 336 ILE A CA 1
ATOM 2460 C C . ILE A 1 336 ? -23.452 4.168 33.862 1.00 89.12 336 ILE A C 1
ATOM 2462 O O . ILE A 1 336 ? -22.824 3.358 34.546 1.00 89.12 336 ILE A O 1
ATOM 2466 N N . GLN A 1 337 ? -24.779 4.295 33.954 1.00 88.12 337 GLN A N 1
ATOM 2467 C CA . GLN A 1 337 ? -25.592 3.500 34.875 1.00 88.12 337 GLN A CA 1
ATOM 2468 C C . GLN A 1 337 ? -25.578 2.008 34.515 1.00 88.12 337 GLN A C 1
ATOM 2470 O O . GLN A 1 337 ? -25.427 1.167 35.401 1.00 88.12 337 GLN A O 1
ATOM 2475 N N . HIS A 1 338 ? -25.690 1.675 33.228 1.00 89.25 338 HIS A N 1
ATOM 2476 C CA . HIS A 1 338 ? -25.641 0.291 32.749 1.00 89.25 338 HIS A CA 1
ATOM 2477 C C . HIS A 1 338 ? -24.254 -0.345 32.943 1.00 89.25 338 HIS A C 1
ATOM 2479 O O . HIS A 1 338 ? -24.157 -1.539 33.229 1.00 89.25 338 HIS A O 1
ATOM 2485 N N . LEU A 1 339 ? -23.180 0.444 32.839 1.00 88.88 339 LEU A N 1
ATOM 2486 C CA . LEU A 1 339 ? -21.812 -0.022 33.068 1.00 88.88 339 LEU A CA 1
ATOM 2487 C C . LEU A 1 339 ? -21.515 -0.278 34.547 1.00 88.88 339 LEU A C 1
ATOM 2489 O O . LEU A 1 339 ? -20.767 -1.204 34.844 1.00 88.88 339 LEU A O 1
ATOM 2493 N N . ALA A 1 340 ? -22.096 0.488 35.474 1.00 83.50 340 ALA A N 1
ATOM 2494 C CA . ALA A 1 340 ? -21.746 0.440 36.897 1.00 83.50 340 ALA A CA 1
ATOM 2495 C C . ALA A 1 340 ? -21.804 -0.973 37.516 1.00 83.50 340 ALA A C 1
ATOM 2497 O O . ALA A 1 340 ? -20.988 -1.298 38.374 1.00 83.50 340 ALA A O 1
ATOM 2498 N N . GLY A 1 341 ? -22.723 -1.833 37.059 1.00 79.81 341 GLY A N 1
ATOM 2499 C CA . GLY A 1 341 ? -22.841 -3.220 37.531 1.00 79.81 341 GLY A CA 1
ATOM 2500 C C . GLY A 1 341 ? -21.837 -4.213 36.927 1.00 79.81 341 GLY A C 1
ATOM 2501 O O . GLY A 1 341 ? -21.773 -5.356 37.373 1.00 79.81 341 GLY A O 1
ATOM 2502 N N . LEU A 1 342 ? -21.076 -3.809 35.907 1.00 83.00 342 LEU A N 1
ATOM 2503 C CA . LEU A 1 342 ? -20.178 -4.675 35.131 1.00 83.00 342 LEU A CA 1
ATOM 2504 C C . LEU A 1 342 ? -18.689 -4.415 35.407 1.00 83.00 342 LEU A C 1
ATOM 2506 O O . LEU A 1 342 ? -17.851 -5.237 35.026 1.00 83.00 342 LEU A O 1
ATOM 2510 N N . LEU A 1 343 ? -18.346 -3.288 36.037 1.00 80.44 343 LEU A N 1
ATOM 2511 C CA . LEU A 1 343 ? -16.959 -2.864 36.245 1.00 80.44 343 LEU A CA 1
ATOM 2512 C C . LEU A 1 343 ? -16.367 -3.425 37.539 1.00 80.44 343 LEU A C 1
ATOM 2514 O O . LEU A 1 343 ? -17.043 -3.559 38.555 1.00 80.44 343 LEU A O 1
ATOM 2518 N N . ALA A 1 344 ? -15.065 -3.717 37.510 1.00 66.94 344 ALA A N 1
ATOM 2519 C CA . ALA A 1 344 ? -14.342 -4.255 38.664 1.00 66.94 344 ALA A CA 1
ATOM 2520 C C . ALA A 1 344 ? -14.055 -3.206 39.759 1.00 66.94 344 ALA A C 1
ATOM 2522 O O . ALA A 1 344 ? -13.658 -3.573 40.864 1.00 66.94 344 ALA A O 1
ATOM 2523 N N . SER A 1 345 ? -14.219 -1.906 39.476 1.00 59.69 345 SER A N 1
ATOM 2524 C CA . SER A 1 345 ? -13.973 -0.828 40.443 1.00 59.69 345 SER A CA 1
ATOM 2525 C C . SER A 1 345 ? -14.886 0.382 40.226 1.00 59.69 345 SER A C 1
ATOM 2527 O O . SER A 1 345 ? -15.311 0.636 39.103 1.00 59.69 345 SER A O 1
ATOM 2529 N N . ASN A 1 346 ? -15.111 1.174 41.285 1.00 52.75 346 ASN A N 1
ATOM 2530 C CA . ASN A 1 346 ? -15.840 2.458 41.272 1.00 52.75 346 ASN A CA 1
ATOM 2531 C C . ASN A 1 346 ? -15.085 3.586 40.522 1.00 52.75 346 ASN A C 1
ATOM 2533 O O . ASN A 1 346 ? -15.228 4.761 40.859 1.00 52.75 346 ASN A O 1
ATOM 2537 N N . GLY A 1 347 ? -14.207 3.248 39.573 1.00 53.31 347 GLY A N 1
ATOM 2538 C CA . GLY A 1 347 ? -13.480 4.229 38.772 1.00 53.31 347 GLY A CA 1
ATOM 2539 C C . GLY A 1 347 ? -14.429 5.009 37.862 1.00 53.31 347 GLY A C 1
ATOM 2540 O O . GLY A 1 347 ? -15.457 4.488 37.440 1.00 53.31 347 GLY A O 1
ATOM 2541 N N . SER A 1 348 ? -14.091 6.260 37.550 1.00 56.19 348 SER A N 1
ATOM 2542 C CA . SER A 1 348 ? -14.882 7.072 36.623 1.00 56.19 348 SER A CA 1
ATOM 2543 C C . SER A 1 348 ? -14.805 6.482 35.204 1.00 56.19 348 SER A C 1
ATOM 2545 O O . SER A 1 348 ? -13.728 6.532 34.605 1.00 56.19 348 SER A O 1
ATOM 2547 N N . PRO A 1 349 ? -15.915 5.992 34.617 1.00 59.84 349 PRO A N 1
ATOM 2548 C CA . PRO A 1 349 ? -15.922 5.392 33.275 1.00 59.84 349 PRO A CA 1
ATOM 2549 C C . PRO A 1 349 ? -15.603 6.390 32.145 1.00 59.84 349 PRO A C 1
ATOM 2551 O O . PRO A 1 349 ? -15.444 5.988 30.999 1.00 59.84 349 PRO A O 1
ATOM 2554 N N . ASN A 1 350 ? -15.466 7.680 32.468 1.00 57.34 350 ASN A N 1
ATOM 2555 C CA . ASN A 1 350 ? -15.189 8.764 31.522 1.00 57.34 350 ASN A CA 1
ATOM 2556 C C . ASN A 1 350 ? -13.718 8.848 31.066 1.00 57.34 350 ASN A C 1
ATOM 2558 O O . ASN A 1 350 ? -13.416 9.620 30.164 1.00 57.34 350 ASN A O 1
ATOM 2562 N N . LEU A 1 351 ? -12.797 8.106 31.696 1.00 63.12 351 LEU A N 1
ATOM 2563 C CA . LEU A 1 351 ? -11.378 8.070 31.303 1.00 63.12 351 LEU A CA 1
ATOM 2564 C C . LEU A 1 351 ? -11.058 6.811 30.493 1.00 63.12 351 LEU A C 1
ATOM 2566 O O . LEU A 1 351 ? -10.472 6.858 29.421 1.00 63.12 351 LEU A O 1
ATOM 2570 N N . SER A 1 352 ? -11.411 5.652 31.031 1.00 77.44 352 SER A N 1
ATOM 2571 C CA . SER A 1 352 ? -11.284 4.363 30.358 1.00 77.44 352 SER A CA 1
ATOM 2572 C C . SER A 1 352 ? -11.983 3.290 31.181 1.00 77.44 352 SER A C 1
ATOM 2574 O O . SER A 1 352 ? -12.217 3.463 32.380 1.00 77.44 352 SER A O 1
ATOM 2576 N N . ILE A 1 353 ? -12.332 2.185 30.531 1.00 88.00 353 ILE A N 1
ATOM 2577 C CA . ILE A 1 353 ? -13.117 1.118 31.137 1.00 88.00 353 ILE A CA 1
ATOM 2578 C C . ILE A 1 353 ? -12.210 -0.064 31.479 1.00 88.00 353 ILE A C 1
ATOM 2580 O O . ILE A 1 353 ? -11.717 -0.766 30.598 1.00 88.00 353 ILE A O 1
ATOM 2584 N N . ASP A 1 354 ? -12.029 -0.286 32.781 1.00 90.50 354 ASP A N 1
ATOM 2585 C CA . ASP A 1 354 ? -11.283 -1.407 33.356 1.00 90.50 354 ASP A CA 1
ATOM 2586 C C . ASP A 1 354 ? -12.243 -2.542 33.750 1.00 90.50 354 ASP A C 1
ATOM 2588 O O . ASP A 1 354 ? -13.021 -2.438 34.705 1.00 90.50 354 ASP A O 1
ATOM 2592 N N . LEU A 1 355 ? -12.187 -3.640 32.998 1.00 90.75 355 LEU A N 1
ATOM 2593 C CA . LEU A 1 355 ? -12.980 -4.844 33.242 1.00 90.75 355 LEU A CA 1
ATOM 2594 C C . LEU A 1 355 ? -12.377 -5.742 34.334 1.00 90.75 355 LEU A C 1
ATOM 2596 O O . LEU A 1 355 ? -13.062 -6.652 34.814 1.00 90.75 355 LEU A O 1
ATOM 2600 N N . GLY A 1 356 ? -11.126 -5.493 34.733 1.00 89.44 356 GLY A N 1
ATOM 2601 C CA . GLY A 1 356 ? -10.344 -6.327 35.639 1.00 89.44 356 GLY A CA 1
ATOM 2602 C C . GLY A 1 356 ? -9.723 -7.561 34.972 1.00 89.44 356 GLY A C 1
ATOM 2603 O O . GLY A 1 356 ? -10.220 -8.075 33.971 1.00 89.44 356 GLY A O 1
ATOM 2604 N N . ILE A 1 357 ? -8.650 -8.079 35.580 1.00 89.88 357 ILE A N 1
ATOM 2605 C CA . ILE A 1 357 ? -7.795 -9.133 34.998 1.00 89.88 357 ILE A CA 1
ATOM 2606 C C . ILE A 1 357 ? -8.544 -10.428 34.642 1.00 89.88 357 ILE A C 1
ATOM 2608 O O . ILE A 1 357 ? -8.220 -11.080 33.653 1.00 89.88 357 ILE A O 1
ATOM 2612 N N . GLY A 1 358 ? -9.571 -10.781 35.419 1.00 89.50 358 GLY A N 1
ATOM 2613 C CA . GLY A 1 358 ? -10.408 -11.966 35.212 1.00 89.50 358 GLY A CA 1
ATOM 2614 C C . GLY A 1 358 ? -11.676 -11.710 34.395 1.00 89.50 358 GLY A C 1
ATOM 2615 O O . GLY A 1 358 ? -12.644 -12.445 34.559 1.00 89.50 358 GLY A O 1
ATOM 2616 N N . ALA A 1 359 ? -11.727 -10.642 33.593 1.00 91.19 359 ALA A N 1
ATOM 2617 C CA . ALA A 1 359 ? -12.879 -10.357 32.744 1.00 91.19 359 ALA A CA 1
ATOM 2618 C C . ALA A 1 359 ? -13.125 -11.499 31.749 1.00 91.19 359 ALA A C 1
ATOM 2620 O O . ALA A 1 359 ? -12.266 -11.814 30.923 1.00 91.19 359 ALA A O 1
ATOM 2621 N N . ASP A 1 360 ? -14.306 -12.104 31.826 1.00 92.38 360 ASP A N 1
ATOM 2622 C CA . ASP A 1 360 ? -14.724 -13.194 30.955 1.00 92.38 360 ASP A CA 1
ATOM 2623 C C . ASP A 1 360 ? -15.327 -12.674 29.638 1.00 92.38 360 ASP A C 1
ATOM 2625 O O . ASP A 1 360 ? -15.557 -11.475 29.440 1.00 92.38 360 ASP A O 1
ATOM 2629 N N . ALA A 1 361 ? -15.602 -13.601 28.721 1.00 94.94 361 ALA A N 1
ATOM 2630 C CA . ALA A 1 361 ? -16.202 -13.305 27.425 1.00 94.94 361 ALA A CA 1
ATOM 2631 C C . ALA A 1 361 ? -17.553 -12.571 27.553 1.00 94.94 361 ALA A C 1
ATOM 2633 O O . ALA A 1 361 ? -17.823 -11.625 26.810 1.00 94.94 361 ALA A O 1
ATOM 2634 N N . THR A 1 362 ? -18.366 -12.951 28.544 1.00 94.69 362 THR A N 1
ATOM 2635 C CA . THR A 1 362 ? -19.670 -12.336 28.826 1.00 94.69 362 THR A CA 1
ATOM 2636 C C . THR A 1 362 ? -19.532 -10.867 29.211 1.00 94.69 362 THR A C 1
ATOM 2638 O O . THR A 1 362 ? -20.257 -10.018 28.690 1.00 94.69 362 THR A O 1
ATOM 2641 N N . ARG A 1 363 ? -18.581 -10.536 30.097 1.00 94.00 363 ARG A N 1
ATOM 2642 C CA . ARG A 1 363 ? -18.330 -9.153 30.518 1.00 94.00 363 ARG A CA 1
ATOM 2643 C C . ARG A 1 363 ? -17.867 -8.283 29.351 1.00 94.00 363 ARG A C 1
ATOM 2645 O O . ARG A 1 363 ? -18.374 -7.172 29.207 1.00 94.00 363 ARG A O 1
ATOM 2652 N N . TYR A 1 364 ? -16.970 -8.793 28.501 1.00 94.94 364 TYR A N 1
ATOM 2653 C CA . TYR A 1 364 ? -16.549 -8.095 27.280 1.00 94.94 364 TYR A CA 1
ATOM 2654 C C . TYR A 1 364 ? -17.729 -7.807 26.346 1.00 94.94 364 TYR A C 1
ATOM 2656 O O . TYR A 1 364 ? -17.887 -6.668 25.908 1.00 94.94 364 TYR A O 1
ATOM 2664 N N . ALA A 1 365 ? -18.576 -8.805 26.074 1.00 95.25 365 ALA A N 1
ATOM 2665 C CA . ALA A 1 365 ? -19.745 -8.629 25.215 1.00 95.25 365 ALA A CA 1
ATOM 2666 C C . ALA A 1 365 ? -20.724 -7.588 25.774 1.00 95.25 365 ALA A C 1
ATOM 2668 O O . ALA A 1 365 ? -21.097 -6.665 25.057 1.00 95.25 365 ALA A O 1
ATOM 2669 N N . ASN A 1 366 ? -21.089 -7.688 27.056 1.00 94.44 366 ASN A N 1
ATOM 2670 C CA . ASN A 1 366 ? -22.061 -6.784 27.675 1.00 94.44 366 ASN A CA 1
ATOM 2671 C C . ASN A 1 366 ? -21.583 -5.325 27.672 1.00 94.44 366 ASN A C 1
ATOM 2673 O O . ASN A 1 366 ? -22.347 -4.424 27.331 1.00 94.44 366 ASN A O 1
ATOM 2677 N N . VAL A 1 367 ? -20.314 -5.082 28.019 1.00 93.88 367 VAL A N 1
ATOM 2678 C CA . VAL A 1 367 ? -19.745 -3.726 27.990 1.00 93.88 367 VAL A CA 1
ATOM 2679 C C . VAL A 1 367 ? -19.675 -3.198 26.563 1.00 93.88 367 VAL A C 1
ATOM 2681 O O . VAL A 1 367 ? -20.053 -2.054 26.313 1.00 93.88 367 VAL A O 1
ATOM 2684 N N . LEU A 1 368 ? -19.243 -4.025 25.610 1.00 94.25 368 LEU A N 1
ATOM 2685 C CA . LEU A 1 368 ? -19.163 -3.611 24.217 1.00 94.25 368 LEU A CA 1
ATOM 2686 C C . LEU A 1 368 ? -20.546 -3.295 23.629 1.00 94.25 368 LEU A C 1
ATOM 2688 O O . LEU A 1 368 ? -20.675 -2.317 22.900 1.00 94.25 368 LEU A O 1
ATOM 2692 N N . GLU A 1 369 ? -21.588 -4.059 23.968 1.00 93.06 369 GLU A N 1
ATOM 2693 C CA . GLU A 1 369 ? -22.965 -3.777 23.540 1.00 93.06 369 GLU A CA 1
ATOM 2694 C C . GLU A 1 369 ? -23.447 -2.394 24.016 1.00 93.06 369 GLU A C 1
ATOM 2696 O O . GLU A 1 369 ? -24.091 -1.683 23.241 1.00 93.06 369 GLU A O 1
ATOM 2701 N N . ILE A 1 370 ? -23.087 -1.982 25.239 1.00 92.69 370 ILE A N 1
ATOM 2702 C CA . ILE A 1 370 ? -23.398 -0.645 25.771 1.00 92.69 370 ILE A CA 1
ATOM 2703 C C . ILE A 1 370 ? -22.629 0.433 24.996 1.00 92.69 370 ILE A C 1
ATOM 2705 O O . ILE A 1 370 ? -23.226 1.388 24.503 1.00 92.69 370 ILE A O 1
ATOM 2709 N N . LEU A 1 371 ? -21.314 0.266 24.823 1.00 92.69 371 LEU A N 1
ATOM 2710 C CA . LEU A 1 371 ? -20.470 1.260 24.148 1.00 92.69 371 LEU A CA 1
ATOM 2711 C C . LEU A 1 371 ? -20.828 1.449 22.675 1.00 92.69 371 LEU A C 1
ATOM 2713 O O . LEU A 1 371 ? -20.856 2.573 22.184 1.00 92.69 371 LEU A O 1
ATOM 2717 N N . LEU A 1 372 ? -21.149 0.364 21.971 1.00 91.31 372 LEU A N 1
ATOM 2718 C CA . LEU A 1 372 ? -21.600 0.415 20.579 1.00 91.31 372 LEU A CA 1
ATOM 2719 C C . LEU A 1 372 ? -23.022 0.988 20.430 1.00 91.31 372 LEU A C 1
ATOM 2721 O O . LEU A 1 372 ? -23.484 1.214 19.304 1.00 91.31 372 LEU A O 1
ATOM 2725 N N . ALA A 1 373 ? -23.746 1.177 21.535 1.00 90.88 373 ALA A N 1
ATOM 2726 C CA . ALA A 1 373 ? -25.060 1.800 21.555 1.00 90.88 373 ALA A CA 1
ATOM 2727 C C . ALA A 1 373 ? -25.042 3.276 21.972 1.00 90.88 373 ALA A C 1
ATOM 2729 O O . ALA A 1 373 ? -26.020 3.970 21.690 1.00 90.88 373 ALA A O 1
ATOM 2730 N N . ASP A 1 374 ? -23.957 3.753 22.586 1.00 91.06 374 ASP A N 1
ATOM 2731 C CA . ASP A 1 374 ? -23.872 5.103 23.133 1.00 91.06 374 ASP A CA 1
ATOM 2732 C C . ASP A 1 374 ? -23.673 6.169 22.028 1.00 91.06 374 ASP A C 1
ATOM 2734 O O . ASP A 1 374 ? -22.753 6.057 21.215 1.00 91.06 374 ASP A O 1
ATOM 2738 N N . PRO A 1 375 ? -24.497 7.234 21.984 1.00 88.88 375 PRO A N 1
ATOM 2739 C CA . PRO A 1 375 ? -24.396 8.292 20.967 1.00 88.88 375 PRO A CA 1
ATOM 2740 C C . PRO A 1 375 ? -23.164 9.209 21.130 1.00 88.88 375 PRO A C 1
ATOM 2742 O O . PRO A 1 375 ? -22.811 9.974 20.223 1.00 88.88 375 PRO A O 1
ATOM 2745 N N . GLY A 1 376 ? -22.515 9.171 22.293 1.00 89.62 376 GLY A N 1
ATOM 2746 C CA . GLY A 1 376 ? -21.280 9.877 22.613 1.00 89.62 376 GLY A CA 1
ATOM 2747 C C . GLY A 1 376 ? -20.021 9.222 22.040 1.00 89.62 376 GLY A C 1
ATOM 2748 O O . GLY A 1 376 ? -18.964 9.855 22.053 1.00 89.62 376 GLY A O 1
ATOM 2749 N N . VAL A 1 377 ? -20.125 7.992 21.523 1.00 91.56 377 VAL A N 1
ATOM 2750 C CA . VAL A 1 377 ? -18.994 7.169 21.076 1.00 91.56 377 VAL A CA 1
ATOM 2751 C C . VAL A 1 377 ? -18.947 7.099 19.549 1.00 91.56 377 VAL A C 1
ATOM 2753 O O . VAL A 1 377 ? -19.877 6.618 18.911 1.00 91.56 377 VAL A O 1
ATOM 2756 N N . ASP A 1 378 ? -17.835 7.532 18.951 1.00 91.19 378 ASP A N 1
ATOM 2757 C CA . ASP A 1 378 ? -17.594 7.400 17.505 1.00 91.19 378 ASP A CA 1
ATOM 2758 C C . ASP A 1 378 ? -16.791 6.131 17.163 1.00 91.19 378 ASP A C 1
ATOM 2760 O O . ASP A 1 378 ? -16.920 5.570 16.067 1.00 91.19 378 ASP A O 1
ATOM 2764 N N . ALA A 1 379 ? -15.967 5.665 18.106 1.00 91.75 379 ALA A N 1
ATOM 2765 C CA . ALA A 1 379 ? -15.186 4.439 17.999 1.00 91.75 379 ALA A CA 1
ATOM 2766 C C . ALA A 1 379 ? -14.918 3.791 19.359 1.00 91.75 379 ALA A C 1
ATOM 2768 O O . ALA A 1 379 ? -14.809 4.468 20.378 1.00 91.75 379 ALA A O 1
ATOM 2769 N N . VAL A 1 380 ? -14.742 2.474 19.353 1.00 93.94 380 VAL A N 1
ATOM 2770 C CA . VAL A 1 380 ? -14.343 1.673 20.507 1.00 93.94 380 VAL A CA 1
ATOM 2771 C C . VAL A 1 380 ? -12.992 1.019 20.228 1.00 93.94 380 VAL A C 1
ATOM 2773 O O . VAL A 1 380 ? -12.788 0.424 19.168 1.00 93.94 380 VAL A O 1
ATOM 2776 N N . ILE A 1 381 ? -12.082 1.105 21.197 1.00 95.12 381 ILE A N 1
ATOM 2777 C CA . ILE A 1 381 ? -10.810 0.382 21.218 1.00 95.12 381 ILE A CA 1
ATOM 2778 C C . ILE A 1 381 ? -10.901 -0.679 22.316 1.00 95.12 381 ILE A C 1
ATOM 2780 O O . ILE A 1 381 ? -10.943 -0.344 23.500 1.00 95.12 381 ILE A O 1
ATOM 2784 N N . ALA A 1 382 ? -10.951 -1.954 21.926 1.00 96.38 382 ALA A N 1
ATOM 2785 C CA . ALA A 1 382 ? -11.025 -3.074 22.863 1.00 96.38 382 ALA A CA 1
ATOM 2786 C C . ALA A 1 382 ? -9.668 -3.769 23.006 1.00 96.38 382 ALA A C 1
ATOM 2788 O O . ALA A 1 382 ? -9.105 -4.266 22.031 1.00 96.38 382 ALA A O 1
ATOM 2789 N N . LEU A 1 383 ? -9.154 -3.824 24.229 1.00 96.62 383 LEU A N 1
ATOM 2790 C CA . LEU A 1 383 ? -7.836 -4.350 24.564 1.00 96.62 383 LEU A CA 1
ATOM 2791 C C . LEU A 1 383 ? -7.968 -5.610 25.419 1.00 96.62 383 LEU A C 1
ATOM 2793 O O . LEU A 1 383 ? -8.826 -5.689 26.303 1.00 96.62 383 LEU A O 1
ATOM 2797 N N . HIS A 1 384 ? -7.093 -6.582 25.191 1.00 96.12 384 HIS A N 1
ATOM 2798 C CA . HIS A 1 384 ? -7.019 -7.804 25.987 1.00 96.12 384 HIS A CA 1
ATOM 2799 C C . HIS A 1 384 ? -5.565 -8.218 26.210 1.00 96.12 384 HIS A C 1
ATOM 2801 O O . HIS A 1 384 ? -4.811 -8.402 25.252 1.00 96.12 384 HIS A O 1
ATOM 2807 N N . ALA A 1 385 ? -5.181 -8.373 27.477 1.00 94.12 385 ALA A N 1
ATOM 2808 C CA . ALA A 1 385 ? -3.978 -9.097 27.869 1.00 94.12 385 ALA A CA 1
ATOM 2809 C C . ALA A 1 385 ? -4.302 -10.576 28.149 1.00 94.12 385 ALA A C 1
ATOM 2811 O O . ALA A 1 385 ? -5.137 -10.855 29.022 1.00 94.12 385 ALA A O 1
ATOM 2812 N N . PRO A 1 386 ? -3.602 -11.523 27.496 1.00 90.44 386 PRO A N 1
ATOM 2813 C CA . PRO A 1 386 ? -3.734 -12.952 27.767 1.00 90.44 386 PRO A CA 1
ATOM 2814 C C . PRO A 1 386 ? -3.425 -13.310 29.225 1.00 90.44 386 PRO A C 1
ATOM 2816 O O . PRO A 1 386 ? -2.379 -12.931 29.749 1.00 90.44 386 PRO A O 1
ATOM 2819 N N . ASN A 1 387 ? -4.290 -14.095 29.874 1.00 89.00 387 ASN A N 1
ATOM 2820 C CA . ASN A 1 387 ? -4.020 -14.670 31.195 1.00 89.00 387 ASN A CA 1
ATOM 2821 C C . ASN A 1 387 ? -4.841 -15.955 31.438 1.00 89.00 387 ASN A C 1
ATOM 2823 O O . ASN A 1 387 ? -5.727 -16.289 30.658 1.00 89.00 387 ASN A O 1
ATOM 2827 N N . MET A 1 388 ? -4.551 -16.684 32.524 1.00 88.25 388 MET A N 1
ATOM 2828 C CA . MET A 1 388 ? -5.229 -17.956 32.841 1.00 88.25 388 MET A CA 1
ATOM 2829 C C . MET A 1 388 ? -6.715 -17.814 33.205 1.00 88.25 388 MET A C 1
ATOM 2831 O O . MET A 1 388 ? -7.443 -18.799 33.150 1.00 88.25 388 MET A O 1
ATOM 2835 N N . LEU A 1 389 ? -7.164 -16.622 33.600 1.00 89.31 389 LEU A N 1
ATOM 2836 C CA . LEU A 1 389 ? -8.540 -16.358 34.030 1.00 89.31 389 LEU A CA 1
ATOM 2837 C C . LEU A 1 389 ? -9.431 -15.872 32.876 1.00 89.31 389 LEU A C 1
ATOM 2839 O O . LEU A 1 389 ? -10.647 -15.831 33.028 1.00 89.31 389 LEU A O 1
ATOM 2843 N N . SER A 1 390 ? -8.839 -15.478 31.744 1.00 88.94 390 SER A N 1
ATOM 2844 C CA . SER A 1 390 ? -9.533 -14.843 30.623 1.00 88.94 390 SER A CA 1
ATOM 2845 C C . SER A 1 390 ? -9.029 -15.388 29.286 1.00 88.94 390 SER A C 1
ATOM 2847 O O . SER A 1 390 ? -7.939 -15.051 28.812 1.00 88.94 390 SER A O 1
ATOM 2849 N N . SER A 1 391 ? -9.846 -16.239 28.662 1.00 91.44 391 SER A N 1
ATOM 2850 C CA . SER A 1 391 ? -9.541 -16.861 27.371 1.00 91.44 391 SER A CA 1
ATOM 2851 C C . SER A 1 391 ? -9.492 -15.824 26.247 1.00 91.44 391 SER A C 1
ATOM 2853 O O . SER A 1 391 ? -10.463 -15.110 25.995 1.00 91.44 391 SER A O 1
ATOM 2855 N N . CYS A 1 392 ? -8.370 -15.771 25.520 1.00 92.62 392 CYS A N 1
ATOM 2856 C CA . CYS A 1 392 ? -8.203 -14.888 24.359 1.00 92.62 392 CYS A CA 1
ATOM 2857 C C . CYS A 1 392 ? -9.227 -15.188 23.262 1.00 92.62 392 CYS A C 1
ATOM 2859 O O . CYS A 1 392 ? -9.776 -14.274 22.652 1.00 92.62 392 CYS A O 1
ATOM 2861 N N . ARG A 1 393 ? -9.471 -16.475 23.004 1.00 94.50 393 ARG A N 1
ATOM 2862 C CA . ARG A 1 393 ? -10.348 -16.925 21.926 1.00 94.50 393 ARG A CA 1
ATOM 2863 C C . ARG A 1 393 ? -11.814 -16.637 22.234 1.00 94.50 393 ARG A C 1
ATOM 2865 O O . ARG A 1 393 ? -12.490 -16.025 21.415 1.00 94.50 393 ARG A O 1
ATOM 2872 N N . GLU A 1 394 ? -12.283 -17.031 23.415 1.00 95.25 394 GLU A N 1
ATOM 2873 C CA . GLU A 1 394 ? -13.691 -16.860 23.799 1.00 95.25 394 GLU A CA 1
ATOM 2874 C C . GLU A 1 394 ? -14.066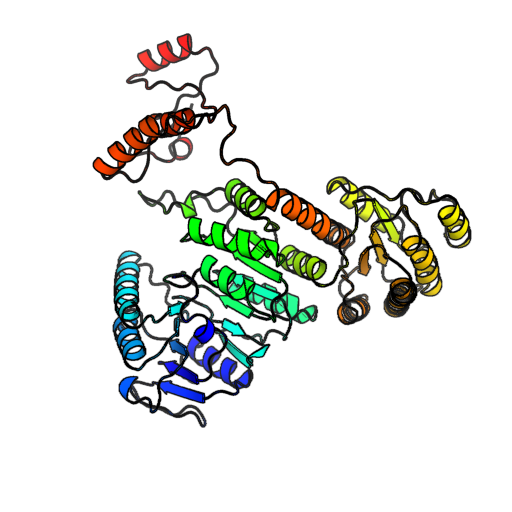 -15.377 23.896 1.00 95.25 394 GLU A C 1
ATOM 2876 O O . GLU A 1 394 ? -15.127 -14.968 23.428 1.00 95.25 394 GLU A O 1
ATOM 2881 N N . THR A 1 395 ? -13.175 -14.543 24.448 1.00 95.62 395 THR A N 1
ATOM 2882 C CA . THR A 1 395 ? -13.392 -13.088 24.507 1.00 95.62 395 THR A CA 1
ATOM 2883 C C . THR A 1 395 ? -13.437 -12.461 23.113 1.00 95.62 395 THR A C 1
ATOM 2885 O O . THR A 1 395 ? -14.298 -11.620 22.859 1.00 95.62 395 THR A O 1
ATOM 2888 N N . ALA A 1 396 ? -12.582 -12.896 22.180 1.00 95.94 396 ALA A N 1
ATOM 2889 C CA . ALA A 1 396 ? -12.616 -12.426 20.797 1.00 95.94 396 ALA A CA 1
ATOM 2890 C C . ALA A 1 396 ? -13.916 -12.818 20.071 1.00 95.94 396 ALA A C 1
ATOM 2892 O O . ALA A 1 396 ? -14.537 -11.978 19.415 1.00 95.94 396 ALA A O 1
ATOM 2893 N N . GLU A 1 397 ? -14.363 -14.067 20.222 1.00 96.56 397 GLU A N 1
ATOM 2894 C CA . GLU A 1 397 ? -15.631 -14.556 19.662 1.00 96.56 397 GLU A CA 1
ATOM 2895 C C . GLU A 1 397 ? -16.833 -13.769 20.219 1.00 96.56 397 GLU A C 1
ATOM 2897 O O . GLU A 1 397 ? -17.710 -13.351 19.458 1.00 96.56 397 GLU A O 1
ATOM 2902 N N . ALA A 1 398 ? -16.839 -13.474 21.521 1.00 96.12 398 ALA A N 1
ATOM 2903 C CA . ALA A 1 398 ? -17.892 -12.691 22.163 1.00 96.12 398 ALA A CA 1
ATOM 2904 C C . ALA A 1 398 ? -17.921 -11.220 21.709 1.00 96.12 398 ALA A C 1
ATOM 2906 O O . ALA A 1 398 ? -18.997 -10.667 21.475 1.00 96.12 398 ALA A O 1
ATOM 2907 N N . VAL A 1 399 ? -16.754 -10.597 21.511 1.00 95.75 399 VAL A N 1
ATOM 2908 C CA . VAL A 1 399 ? -16.633 -9.247 20.928 1.00 95.75 399 VAL A CA 1
ATOM 2909 C C . VAL A 1 399 ? -17.212 -9.197 19.511 1.00 95.75 399 VAL A C 1
ATOM 2911 O O . VAL A 1 399 ? -17.950 -8.269 19.172 1.00 95.75 399 VAL A O 1
ATOM 2914 N N . ILE A 1 400 ? -16.919 -10.206 18.685 1.00 94.44 400 ILE A N 1
ATOM 2915 C CA . ILE A 1 400 ? -17.463 -10.315 17.323 1.00 94.44 400 ILE A CA 1
ATOM 2916 C C . ILE A 1 400 ? -18.988 -10.439 17.354 1.00 94.44 400 ILE A C 1
ATOM 2918 O O . ILE A 1 400 ? -19.677 -9.777 16.573 1.00 94.44 400 ILE A O 1
ATOM 2922 N N . GLU A 1 401 ? -19.525 -11.264 18.249 1.00 93.31 401 GLU A N 1
ATOM 2923 C CA . GLU A 1 401 ? -20.967 -11.481 18.351 1.00 93.31 401 GLU A CA 1
ATOM 2924 C C . GLU A 1 401 ? -21.709 -10.224 18.834 1.00 93.31 401 GLU A C 1
ATOM 2926 O O . GLU A 1 401 ? -22.727 -9.842 18.250 1.00 93.31 401 GLU A O 1
ATOM 2931 N N . ALA A 1 402 ? -21.158 -9.514 19.822 1.00 92.38 402 ALA A N 1
ATOM 2932 C CA . ALA A 1 402 ? -21.680 -8.225 20.278 1.00 92.38 402 ALA A CA 1
ATOM 2933 C C . ALA A 1 402 ? -21.732 -7.188 19.138 1.00 92.38 402 ALA A C 1
ATOM 2935 O O . ALA A 1 402 ? -22.754 -6.522 18.941 1.00 92.38 402 ALA A O 1
ATOM 2936 N N . LEU A 1 403 ? -20.670 -7.099 18.324 1.00 91.50 403 LEU A N 1
ATOM 2937 C CA . LEU A 1 403 ? -20.657 -6.228 17.146 1.00 91.50 403 LEU A CA 1
ATOM 2938 C C . LEU A 1 403 ? -21.759 -6.621 16.148 1.00 91.50 403 LEU A C 1
ATOM 2940 O O . LEU A 1 403 ? -22.534 -5.766 15.707 1.00 91.50 403 LEU A O 1
ATOM 2944 N N . ARG A 1 404 ? -21.875 -7.914 15.813 1.00 89.50 404 ARG A N 1
ATOM 2945 C CA . ARG A 1 404 ? -22.866 -8.423 14.848 1.00 89.50 404 ARG A CA 1
ATOM 2946 C C . ARG A 1 404 ? -24.298 -8.079 15.249 1.00 89.50 404 ARG A C 1
ATOM 2948 O O . ARG A 1 404 ? -25.025 -7.517 14.425 1.00 89.50 404 ARG A O 1
ATOM 2955 N N . LYS A 1 405 ? -24.682 -8.312 16.509 1.00 86.38 405 LYS A N 1
ATOM 2956 C CA . LYS A 1 405 ? -26.025 -7.985 17.030 1.00 86.38 405 LYS A CA 1
ATOM 2957 C C . LYS A 1 405 ? -26.414 -6.522 16.807 1.00 86.38 405 LYS A C 1
ATOM 2959 O O . LYS A 1 405 ? -27.584 -6.228 16.548 1.00 86.38 405 LYS A O 1
ATOM 2964 N N . ARG A 1 406 ? -25.451 -5.596 16.894 1.00 81.00 406 ARG A N 1
ATOM 2965 C CA . ARG A 1 406 ? -25.696 -4.156 16.726 1.00 81.00 406 ARG A CA 1
ATOM 2966 C C . ARG A 1 406 ? -25.735 -3.730 15.262 1.00 81.00 406 ARG A C 1
ATOM 2968 O O . ARG A 1 406 ? -26.571 -2.902 14.898 1.00 81.00 406 ARG A O 1
ATOM 2975 N N . THR A 1 407 ? -24.880 -4.308 14.412 1.00 70.62 407 THR A N 1
ATOM 2976 C CA . THR A 1 407 ? -24.792 -3.933 12.986 1.00 70.62 407 THR A CA 1
ATOM 2977 C C . THR A 1 407 ? -26.093 -4.099 12.201 1.00 70.62 407 THR A C 1
ATOM 2979 O O . THR A 1 407 ? -26.257 -3.435 11.182 1.00 70.62 407 THR A O 1
ATOM 2982 N N . ALA A 1 408 ? -27.039 -4.899 12.697 1.00 62.91 408 ALA A N 1
ATOM 2983 C CA . ALA A 1 408 ? -28.363 -5.071 12.105 1.00 62.91 408 ALA A CA 1
ATOM 2984 C C . ALA A 1 408 ? -29.349 -3.909 12.368 1.00 62.91 408 ALA A C 1
ATOM 2986 O O . ALA A 1 408 ? -30.426 -3.903 11.776 1.00 62.91 408 ALA A O 1
ATOM 2987 N N . LYS A 1 409 ? -29.042 -2.961 13.272 1.00 56.66 409 LYS A N 1
ATOM 2988 C CA . LYS A 1 409 ? -30.049 -2.034 13.833 1.00 56.66 409 LYS A CA 1
ATOM 2989 C C . LYS A 1 409 ? -29.746 -0.529 13.707 1.00 56.66 409 LYS A C 1
ATOM 2991 O O . LYS A 1 409 ? -30.677 0.246 13.893 1.00 56.66 409 LYS A O 1
ATOM 2996 N N . SER A 1 410 ? -28.508 -0.089 13.431 1.00 57.75 410 SER A N 1
ATOM 2997 C CA . SER A 1 410 ? -28.153 1.349 13.321 1.00 57.75 410 SER A CA 1
ATOM 2998 C C . SER A 1 410 ? -26.741 1.594 12.746 1.00 57.75 410 SER A C 1
ATOM 3000 O O . SER A 1 410 ? -25.981 0.651 12.510 1.00 57.75 410 SER A O 1
ATOM 3002 N N . THR A 1 411 ? -26.359 2.867 12.577 1.00 68.50 411 THR A N 1
ATOM 3003 C CA . THR A 1 411 ? -24.958 3.315 12.499 1.00 68.50 411 THR A CA 1
ATOM 3004 C C . THR A 1 411 ? -24.233 2.920 13.784 1.00 68.50 411 THR A C 1
ATOM 3006 O O . THR A 1 411 ? -24.585 3.376 14.869 1.00 68.50 411 THR A O 1
ATOM 3009 N N . VAL A 1 412 ? -23.251 2.028 13.657 1.00 79.75 412 VAL A N 1
ATOM 3010 C CA . VAL A 1 412 ? -22.478 1.475 14.781 1.00 79.75 412 VAL A CA 1
ATOM 3011 C C . VAL A 1 412 ? -21.106 2.146 14.815 1.00 79.75 412 VAL A C 1
ATOM 3013 O O . VAL A 1 412 ? -20.522 2.273 13.731 1.00 79.75 412 VAL A O 1
ATOM 3016 N N . PRO A 1 413 ? -20.585 2.520 16.001 1.00 85.44 413 PRO A N 1
ATOM 3017 C CA . PRO A 1 413 ? -19.219 3.011 16.151 1.00 85.44 413 PRO A CA 1
ATOM 3018 C C . PRO A 1 413 ? -18.195 2.070 15.508 1.00 85.44 413 PRO A C 1
ATOM 3020 O O . PRO A 1 413 ? -18.416 0.858 15.404 1.00 85.44 413 PRO A O 1
ATOM 3023 N N . ALA A 1 414 ? -17.064 2.620 15.071 1.00 89.25 414 ALA A N 1
ATOM 3024 C CA . ALA A 1 414 ? -15.959 1.794 14.593 1.00 89.25 414 ALA A CA 1
ATOM 3025 C C . ALA A 1 414 ? -15.395 0.942 15.741 1.00 89.25 414 ALA A C 1
ATOM 3027 O O . ALA A 1 414 ? -15.362 1.396 16.880 1.00 89.25 414 ALA A O 1
ATOM 3028 N N . LEU A 1 415 ? -14.930 -0.274 15.453 1.00 92.12 415 LEU A N 1
ATOM 3029 C CA . LEU A 1 415 ? -14.271 -1.132 16.437 1.00 92.12 415 LEU A CA 1
ATOM 3030 C C . LEU A 1 415 ? -12.861 -1.462 15.959 1.00 92.12 415 LEU A C 1
ATOM 3032 O O . LEU A 1 415 ? -12.691 -2.000 14.864 1.00 92.12 415 LEU A O 1
ATOM 3036 N N . VAL A 1 416 ? -11.878 -1.176 16.806 1.00 92.69 416 VAL A N 1
ATOM 3037 C CA . VAL A 1 416 ? -10.495 -1.636 16.658 1.00 92.69 416 VAL A CA 1
ATOM 3038 C C . VAL A 1 416 ? -10.137 -2.448 17.891 1.00 92.69 416 VAL A C 1
ATOM 3040 O O . VAL A 1 416 ? -10.505 -2.085 19.009 1.00 92.69 416 VAL A O 1
ATOM 3043 N N . THR A 1 417 ? -9.450 -3.570 17.705 1.00 94.38 417 THR A N 1
ATOM 3044 C CA . THR A 1 417 ? -9.076 -4.452 18.810 1.00 94.38 417 THR A CA 1
ATOM 3045 C C . THR A 1 417 ? -7.560 -4.562 18.953 1.00 94.38 417 THR A C 1
ATOM 3047 O O . THR A 1 417 ? -6.805 -4.342 18.007 1.00 94.38 417 THR A O 1
ATOM 3050 N N . SER A 1 418 ? -7.082 -4.895 20.150 1.00 94.44 418 SER A N 1
ATOM 3051 C CA . SER A 1 418 ? -5.692 -5.303 20.372 1.00 94.44 418 SER A CA 1
ATOM 3052 C C . SER A 1 418 ? -5.640 -6.438 21.382 1.00 94.44 418 SER A C 1
ATOM 3054 O O . SER A 1 418 ? -5.868 -6.237 22.575 1.00 94.44 418 SER A O 1
ATOM 3056 N N . TRP A 1 419 ? -5.336 -7.631 20.881 1.00 94.25 419 TRP A N 1
ATOM 3057 C CA . TRP A 1 419 ? -5.078 -8.816 21.691 1.00 94.25 419 TRP A CA 1
ATOM 3058 C C . TRP A 1 419 ? -3.569 -8.968 21.788 1.00 94.25 419 TRP A C 1
ATOM 3060 O O . TRP A 1 419 ? -2.905 -9.261 20.793 1.00 94.25 419 TRP A O 1
ATOM 3070 N N . ILE A 1 420 ? -3.037 -8.695 22.975 1.00 91.81 420 ILE A N 1
ATOM 3071 C CA . ILE A 1 420 ? -1.639 -8.306 23.142 1.00 91.81 420 ILE A CA 1
ATOM 3072 C C . ILE A 1 420 ? -0.700 -9.513 23.101 1.00 91.81 420 ILE A C 1
ATOM 3074 O O . ILE A 1 420 ? -0.971 -10.558 23.694 1.00 91.81 420 ILE A O 1
ATOM 3078 N N . GLY A 1 421 ? 0.447 -9.330 22.443 1.00 84.44 421 GLY A N 1
ATOM 3079 C CA . GLY A 1 421 ? 1.568 -10.275 22.437 1.00 84.44 421 GLY A CA 1
ATOM 3080 C C . GLY A 1 421 ? 1.534 -11.315 21.312 1.00 84.44 421 GLY A C 1
ATOM 3081 O O . GLY A 1 421 ? 0.486 -11.660 20.779 1.00 84.44 421 GLY A O 1
ATOM 3082 N N . GLY A 1 422 ? 2.699 -11.851 20.942 1.00 75.44 422 GLY A N 1
ATOM 3083 C CA . GLY A 1 422 ? 2.861 -12.678 19.738 1.00 75.44 422 GLY A CA 1
ATOM 3084 C C . GLY A 1 422 ? 2.165 -14.046 19.776 1.00 75.44 422 GLY A C 1
ATOM 3085 O O . GLY A 1 422 ? 1.408 -14.363 18.869 1.00 75.44 422 GLY A O 1
ATOM 3086 N N . GLY A 1 423 ? 2.398 -14.857 20.815 1.00 80.69 423 GLY A N 1
ATOM 3087 C CA . GLY A 1 423 ? 1.992 -16.274 20.841 1.00 80.69 423 GLY A CA 1
ATOM 3088 C C . GLY A 1 423 ? 0.528 -16.520 21.220 1.00 80.69 423 GLY A C 1
ATOM 3089 O O . GLY A 1 423 ? -0.290 -16.878 20.378 1.00 80.69 423 GLY A O 1
ATOM 3090 N N . SER A 1 424 ? 0.186 -16.329 22.498 1.00 84.06 424 SER A N 1
ATOM 3091 C CA . SER A 1 424 ? -1.107 -16.744 23.077 1.00 84.06 424 SER A CA 1
ATOM 3092 C C . SER A 1 424 ? -2.336 -16.061 22.467 1.00 84.06 424 SER A C 1
ATOM 3094 O O . SER A 1 424 ? -3.446 -16.576 22.565 1.00 84.06 424 SER A O 1
ATOM 3096 N N . ALA A 1 425 ? -2.142 -14.903 21.839 1.00 88.38 425 ALA A N 1
ATOM 3097 C CA . ALA A 1 425 ? -3.191 -14.108 21.213 1.00 88.38 425 ALA A CA 1
ATOM 3098 C C . ALA A 1 425 ? -3.300 -14.310 19.687 1.00 88.38 425 ALA A C 1
ATOM 3100 O O . ALA A 1 425 ? -4.252 -13.814 19.081 1.00 88.38 425 ALA A O 1
ATOM 3101 N N . ALA A 1 426 ? -2.375 -15.047 19.054 1.00 87.75 426 ALA A N 1
ATOM 3102 C CA . ALA A 1 426 ? -2.326 -15.198 17.596 1.00 87.75 426 ALA A CA 1
ATOM 3103 C C . ALA A 1 426 ? -3.625 -15.775 17.013 1.00 87.75 426 ALA A C 1
ATOM 3105 O O . ALA A 1 426 ? -4.141 -15.271 16.016 1.00 87.75 426 ALA A O 1
ATOM 3106 N N . GLU A 1 427 ? -4.187 -16.801 17.655 1.00 90.31 427 GLU A N 1
ATOM 3107 C CA . GLU A 1 427 ? -5.437 -17.426 17.214 1.00 90.31 427 GLU A CA 1
ATOM 3108 C C . GLU A 1 427 ? -6.610 -16.433 17.253 1.00 90.31 427 GLU A C 1
ATOM 3110 O O . GLU A 1 427 ? -7.352 -16.310 16.279 1.00 90.31 427 GLU A O 1
ATOM 3115 N N . ALA A 1 428 ? -6.739 -15.659 18.335 1.00 92.50 428 ALA A N 1
ATOM 3116 C CA . ALA A 1 428 ? -7.764 -14.625 18.459 1.00 92.50 428 ALA A CA 1
ATOM 3117 C C . ALA A 1 428 ? -7.624 -13.551 17.365 1.00 92.50 428 ALA A C 1
ATOM 3119 O O . ALA A 1 428 ? -8.614 -13.187 16.726 1.00 92.50 428 ALA A O 1
ATOM 3120 N N . ARG A 1 429 ? -6.392 -13.107 17.066 1.00 89.81 429 ARG A N 1
ATOM 3121 C CA . ARG A 1 429 ? -6.127 -12.175 15.955 1.00 89.81 429 ARG A CA 1
ATOM 3122 C C . ARG A 1 429 ? -6.541 -12.750 14.601 1.00 89.81 429 ARG A C 1
ATOM 3124 O O . ARG A 1 429 ? -7.147 -12.041 13.799 1.00 89.81 429 ARG A O 1
ATOM 3131 N N . GLN A 1 430 ? -6.300 -14.039 14.354 1.00 87.50 430 GLN A N 1
ATOM 3132 C CA . GLN A 1 430 ? -6.768 -14.707 13.133 1.00 87.50 430 GLN A CA 1
ATOM 3133 C C . GLN A 1 430 ? -8.300 -14.765 13.050 1.00 87.50 430 GLN A C 1
ATOM 3135 O O . GLN A 1 430 ? -8.862 -14.609 11.964 1.00 87.50 430 GLN A O 1
ATOM 3140 N N . ILE A 1 431 ? -8.990 -14.968 14.176 1.00 91.69 431 ILE A N 1
ATOM 3141 C CA . ILE A 1 431 ? -10.458 -14.953 14.233 1.00 91.69 431 ILE A CA 1
ATOM 3142 C C . ILE A 1 431 ? -10.994 -13.551 13.902 1.00 91.69 431 ILE A C 1
ATOM 3144 O O . ILE A 1 431 ? -11.922 -13.435 13.095 1.00 91.69 431 ILE A O 1
ATOM 3148 N N . PHE A 1 432 ? -10.389 -12.486 14.439 1.00 90.69 432 PHE A N 1
ATOM 3149 C CA . PHE A 1 432 ? -10.735 -11.107 14.074 1.00 90.69 432 PHE A CA 1
ATOM 3150 C C . PHE A 1 432 ? -10.493 -10.818 12.588 1.00 90.69 432 PHE A C 1
ATOM 3152 O O . PHE A 1 432 ? -11.390 -10.304 11.916 1.00 90.69 432 PHE A O 1
ATOM 3159 N N . ALA A 1 433 ? -9.340 -11.227 12.046 1.00 84.44 433 ALA A N 1
ATOM 3160 C CA . ALA A 1 433 ? -9.005 -11.049 10.633 1.00 84.44 433 ALA A CA 1
ATOM 3161 C C . ALA A 1 433 ? -10.033 -11.724 9.705 1.00 84.44 433 ALA A C 1
ATOM 3163 O O . ALA A 1 433 ? -10.537 -11.092 8.775 1.00 84.44 433 ALA A O 1
ATOM 3164 N N . LYS A 1 434 ? -10.442 -12.968 10.008 1.00 86.19 434 LYS A N 1
ATOM 3165 C CA . LYS A 1 434 ? -11.507 -13.686 9.274 1.00 86.19 434 LYS A CA 1
ATOM 3166 C C . LYS A 1 434 ? -12.852 -12.952 9.296 1.00 86.19 434 LYS A C 1
ATOM 3168 O O . LYS A 1 434 ? -13.634 -13.080 8.358 1.00 86.19 434 LYS A O 1
ATOM 3173 N N . ASN A 1 435 ? -13.113 -12.174 10.345 1.00 87.50 435 ASN A N 1
ATOM 3174 C CA . ASN A 1 435 ? -14.326 -11.373 10.511 1.00 87.50 435 ASN A CA 1
ATOM 3175 C C . ASN A 1 435 ? -14.168 -9.913 10.063 1.00 87.50 435 ASN A C 1
A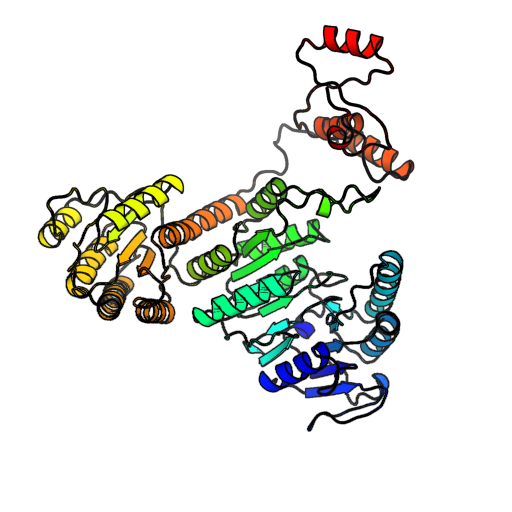TOM 3177 O O . ASN A 1 435 ? -15.095 -9.127 10.253 1.00 87.50 435 ASN A O 1
ATOM 3181 N N . ARG A 1 436 ? -13.033 -9.557 9.442 1.00 84.44 436 ARG A N 1
ATOM 3182 C CA . ARG A 1 436 ? -12.717 -8.197 8.973 1.00 84.44 436 ARG A CA 1
ATOM 3183 C C . ARG A 1 436 ? -12.765 -7.150 10.095 1.00 84.44 436 ARG A C 1
ATOM 3185 O O . ARG A 1 436 ? -13.223 -6.034 9.880 1.00 84.44 436 ARG A O 1
ATOM 3192 N N . ILE A 1 437 ? -12.293 -7.517 11.286 1.00 88.62 437 ILE A N 1
ATOM 3193 C CA . ILE A 1 437 ? -12.090 -6.594 12.409 1.00 88.62 437 ILE A CA 1
ATOM 3194 C C . ILE A 1 437 ? -10.577 -6.373 12.564 1.00 88.62 437 ILE A C 1
ATOM 3196 O O . ILE A 1 437 ? -9.852 -7.361 12.712 1.00 88.62 437 ILE A O 1
ATOM 3200 N N . PRO A 1 438 ? -10.073 -5.125 12.516 1.00 89.00 438 PRO A N 1
ATOM 3201 C CA . PRO A 1 438 ? -8.657 -4.848 12.743 1.00 89.00 438 PRO A CA 1
ATOM 3202 C C . PRO A 1 438 ? -8.247 -5.253 14.159 1.00 89.00 438 PRO A C 1
ATOM 3204 O O . PRO A 1 438 ? -8.884 -4.824 15.124 1.00 89.00 438 PRO A O 1
ATOM 3207 N N . CYS A 1 439 ? -7.186 -6.056 14.272 1.00 90.12 439 CYS A N 1
ATOM 3208 C CA . CYS A 1 439 ? -6.637 -6.486 15.551 1.00 90.12 439 CYS A CA 1
ATOM 3209 C C . CYS A 1 439 ? -5.115 -6.330 15.580 1.00 90.12 439 CYS A C 1
ATOM 3211 O O . CYS A 1 439 ? -4.425 -6.907 14.739 1.00 90.12 439 CYS A O 1
ATOM 3213 N N . HIS A 1 440 ? -4.611 -5.586 16.562 1.00 89.62 440 HIS A N 1
ATOM 3214 C CA . HIS A 1 440 ? -3.192 -5.265 16.718 1.00 89.62 440 HIS A CA 1
ATOM 3215 C C . HIS A 1 440 ? -2.548 -6.029 17.882 1.00 89.62 440 HIS A C 1
ATOM 3217 O O . HIS A 1 440 ? -3.235 -6.604 18.728 1.00 89.62 440 HIS A O 1
ATOM 3223 N N . GLU A 1 441 ? -1.214 -6.047 17.918 1.00 90.19 441 GLU A N 1
ATOM 3224 C CA . GLU A 1 441 ? -0.449 -6.739 18.966 1.00 90.19 441 GLU A CA 1
ATOM 3225 C C . GLU A 1 441 ? -0.142 -5.857 20.177 1.00 90.19 441 GLU A C 1
ATOM 3227 O O . GLU A 1 441 ? 0.230 -6.379 21.232 1.00 90.19 441 GLU A O 1
ATOM 3232 N N . THR A 1 442 ? -0.292 -4.538 20.036 1.00 91.62 442 THR A N 1
ATOM 3233 C CA . THR A 1 442 ? -0.003 -3.569 21.090 1.00 91.62 442 THR A CA 1
ATOM 3234 C C . THR A 1 442 ? -1.096 -2.496 21.197 1.00 91.62 442 THR A C 1
ATOM 3236 O O . THR A 1 442 ? -1.754 -2.169 20.199 1.00 91.62 442 THR A O 1
ATOM 3239 N N . PRO A 1 443 ? -1.292 -1.906 22.395 1.00 93.31 443 PRO A N 1
ATOM 3240 C CA . PRO A 1 443 ? -2.269 -0.835 22.591 1.00 93.31 443 PRO A CA 1
ATOM 3241 C C . PRO A 1 443 ? -2.004 0.392 21.710 1.00 93.31 443 PRO A C 1
ATOM 3243 O O . PRO A 1 443 ? -2.936 0.960 21.143 1.00 93.31 443 PRO A O 1
ATOM 3246 N N . ASP A 1 444 ? -0.739 0.788 21.560 1.00 92.50 444 ASP A N 1
ATOM 3247 C CA . ASP A 1 444 ? -0.345 1.954 20.772 1.00 92.50 444 ASP A CA 1
ATOM 3248 C C . ASP A 1 444 ? -0.593 1.747 19.271 1.00 92.50 444 ASP A C 1
ATOM 3250 O O . ASP A 1 444 ? -1.051 2.669 18.593 1.00 92.50 444 ASP A O 1
ATOM 3254 N N . ALA A 1 445 ? -0.380 0.530 18.760 1.00 89.81 445 ALA A N 1
ATOM 3255 C CA . ALA A 1 445 ? -0.709 0.172 17.385 1.00 89.81 445 ALA A CA 1
ATOM 3256 C C . ALA A 1 445 ? -2.225 0.206 17.134 1.00 89.81 445 ALA A C 1
ATOM 3258 O O . ALA A 1 445 ? -2.657 0.772 16.130 1.00 89.81 445 ALA A O 1
ATOM 3259 N N . ALA A 1 446 ? -3.046 -0.288 18.071 1.00 91.69 446 ALA A N 1
ATOM 3260 C CA . ALA A 1 446 ? -4.504 -0.186 17.961 1.00 91.69 446 ALA A CA 1
ATOM 3261 C C . ALA A 1 446 ? -4.994 1.264 17.932 1.00 91.69 446 ALA A C 1
ATOM 3263 O O . ALA A 1 446 ? -5.858 1.608 17.126 1.00 91.69 446 ALA A O 1
ATOM 3264 N N . VAL A 1 447 ? -4.423 2.136 18.763 1.00 92.69 447 VAL A N 1
ATOM 3265 C CA . VAL A 1 447 ? -4.760 3.564 18.751 1.00 92.69 447 VAL A CA 1
ATOM 3266 C C . VAL A 1 447 ? -4.326 4.221 17.444 1.00 92.69 447 VAL A C 1
ATOM 3268 O O . VAL A 1 447 ? -5.124 4.924 16.823 1.00 92.69 447 VAL A O 1
ATOM 3271 N N . ARG A 1 448 ? -3.087 3.981 16.987 1.00 89.75 448 ARG A N 1
ATOM 3272 C CA . ARG A 1 448 ? -2.612 4.497 15.694 1.00 89.75 448 ARG A CA 1
ATOM 3273 C C . ARG A 1 448 ? -3.528 4.041 14.566 1.00 89.75 448 ARG A C 1
ATOM 3275 O O . ARG A 1 448 ? -3.999 4.894 13.818 1.00 89.75 448 ARG A O 1
ATOM 3282 N N . GLY A 1 449 ? -3.843 2.746 14.504 1.00 88.44 449 GLY A N 1
ATOM 3283 C CA . GLY A 1 449 ? -4.793 2.160 13.561 1.00 88.44 449 GLY A CA 1
ATOM 3284 C C . GLY A 1 449 ? -6.135 2.885 13.593 1.00 88.44 449 GLY A C 1
ATOM 3285 O O . GLY A 1 449 ? -6.560 3.428 12.577 1.00 88.44 449 GLY A O 1
ATOM 3286 N N . ALA A 1 450 ? -6.750 3.017 14.770 1.00 89.56 450 ALA A N 1
ATOM 3287 C CA . ALA A 1 450 ? -8.038 3.690 14.948 1.00 89.56 450 ALA A CA 1
ATOM 3288 C C . ALA A 1 450 ? -8.034 5.173 14.516 1.00 89.56 450 ALA A C 1
ATOM 3290 O O . ALA A 1 450 ? -9.052 5.689 14.047 1.00 89.56 450 ALA A O 1
ATOM 3291 N N . MET A 1 451 ? -6.886 5.850 14.609 1.00 89.88 451 MET A N 1
ATOM 3292 C CA . MET A 1 451 ? -6.711 7.235 14.162 1.00 89.88 451 MET A CA 1
ATOM 3293 C C . MET A 1 451 ? -6.478 7.372 12.647 1.00 89.88 451 MET A C 1
ATOM 3295 O O . MET A 1 451 ? -6.754 8.442 12.091 1.00 89.88 451 MET A O 1
ATOM 3299 N N . GLN A 1 452 ? -6.009 6.328 11.949 1.00 88.62 452 GLN A N 1
ATOM 3300 C CA . GLN A 1 452 ? -5.714 6.410 10.510 1.00 88.62 452 GLN A CA 1
ATOM 3301 C C . GLN A 1 452 ? -6.940 6.758 9.648 1.00 88.62 452 GLN A C 1
ATOM 3303 O O . GLN A 1 452 ? -6.823 7.658 8.814 1.00 88.62 452 GLN A O 1
ATOM 3308 N N . PRO A 1 453 ? -8.133 6.159 9.839 1.00 88.00 453 PRO A N 1
ATOM 3309 C CA . PRO A 1 453 ? -9.327 6.568 9.100 1.00 88.00 453 PRO A CA 1
ATOM 3310 C C . PRO A 1 453 ? -9.697 8.046 9.270 1.00 88.00 453 PRO A C 1
ATOM 3312 O O . PRO A 1 453 ? -10.159 8.673 8.318 1.00 88.00 453 PRO A O 1
ATOM 3315 N N . LEU A 1 454 ? -9.479 8.628 10.456 1.00 88.19 454 LEU A N 1
ATOM 3316 C CA . LEU A 1 454 ? -9.745 10.050 10.702 1.00 88.19 454 LEU A CA 1
ATOM 3317 C C . LEU A 1 454 ? -8.747 10.940 9.967 1.00 88.19 454 LEU A C 1
ATOM 3319 O O . LEU A 1 454 ? -9.135 11.946 9.372 1.00 88.19 454 LEU A O 1
ATOM 3323 N N . ARG A 1 455 ? -7.465 10.560 9.973 1.00 87.56 455 ARG A N 1
ATOM 3324 C CA . ARG A 1 455 ? -6.429 11.232 9.177 1.00 87.56 455 ARG A CA 1
ATOM 3325 C C . ARG A 1 455 ? -6.751 11.164 7.694 1.00 87.56 455 ARG A C 1
ATOM 3327 O O . ARG A 1 455 ? -6.710 12.189 7.021 1.00 87.56 455 ARG A O 1
ATOM 3334 N N . TYR A 1 456 ? -7.124 9.983 7.214 1.00 89.06 456 TYR A N 1
ATOM 3335 C CA . TYR A 1 456 ? -7.537 9.780 5.835 1.00 89.06 456 TYR A CA 1
ATOM 3336 C C . TYR A 1 456 ? -8.745 10.651 5.477 1.00 89.06 456 TYR A C 1
ATOM 3338 O O . TYR A 1 456 ? -8.686 11.358 4.477 1.00 89.06 456 TYR A O 1
ATOM 3346 N N . ARG A 1 457 ? -9.792 10.709 6.314 1.00 87.19 457 ARG A N 1
ATOM 3347 C CA . ARG A 1 457 ? -10.941 11.600 6.073 1.00 87.19 457 ARG A CA 1
ATOM 3348 C C . ARG A 1 457 ? -10.522 13.070 5.989 1.00 87.19 457 ARG A C 1
ATOM 3350 O O . ARG A 1 457 ? -10.889 13.732 5.030 1.00 87.19 457 ARG A O 1
ATOM 3357 N N . ARG A 1 458 ? -9.695 13.563 6.918 1.00 87.19 458 ARG A N 1
ATOM 3358 C CA . ARG A 1 458 ? -9.187 14.950 6.870 1.00 87.19 458 ARG A CA 1
ATOM 3359 C C . ARG A 1 458 ? -8.434 15.241 5.568 1.00 87.19 458 ARG A C 1
ATOM 3361 O O . ARG A 1 458 ? -8.565 16.327 5.014 1.00 87.19 458 ARG A O 1
ATOM 3368 N N . LEU A 1 459 ? -7.659 14.274 5.076 1.00 88.25 459 LEU A N 1
ATOM 3369 C CA . LEU A 1 459 ? -6.968 14.379 3.791 1.00 88.25 459 LEU A CA 1
ATOM 3370 C C . LEU A 1 459 ? -7.946 14.401 2.608 1.00 88.25 459 LEU A C 1
ATOM 3372 O O . LEU A 1 459 ? -7.739 15.171 1.673 1.00 88.25 459 LEU A O 1
ATOM 3376 N N . GLN A 1 460 ? -9.024 13.613 2.657 1.00 87.12 460 GLN A N 1
ATOM 3377 C CA . GLN A 1 460 ? -10.100 13.660 1.661 1.00 87.12 460 GLN A CA 1
ATOM 3378 C C . GLN A 1 460 ? -10.825 15.011 1.666 1.00 87.12 460 GLN A C 1
ATOM 3380 O O . GLN A 1 460 ? -11.030 15.600 0.606 1.00 87.12 460 GLN A O 1
ATOM 3385 N N . ASP A 1 461 ? -11.133 15.556 2.841 1.00 86.00 461 ASP A N 1
ATOM 3386 C CA . ASP A 1 461 ? -11.765 16.873 2.959 1.00 86.00 461 ASP A CA 1
ATOM 3387 C C . ASP A 1 461 ? -10.866 17.961 2.343 1.00 86.00 461 ASP A C 1
ATOM 3389 O O . ASP A 1 461 ? -11.320 18.783 1.548 1.00 86.00 461 ASP A O 1
ATOM 3393 N N . GLN A 1 462 ? -9.560 17.918 2.627 1.00 84.19 462 GLN A N 1
ATOM 3394 C CA . GLN A 1 462 ? -8.565 18.827 2.042 1.00 84.19 462 GLN A CA 1
ATOM 3395 C C . GLN A 1 462 ? -8.392 18.659 0.525 1.00 84.19 462 GLN A C 1
ATOM 3397 O O . GLN A 1 462 ? -8.061 19.624 -0.166 1.00 84.19 462 GLN A O 1
ATOM 3402 N N . LEU A 1 463 ? -8.589 17.451 -0.006 1.00 83.88 463 LEU A N 1
ATOM 3403 C CA . LEU A 1 463 ? -8.534 17.183 -1.445 1.00 83.88 463 LEU A CA 1
ATOM 3404 C C . LEU A 1 463 ? -9.696 17.822 -2.210 1.00 83.88 463 LEU A C 1
ATOM 3406 O O . LEU A 1 463 ? -9.514 18.237 -3.357 1.00 83.88 463 LEU A O 1
ATOM 3410 N N . VAL A 1 464 ? -10.882 17.856 -1.599 1.00 81.31 464 VAL A N 1
ATOM 3411 C CA . VAL A 1 464 ? -12.109 18.393 -2.209 1.00 81.31 464 VAL A CA 1
ATOM 3412 C C . VAL A 1 464 ? -12.200 19.913 -2.048 1.00 81.31 464 VAL A C 1
ATOM 3414 O O . VAL A 1 464 ? -12.885 20.572 -2.828 1.00 81.31 464 VAL A O 1
ATOM 3417 N N . GLN A 1 465 ? -11.460 20.495 -1.100 1.00 77.69 465 GLN A N 1
ATOM 3418 C CA . GLN A 1 465 ? -11.337 21.944 -0.971 1.00 77.69 465 GLN A CA 1
ATOM 3419 C C . GLN A 1 465 ? -10.738 22.562 -2.245 1.00 77.69 465 GLN A C 1
ATOM 3421 O O . GLN A 1 465 ? -9.543 22.446 -2.535 1.00 77.69 465 GLN A O 1
ATOM 3426 N N . THR A 1 466 ? -11.574 23.281 -2.996 1.00 57.72 466 THR A N 1
ATOM 3427 C CA . THR A 1 466 ? -11.159 24.176 -4.079 1.00 57.72 466 THR A CA 1
ATOM 3428 C C . THR A 1 466 ? -10.495 25.410 -3.484 1.00 57.72 466 THR A C 1
ATOM 3430 O O . THR A 1 466 ? -11.105 26.469 -3.374 1.00 57.72 466 THR A O 1
ATOM 3433 N N . VAL A 1 467 ? -9.236 25.273 -3.071 1.00 58.91 467 VAL A N 1
ATOM 3434 C CA . VAL A 1 467 ? -8.383 26.439 -2.831 1.00 58.91 467 VAL A CA 1
ATOM 3435 C C . VAL A 1 467 ? -7.977 26.961 -4.210 1.00 58.91 467 VAL A C 1
ATOM 3437 O O . VAL A 1 467 ? -7.375 26.186 -4.968 1.00 58.91 467 VAL A O 1
ATOM 3440 N N . PRO A 1 468 ? -8.318 28.210 -4.581 1.00 59.81 468 PRO A N 1
ATOM 3441 C CA . PRO A 1 468 ? -7.842 28.781 -5.830 1.00 59.81 468 PRO A CA 1
ATOM 3442 C C . PRO A 1 468 ? -6.306 28.691 -5.864 1.00 59.81 468 PRO A C 1
ATOM 3444 O O . PRO A 1 468 ? -5.652 28.799 -4.824 1.00 59.81 468 PRO A O 1
ATOM 3447 N N . PRO A 1 469 ? -5.705 28.403 -7.032 1.00 60.25 469 PRO A N 1
ATOM 3448 C CA . PRO A 1 469 ? -4.270 28.137 -7.132 1.00 60.25 469 PRO A CA 1
ATOM 3449 C C . PRO A 1 469 ? -3.409 29.319 -6.666 1.00 60.25 469 PRO A C 1
ATOM 3451 O O . PRO A 1 469 ? -2.252 29.115 -6.305 1.00 60.25 469 PRO A O 1
ATOM 3454 N N . LEU A 1 470 ? -3.980 30.525 -6.665 1.00 65.75 470 LEU A N 1
ATOM 3455 C CA . LEU A 1 470 ? -3.419 31.756 -6.130 1.00 65.75 470 LEU A CA 1
ATOM 3456 C C . LEU A 1 470 ? -4.541 32.492 -5.374 1.00 65.75 470 LEU A C 1
ATOM 3458 O O . LEU A 1 470 ? -5.695 32.400 -5.801 1.00 65.75 470 LEU A O 1
ATOM 3462 N N . PRO A 1 471 ? -4.234 33.196 -4.273 1.00 73.62 471 PRO A N 1
ATOM 3463 C CA . PRO A 1 471 ? -5.131 34.206 -3.716 1.00 73.62 471 PRO A CA 1
ATOM 3464 C C . PRO A 1 471 ? -5.547 35.228 -4.786 1.00 73.62 471 PRO A C 1
ATOM 3466 O O . PRO A 1 471 ? -4.737 35.566 -5.650 1.00 73.62 471 PRO A O 1
ATOM 3469 N N . ASP A 1 472 ? -6.782 35.733 -4.729 1.00 73.62 472 ASP A N 1
ATOM 3470 C CA . ASP A 1 472 ? -7.310 36.683 -5.727 1.00 73.62 472 ASP A CA 1
ATOM 3471 C C . ASP A 1 472 ? -6.511 38.002 -5.784 1.00 73.62 472 ASP A C 1
ATOM 3473 O O . ASP A 1 472 ? -6.491 38.686 -6.805 1.00 73.62 472 ASP A O 1
ATOM 3477 N N . ASP A 1 473 ? -5.833 38.351 -4.692 1.00 80.31 473 ASP A N 1
ATOM 3478 C CA . ASP A 1 473 ? -5.000 39.541 -4.518 1.00 80.31 473 ASP A CA 1
ATOM 3479 C C . ASP A 1 473 ? -3.506 39.298 -4.795 1.00 80.31 473 ASP A C 1
ATOM 3481 O O . ASP A 1 473 ? -2.694 40.219 -4.682 1.00 80.31 473 ASP A O 1
ATOM 3485 N N . PHE A 1 474 ? -3.126 38.079 -5.188 1.00 83.31 474 PHE A N 1
ATOM 3486 C CA . PHE A 1 474 ? -1.735 37.711 -5.415 1.00 83.31 474 PHE A CA 1
ATOM 3487 C C . PHE A 1 474 ? -1.432 37.488 -6.901 1.00 83.31 474 PHE A C 1
ATOM 3489 O O . PHE A 1 474 ? -1.815 36.485 -7.506 1.00 83.31 474 PHE A O 1
ATOM 3496 N N . VAL A 1 475 ? -0.658 38.409 -7.479 1.00 83.62 475 VAL A N 1
ATOM 3497 C CA . VAL A 1 475 ? -0.138 38.301 -8.846 1.00 83.62 475 VAL A CA 1
ATOM 3498 C C . VAL A 1 475 ? 1.375 38.072 -8.780 1.00 83.62 475 VAL A C 1
ATOM 3500 O O . VAL A 1 475 ? 2.105 38.997 -8.422 1.00 83.62 475 VAL A O 1
ATOM 3503 N N . PRO A 1 476 ? 1.874 36.862 -9.101 1.00 88.44 476 PRO A N 1
ATOM 3504 C CA . PRO A 1 476 ? 3.308 36.608 -9.127 1.00 88.44 476 PRO A CA 1
ATOM 3505 C C . PRO A 1 476 ? 3.971 37.313 -10.315 1.00 88.44 476 PRO A C 1
ATOM 3507 O O . PRO A 1 476 ? 3.408 37.373 -11.412 1.00 88.44 476 PRO A O 1
ATOM 3510 N N . ASP A 1 477 ? 5.218 37.748 -10.135 1.00 91.44 477 ASP A N 1
ATOM 3511 C CA . ASP A 1 477 ? 6.065 38.266 -11.213 1.00 91.44 477 ASP A CA 1
ATOM 3512 C C . ASP A 1 477 ? 6.673 37.102 -12.017 1.00 91.44 477 ASP A C 1
ATOM 3514 O O . ASP A 1 477 ? 7.860 36.760 -11.951 1.00 91.44 477 ASP A O 1
ATOM 3518 N N . ALA A 1 478 ? 5.803 36.417 -12.759 1.00 90.44 478 ALA A N 1
ATOM 3519 C CA . ALA A 1 478 ? 6.179 35.248 -13.541 1.00 90.44 478 ALA A CA 1
ATOM 3520 C C . ALA A 1 478 ? 7.170 35.585 -14.669 1.00 90.44 478 ALA A C 1
ATOM 3522 O O . ALA A 1 478 ? 7.907 34.699 -15.106 1.00 90.44 478 ALA A O 1
ATOM 3523 N N . GLU A 1 479 ? 7.196 36.830 -15.153 1.00 93.50 479 GLU A N 1
ATOM 3524 C CA . GLU A 1 479 ? 8.139 37.263 -16.185 1.00 93.50 479 GLU A CA 1
ATOM 3525 C C . GLU A 1 479 ? 9.556 37.381 -15.631 1.00 93.50 479 GLU A C 1
ATOM 3527 O O . GLU A 1 479 ? 10.462 36.775 -16.210 1.00 93.50 479 GLU A O 1
ATOM 3532 N N . LYS A 1 480 ? 9.747 38.032 -14.471 1.00 92.44 480 LYS A N 1
ATOM 3533 C CA . LYS A 1 480 ? 11.054 38.082 -13.795 1.00 92.44 480 LYS A CA 1
ATOM 3534 C C . LYS A 1 480 ? 11.581 36.677 -13.517 1.00 92.44 480 LYS A C 1
ATOM 3536 O O . LYS A 1 480 ? 12.722 36.363 -13.859 1.00 92.44 480 LYS A O 1
ATOM 3541 N N . ALA A 1 481 ? 10.738 35.803 -12.963 1.00 93.38 481 ALA A N 1
ATOM 3542 C CA . ALA A 1 481 ? 11.134 34.428 -12.670 1.00 93.38 481 ALA A CA 1
ATOM 3543 C C . ALA A 1 481 ? 11.533 33.647 -13.936 1.00 93.38 481 ALA A C 1
ATOM 3545 O O . ALA A 1 481 ? 12.561 32.967 -13.946 1.00 93.38 481 ALA A O 1
ATOM 3546 N N . ARG A 1 482 ? 10.754 33.753 -15.025 1.00 93.75 482 ARG A N 1
ATOM 3547 C CA . ARG A 1 482 ? 11.095 33.110 -16.306 1.00 93.75 482 ARG A CA 1
ATOM 3548 C C . ARG A 1 482 ? 12.367 33.681 -16.916 1.00 93.75 482 ARG A C 1
ATOM 3550 O O . ARG A 1 482 ? 13.120 32.906 -17.497 1.00 93.75 482 ARG A O 1
ATOM 3557 N N . GLY A 1 483 ? 12.606 34.986 -16.795 1.00 95.19 483 GLY A N 1
ATOM 3558 C CA . GLY A 1 483 ? 13.821 35.637 -17.284 1.00 95.19 483 GLY A CA 1
ATOM 3559 C C . GLY A 1 483 ? 15.074 35.049 -16.639 1.00 95.19 483 GLY A C 1
ATOM 3560 O O . GLY A 1 483 ? 15.965 34.590 -17.350 1.00 95.19 483 GLY A O 1
ATOM 3561 N N . ILE A 1 484 ? 15.085 34.954 -15.306 1.00 92.94 484 ILE A N 1
ATOM 3562 C CA . ILE A 1 484 ? 16.187 34.355 -14.534 1.00 92.94 484 ILE A CA 1
ATOM 3563 C C . ILE A 1 484 ? 16.425 32.898 -14.956 1.00 92.94 484 ILE A C 1
ATOM 3565 O O . ILE A 1 484 ? 17.547 32.511 -15.273 1.00 92.94 484 ILE A O 1
ATOM 3569 N N . ILE A 1 485 ? 15.359 32.091 -15.027 1.00 93.31 485 ILE A N 1
ATOM 3570 C CA . ILE A 1 485 ? 15.458 30.676 -15.423 1.00 93.31 485 ILE A CA 1
ATOM 3571 C C . ILE A 1 485 ? 15.961 30.534 -16.866 1.00 93.31 485 ILE A C 1
ATOM 3573 O O . ILE A 1 485 ? 16.792 29.674 -17.149 1.00 93.31 485 ILE A O 1
ATOM 3577 N N . SER A 1 486 ? 15.472 31.367 -17.785 1.00 93.44 486 SER A N 1
ATOM 3578 C CA . SER A 1 486 ? 15.863 31.312 -19.199 1.00 93.44 486 SER A CA 1
ATOM 3579 C C . SER A 1 486 ? 17.330 31.684 -19.392 1.00 93.44 486 SER A C 1
ATOM 3581 O O . SER A 1 486 ? 18.003 31.059 -20.205 1.00 93.44 486 SER A O 1
ATOM 3583 N N . MET A 1 487 ? 17.834 32.654 -18.623 1.00 92.44 487 MET A N 1
ATOM 3584 C CA . MET A 1 487 ? 19.246 33.040 -18.625 1.00 92.44 487 MET A CA 1
ATOM 3585 C C . MET A 1 487 ? 20.136 31.890 -18.144 1.00 92.44 487 MET A C 1
ATOM 3587 O O . MET A 1 487 ? 21.068 31.505 -18.845 1.00 92.44 487 MET A O 1
ATOM 3591 N N . ALA A 1 488 ? 19.780 31.258 -17.023 1.00 89.19 488 ALA A N 1
ATOM 3592 C CA . ALA A 1 488 ? 20.506 30.094 -16.520 1.00 89.19 488 ALA A CA 1
ATOM 3593 C C . ALA A 1 488 ? 20.539 28.936 -17.531 1.00 89.19 488 ALA A C 1
ATOM 3595 O O . ALA A 1 488 ? 21.590 28.344 -17.773 1.00 89.19 488 ALA A O 1
ATOM 3596 N N . LEU A 1 489 ? 19.405 28.645 -18.175 1.00 89.56 489 LEU A N 1
ATOM 3597 C CA . LEU A 1 489 ? 19.327 27.614 -19.212 1.00 89.56 489 LEU A CA 1
ATOM 3598 C C . LEU A 1 489 ? 20.152 27.967 -20.457 1.00 89.56 489 LEU A C 1
ATOM 3600 O O . LEU A 1 489 ? 20.779 27.080 -21.033 1.00 89.56 489 LEU A O 1
ATOM 3604 N N . ALA A 1 490 ? 20.168 29.238 -20.871 1.00 91.81 490 ALA A N 1
ATOM 3605 C CA . ALA A 1 490 ? 20.969 29.707 -22.003 1.00 91.81 490 ALA A CA 1
ATOM 3606 C C . ALA A 1 490 ? 22.479 29.578 -21.739 1.00 91.81 490 ALA A C 1
ATOM 3608 O O . ALA A 1 490 ? 23.244 29.294 -22.658 1.00 91.81 490 ALA A O 1
ATOM 3609 N N . GLU A 1 491 ? 22.895 29.713 -20.481 1.00 88.06 491 GLU A N 1
ATOM 3610 C CA . GLU A 1 491 ? 24.266 29.473 -20.014 1.00 88.06 491 GLU A CA 1
ATOM 3611 C C . GLU A 1 491 ? 24.594 27.977 -19.842 1.00 88.06 491 GLU A C 1
ATOM 3613 O O . GLU A 1 491 ? 25.691 27.624 -19.412 1.00 88.06 491 GLU A O 1
ATOM 3618 N N . GLY A 1 492 ? 23.656 27.079 -20.163 1.00 84.44 492 GLY A N 1
ATOM 3619 C CA . GLY A 1 492 ? 23.823 25.635 -20.001 1.00 84.44 492 GLY A CA 1
ATOM 3620 C C . GLY A 1 492 ? 23.806 25.172 -18.543 1.00 84.44 492 GLY A C 1
ATOM 3621 O O . GLY A 1 492 ? 24.211 24.046 -18.256 1.00 84.44 492 GLY A O 1
ATOM 3622 N N . ARG A 1 493 ? 23.345 26.016 -17.611 1.00 82.44 493 ARG A N 1
ATOM 3623 C CA . ARG A 1 493 ? 23.235 25.665 -16.194 1.00 82.44 493 ARG A CA 1
ATOM 3624 C C . ARG A 1 493 ? 21.954 24.889 -15.924 1.00 82.44 493 ARG A C 1
ATOM 3626 O O . ARG A 1 493 ? 20.889 25.161 -16.479 1.00 82.44 493 ARG A O 1
ATOM 3633 N N . HIS A 1 494 ? 22.053 23.944 -14.996 1.00 78.00 494 HIS A N 1
ATOM 3634 C CA . HIS A 1 494 ? 20.918 23.160 -14.503 1.00 78.00 494 HIS A CA 1
ATOM 3635 C C . HIS A 1 494 ? 20.483 23.563 -13.086 1.00 78.00 494 HIS A C 1
ATOM 3637 O O . HIS A 1 494 ? 19.592 22.938 -12.514 1.00 78.00 494 HIS A O 1
ATOM 3643 N N . TRP A 1 495 ? 21.088 24.612 -12.524 1.00 78.12 495 TRP A N 1
ATOM 3644 C CA . TRP A 1 495 ? 20.759 25.163 -11.213 1.00 78.12 495 TRP A CA 1
ATOM 3645 C C . TRP A 1 495 ? 20.828 26.690 -11.220 1.00 78.12 495 TRP A C 1
ATOM 3647 O O . TRP A 1 495 ? 21.566 27.300 -11.999 1.00 78.12 495 TRP A O 1
ATOM 3657 N N . LEU A 1 496 ? 20.053 27.283 -10.315 1.00 83.94 496 LEU A N 1
ATOM 3658 C CA . LEU A 1 496 ? 20.132 28.697 -9.972 1.00 83.94 496 LEU A CA 1
ATOM 3659 C C . LEU A 1 496 ? 21.118 28.879 -8.825 1.00 83.94 496 LEU A C 1
ATOM 3661 O O . LEU A 1 496 ? 21.200 28.034 -7.927 1.00 83.94 496 LEU A O 1
ATOM 3665 N N . ASP A 1 497 ? 21.846 29.984 -8.837 1.00 81.69 497 ASP A N 1
ATOM 3666 C CA . ASP A 1 497 ? 22.666 30.358 -7.700 1.00 81.69 497 ASP A CA 1
ATOM 3667 C C . ASP A 1 497 ? 21.810 30.876 -6.521 1.00 81.69 497 ASP A C 1
ATOM 3669 O O . ASP A 1 497 ? 20.581 30.975 -6.577 1.00 81.69 497 ASP A O 1
ATOM 3673 N N . GLY A 1 498 ? 22.457 31.156 -5.387 1.00 81.31 498 GLY A N 1
ATOM 3674 C CA . GLY A 1 498 ? 21.752 31.591 -4.177 1.00 81.31 498 GLY A CA 1
ATOM 3675 C C . GLY A 1 498 ? 20.912 32.868 -4.365 1.00 81.31 498 GLY A C 1
ATOM 3676 O O . GLY A 1 498 ? 19.764 32.895 -3.914 1.00 81.31 498 GLY A O 1
ATOM 3677 N N . PRO A 1 499 ? 21.473 33.961 -4.916 1.00 84.50 499 PRO A N 1
ATOM 3678 C CA . PRO A 1 499 ? 20.715 35.156 -5.294 1.00 84.50 499 PRO A CA 1
ATOM 3679 C C . PRO A 1 499 ? 19.561 34.880 -6.270 1.00 84.50 499 PRO A C 1
ATOM 3681 O O . PRO A 1 499 ? 18.417 35.174 -5.929 1.00 84.50 499 PRO A O 1
ATOM 3684 N N . GLU A 1 500 ? 19.825 34.231 -7.404 1.00 89.06 500 GLU A N 1
ATOM 3685 C CA . GLU A 1 500 ? 18.837 33.923 -8.445 1.00 89.06 500 GLU A CA 1
ATOM 3686 C C . GLU A 1 500 ? 17.662 33.108 -7.894 1.00 89.06 500 GLU A C 1
ATOM 3688 O O . GLU A 1 500 ? 16.498 33.434 -8.134 1.00 89.06 500 GLU A O 1
ATOM 3693 N N . ALA A 1 501 ? 17.944 32.066 -7.106 1.00 88.88 501 ALA A N 1
ATOM 3694 C CA . ALA A 1 501 ? 16.912 31.238 -6.490 1.00 88.88 501 ALA A CA 1
ATOM 3695 C C . ALA A 1 501 ? 16.012 32.053 -5.549 1.00 88.88 501 ALA A C 1
ATOM 3697 O O . ALA A 1 501 ? 14.798 31.845 -5.515 1.00 88.88 501 ALA A O 1
ATOM 3698 N N . ARG A 1 502 ? 16.582 33.004 -4.798 1.00 88.94 502 ARG A N 1
ATOM 3699 C CA . ARG A 1 502 ? 15.816 33.893 -3.912 1.00 88.94 502 ARG A CA 1
ATOM 3700 C C . ARG A 1 502 ? 14.996 34.907 -4.687 1.00 88.94 502 ARG A C 1
ATOM 3702 O O . ARG A 1 502 ? 13.857 35.145 -4.304 1.00 88.94 502 ARG A O 1
ATOM 3709 N N . ASP A 1 503 ? 15.531 35.455 -5.771 1.00 90.31 503 ASP A N 1
ATOM 3710 C CA . ASP A 1 503 ? 14.781 36.348 -6.650 1.00 90.31 503 ASP A CA 1
ATOM 3711 C C . ASP A 1 503 ? 13.582 35.642 -7.288 1.00 90.31 503 ASP A C 1
ATOM 3713 O O . ASP A 1 503 ? 12.497 36.221 -7.361 1.00 90.31 503 ASP A O 1
ATOM 3717 N N . VAL A 1 504 ? 13.747 34.378 -7.691 1.00 92.69 504 VAL A N 1
ATOM 3718 C CA . VAL A 1 504 ? 12.640 33.544 -8.177 1.00 92.69 504 VAL A CA 1
ATOM 3719 C C . VAL A 1 504 ? 11.615 33.300 -7.069 1.00 92.69 504 VAL A C 1
ATOM 3721 O O . VAL A 1 504 ? 10.425 33.486 -7.299 1.00 92.69 504 VAL A O 1
ATOM 3724 N N . LEU A 1 505 ? 12.040 32.929 -5.858 1.00 91.69 505 LEU A N 1
ATOM 3725 C CA . LEU A 1 505 ? 11.130 32.737 -4.720 1.00 91.69 505 LEU A CA 1
ATOM 3726 C C . LEU A 1 505 ? 10.356 34.021 -4.371 1.00 91.69 505 LEU A C 1
ATOM 3728 O O . LEU A 1 505 ? 9.136 33.976 -4.200 1.00 91.69 505 LEU A O 1
ATOM 3732 N N . ALA A 1 506 ? 11.044 35.162 -4.334 1.00 90.88 506 ALA A N 1
ATOM 3733 C CA . ALA A 1 506 ? 10.455 36.470 -4.064 1.00 90.88 506 ALA A CA 1
ATOM 3734 C C . ALA A 1 506 ? 9.452 36.891 -5.147 1.00 90.88 506 ALA A C 1
ATOM 3736 O O . ALA A 1 506 ? 8.405 37.446 -4.823 1.00 90.88 506 ALA A O 1
ATOM 3737 N N . ALA A 1 507 ? 9.719 36.569 -6.419 1.00 91.94 507 ALA A N 1
ATOM 3738 C CA . ALA A 1 507 ? 8.780 36.799 -7.519 1.00 91.94 507 ALA A CA 1
ATOM 3739 C C . ALA A 1 507 ? 7.453 36.031 -7.344 1.00 91.94 507 ALA A C 1
ATOM 3741 O O . ALA A 1 507 ? 6.418 36.464 -7.846 1.00 91.94 507 ALA A O 1
ATOM 3742 N N . TYR A 1 508 ? 7.466 34.925 -6.590 1.00 90.44 508 TYR A N 1
ATOM 3743 C CA . TYR A 1 508 ? 6.276 34.169 -6.183 1.00 90.44 508 TYR A CA 1
ATOM 3744 C C . TYR A 1 508 ? 5.815 34.476 -4.747 1.00 90.44 508 TYR A C 1
ATOM 3746 O O . TYR A 1 508 ? 5.038 33.710 -4.180 1.00 90.44 508 TYR A O 1
ATOM 3754 N N . GLY A 1 509 ? 6.250 35.592 -4.153 1.00 86.81 509 GLY A N 1
ATOM 3755 C CA . GLY A 1 509 ? 5.788 36.037 -2.835 1.00 86.81 509 GLY A CA 1
ATOM 3756 C C . GLY A 1 509 ? 6.242 35.151 -1.672 1.00 86.81 509 GLY A C 1
ATOM 3757 O O . GLY A 1 509 ? 5.758 35.315 -0.552 1.00 86.81 509 GLY A O 1
ATOM 3758 N N . VAL A 1 510 ? 7.166 34.214 -1.906 1.00 89.31 510 VAL A N 1
ATOM 3759 C CA . VAL A 1 510 ? 7.748 33.399 -0.839 1.00 89.31 510 VAL A CA 1
ATOM 3760 C C . VAL A 1 510 ? 8.693 34.290 -0.029 1.00 89.31 510 VAL A C 1
ATOM 3762 O O . VAL A 1 510 ? 9.618 34.861 -0.613 1.00 89.31 510 VAL A O 1
ATOM 3765 N N . PRO A 1 511 ? 8.504 34.419 1.298 1.00 88.38 511 PRO A N 1
ATOM 3766 C CA . PRO A 1 511 ? 9.385 35.232 2.123 1.00 88.38 511 PRO A CA 1
ATOM 3767 C C . PRO A 1 511 ? 10.830 34.739 2.027 1.00 88.38 511 PRO A C 1
ATOM 3769 O O . PRO A 1 511 ? 11.130 33.583 2.332 1.00 88.38 511 PRO A O 1
ATOM 3772 N N . VAL A 1 512 ? 11.732 35.626 1.617 1.00 89.31 512 VAL A N 1
ATOM 3773 C CA . VAL A 1 512 ? 13.172 35.365 1.558 1.00 89.31 512 VAL A CA 1
ATOM 3774 C C . VAL A 1 512 ? 13.904 36.283 2.522 1.00 89.31 512 VAL A C 1
ATOM 3776 O O . VAL A 1 512 ? 13.532 37.439 2.716 1.00 89.31 512 VAL A O 1
ATOM 3779 N N . VAL A 1 513 ? 14.973 35.767 3.124 1.00 86.69 513 VAL A N 1
ATOM 3780 C CA . VAL A 1 513 ? 15.872 36.591 3.934 1.00 86.69 513 VAL A CA 1
ATOM 3781 C C . VAL A 1 513 ? 16.680 37.487 2.988 1.00 86.69 513 VAL A C 1
ATOM 3783 O O . VAL A 1 513 ? 17.280 36.944 2.047 1.00 86.69 513 VAL A O 1
ATOM 3786 N N . PRO A 1 514 ? 16.725 38.817 3.218 1.00 82.62 514 PRO A N 1
ATOM 3787 C CA . PRO A 1 514 ? 17.550 39.726 2.432 1.00 82.62 514 PRO A CA 1
ATOM 3788 C C . PRO A 1 514 ? 18.990 39.224 2.359 1.00 82.62 514 PRO A C 1
ATOM 3790 O O . PRO A 1 514 ? 19.559 38.777 3.356 1.00 82.62 514 PRO A O 1
ATOM 3793 N N . CYS A 1 515 ? 19.579 39.251 1.170 1.00 85.19 515 CYS A N 1
ATOM 3794 C CA . CYS A 1 515 ? 20.941 38.789 0.971 1.00 85.19 515 CYS A CA 1
ATOM 3795 C C . CYS A 1 515 ? 21.626 39.646 -0.076 1.00 85.19 515 CYS A C 1
ATOM 3797 O O . CYS A 1 515 ? 21.062 39.909 -1.134 1.00 85.19 515 CYS A O 1
ATOM 3799 N N . HIS A 1 516 ? 22.856 40.035 0.228 1.00 87.12 516 HIS A N 1
ATOM 3800 C CA . HIS A 1 516 ? 23.682 40.850 -0.641 1.00 87.12 516 HIS A CA 1
ATOM 3801 C C . HIS A 1 516 ? 24.965 40.090 -0.962 1.00 87.12 516 HIS A C 1
ATOM 3803 O O . HIS A 1 516 ? 25.470 39.320 -0.140 1.00 87.12 516 HIS A O 1
ATOM 3809 N N . LEU A 1 517 ? 25.462 40.287 -2.179 1.00 89.06 517 LEU A N 1
ATOM 3810 C CA . LEU A 1 517 ? 26.748 39.760 -2.601 1.00 89.06 517 LEU A CA 1
ATOM 3811 C C . LEU A 1 517 ? 27.846 40.713 -2.113 1.00 89.06 517 LEU A C 1
ATOM 3813 O O . LEU A 1 517 ? 27.755 41.915 -2.344 1.00 89.06 517 LEU A O 1
ATOM 3817 N N . ALA A 1 518 ? 28.867 40.176 -1.454 1.00 90.62 518 ALA A N 1
ATOM 3818 C CA . ALA A 1 518 ? 30.071 40.912 -1.091 1.00 90.62 518 ALA A CA 1
ATOM 3819 C C . ALA A 1 518 ? 31.224 40.409 -1.962 1.00 90.62 518 ALA A C 1
ATOM 3821 O O . ALA A 1 518 ? 31.420 39.195 -2.053 1.00 90.62 518 ALA A O 1
ATOM 3822 N N . ALA A 1 519 ? 31.976 41.307 -2.604 1.00 89.81 519 ALA A N 1
ATOM 3823 C CA . ALA A 1 519 ? 33.109 40.900 -3.435 1.00 89.81 519 ALA A CA 1
ATOM 3824 C C . ALA A 1 519 ? 34.369 40.637 -2.596 1.00 89.81 519 ALA A C 1
ATOM 3826 O O . ALA A 1 519 ? 35.239 39.866 -3.000 1.00 89.81 519 ALA A O 1
ATOM 3827 N N . ASN A 1 520 ? 34.469 41.266 -1.423 1.00 91.62 520 ASN A N 1
ATOM 3828 C CA . ASN A 1 520 ? 35.609 41.156 -0.520 1.00 91.62 520 ASN A CA 1
ATOM 3829 C C . ASN A 1 520 ? 35.179 41.273 0.962 1.00 91.62 520 ASN A C 1
ATOM 3831 O O . ASN A 1 520 ? 33.999 41.433 1.285 1.00 91.62 520 ASN A O 1
ATOM 3835 N N . ALA A 1 521 ? 36.147 41.155 1.877 1.00 90.50 521 ALA A N 1
ATOM 3836 C CA . ALA A 1 521 ? 35.899 41.183 3.319 1.00 90.50 521 ALA A CA 1
ATOM 3837 C C . ALA A 1 521 ? 35.413 42.551 3.837 1.00 90.50 521 ALA A C 1
ATOM 3839 O O . ALA A 1 521 ? 34.624 42.597 4.782 1.00 90.50 521 ALA A O 1
ATOM 3840 N N . GLU A 1 522 ? 35.860 43.651 3.228 1.00 92.94 522 GLU A N 1
ATOM 3841 C CA . GLU A 1 522 ? 35.461 45.012 3.606 1.00 92.94 522 GLU A CA 1
ATOM 3842 C C . GLU A 1 522 ? 33.997 45.261 3.222 1.00 92.94 522 GLU A C 1
ATOM 3844 O O . GLU A 1 522 ? 33.202 45.665 4.077 1.00 92.94 522 GLU A O 1
ATOM 3849 N N . ASP A 1 523 ? 33.612 44.885 1.997 1.00 92.75 523 ASP A N 1
ATOM 3850 C CA . ASP A 1 523 ? 32.227 44.928 1.514 1.00 92.75 523 ASP A CA 1
ATOM 3851 C C . ASP A 1 523 ? 31.302 44.115 2.430 1.00 92.75 523 ASP A C 1
ATOM 3853 O O . ASP A 1 523 ? 30.226 44.571 2.818 1.00 92.75 523 ASP A O 1
ATOM 3857 N N . ALA A 1 524 ? 31.727 42.905 2.816 1.00 90.44 524 ALA A N 1
ATOM 3858 C CA . ALA A 1 524 ? 30.945 42.035 3.691 1.00 90.44 524 ALA A CA 1
ATOM 3859 C C . ALA A 1 524 ? 30.698 42.687 5.061 1.00 90.44 524 ALA A C 1
ATOM 3861 O O . ALA A 1 524 ? 29.586 42.619 5.590 1.00 90.44 524 ALA A O 1
ATOM 3862 N N . ALA A 1 525 ? 31.712 43.353 5.624 1.00 90.81 525 ALA A N 1
ATOM 3863 C CA . ALA A 1 525 ? 31.604 44.053 6.900 1.00 90.81 525 ALA A CA 1
ATOM 3864 C C . ALA A 1 525 ? 30.703 45.299 6.819 1.00 90.81 525 ALA A C 1
ATOM 3866 O O . ALA A 1 525 ? 30.004 45.628 7.782 1.00 90.81 525 ALA A O 1
ATOM 3867 N N . GLU A 1 526 ? 30.702 46.014 5.694 1.00 92.81 526 GLU A N 1
ATOM 3868 C CA . GLU A 1 526 ? 29.814 47.159 5.467 1.00 92.81 526 GLU A CA 1
ATOM 3869 C C . GLU A 1 526 ? 28.354 46.745 5.256 1.00 92.81 526 GLU A C 1
ATOM 3871 O O . GLU A 1 526 ? 27.448 47.296 5.894 1.00 92.81 526 GLU A O 1
ATOM 3876 N N . ILE A 1 527 ? 28.129 45.712 4.444 1.00 91.44 527 ILE A N 1
ATOM 3877 C CA . ILE A 1 527 ? 26.812 45.105 4.245 1.00 91.44 527 ILE A CA 1
ATOM 3878 C C . ILE A 1 527 ? 26.256 44.617 5.588 1.00 91.44 527 ILE A C 1
ATOM 3880 O O . ILE A 1 527 ? 25.120 44.937 5.933 1.00 91.44 527 ILE A O 1
ATOM 3884 N N . ALA A 1 528 ? 27.064 43.917 6.390 1.00 90.44 528 ALA A N 1
ATOM 3885 C CA . ALA A 1 528 ? 26.654 43.425 7.705 1.00 90.44 528 ALA A CA 1
ATOM 3886 C C . ALA A 1 528 ? 26.236 44.552 8.665 1.00 90.44 528 ALA A C 1
ATOM 3888 O O . ALA A 1 528 ? 25.262 44.403 9.404 1.00 90.44 528 ALA A O 1
ATOM 3889 N N . ARG A 1 529 ? 26.942 45.694 8.648 1.00 91.00 529 ARG A N 1
ATOM 3890 C CA . ARG A 1 529 ? 26.566 46.879 9.442 1.00 91.00 529 ARG A CA 1
ATOM 3891 C C . ARG A 1 529 ? 25.232 47.464 8.991 1.00 91.00 529 ARG A C 1
ATOM 3893 O O . ARG A 1 529 ? 24.427 47.835 9.837 1.00 91.00 529 ARG A O 1
ATOM 3900 N N . THR A 1 530 ? 25.000 47.518 7.683 1.00 90.69 530 THR A N 1
ATOM 3901 C CA . THR A 1 530 ? 23.766 48.069 7.104 1.00 90.69 530 THR A CA 1
ATOM 3902 C C . THR A 1 530 ? 22.556 47.168 7.357 1.00 90.69 530 THR A C 1
ATOM 3904 O O . THR A 1 530 ? 21.473 47.662 7.654 1.00 90.69 530 THR A O 1
ATOM 3907 N N . MET A 1 531 ? 22.735 45.847 7.275 1.00 87.31 531 MET A N 1
ATOM 3908 C CA . MET A 1 531 ? 21.668 44.865 7.506 1.00 87.31 531 MET A CA 1
ATOM 3909 C C . MET A 1 531 ? 21.264 44.734 8.982 1.00 87.31 531 MET A C 1
ATOM 3911 O O . MET A 1 531 ? 20.146 44.311 9.268 1.00 87.31 531 MET A O 1
ATOM 3915 N N . GLY A 1 532 ? 22.159 45.093 9.907 1.00 85.25 532 GLY A N 1
ATOM 3916 C CA . GLY A 1 532 ? 21.989 44.854 11.338 1.00 85.25 532 GLY A CA 1
ATOM 3917 C C . GLY A 1 532 ? 22.359 43.419 11.730 1.00 85.25 532 GLY A C 1
ATOM 3918 O O . GLY A 1 532 ? 22.056 42.458 11.028 1.00 85.25 532 GLY A O 1
ATOM 3919 N N . GLN A 1 533 ? 23.052 43.267 12.859 1.00 81.50 533 GLN A N 1
ATOM 3920 C CA . GLN A 1 533 ? 23.509 41.967 13.362 1.00 81.50 533 GLN A CA 1
ATOM 3921 C C . GLN A 1 533 ? 22.428 41.276 14.215 1.00 81.50 533 GLN A C 1
ATOM 3923 O O . GLN A 1 533 ? 21.676 41.973 14.903 1.00 81.50 533 GLN A O 1
ATOM 3928 N N . PRO A 1 534 ? 22.371 39.926 14.239 1.00 86.56 534 PRO A N 1
ATOM 3929 C CA . PRO A 1 534 ? 23.312 38.972 13.633 1.00 86.56 534 PRO A CA 1
ATOM 3930 C C . PRO A 1 534 ? 23.073 38.715 12.133 1.00 86.56 534 PRO A C 1
ATOM 3932 O O . PRO A 1 534 ? 21.936 38.670 11.673 1.00 86.56 534 PRO A O 1
ATOM 3935 N N . VAL A 1 535 ? 24.158 38.476 11.387 1.00 89.00 535 VAL A N 1
ATOM 3936 C CA . VAL A 1 535 ? 24.133 38.068 9.969 1.00 89.00 535 VAL A CA 1
ATOM 3937 C C . VAL A 1 535 ? 24.848 36.728 9.790 1.00 89.00 535 VAL A C 1
ATOM 3939 O O . VAL A 1 535 ? 25.755 36.419 10.553 1.00 89.00 535 VAL A O 1
ATOM 3942 N N . ALA A 1 536 ? 24.456 35.952 8.777 1.00 89.38 536 ALA A N 1
ATOM 3943 C CA . ALA A 1 536 ? 25.164 34.735 8.374 1.00 89.38 536 ALA A CA 1
ATOM 3944 C C . ALA A 1 536 ? 25.986 35.009 7.109 1.00 89.38 536 ALA A C 1
ATOM 3946 O O . ALA A 1 536 ? 25.416 35.395 6.082 1.00 89.38 536 ALA A O 1
ATOM 3947 N N . LEU A 1 537 ? 27.298 34.775 7.159 1.00 88.62 537 LEU A N 1
ATOM 3948 C CA . LEU A 1 537 ? 28.187 34.936 6.011 1.00 88.62 537 LEU A CA 1
ATOM 3949 C C . LEU A 1 537 ? 28.377 33.584 5.325 1.00 88.62 537 LEU A C 1
ATOM 3951 O O . LEU A 1 537 ? 28.693 32.584 5.965 1.00 88.62 537 LEU A O 1
ATOM 3955 N N . LYS A 1 538 ? 28.162 33.532 4.008 1.00 88.75 538 LYS A N 1
ATOM 3956 C CA . LYS A 1 538 ? 28.251 32.284 3.242 1.00 88.75 538 LYS A CA 1
ATOM 3957 C C . LYS A 1 538 ? 29.083 32.469 1.983 1.00 88.75 538 LYS A C 1
ATOM 3959 O O . LYS A 1 538 ? 28.839 33.417 1.241 1.00 88.75 538 LYS A O 1
ATOM 3964 N N . ILE A 1 539 ? 29.974 31.520 1.691 1.00 87.12 539 ILE A N 1
ATOM 3965 C CA . ILE A 1 539 ? 30.718 31.482 0.423 1.00 87.12 539 ILE A CA 1
ATOM 3966 C C . ILE A 1 539 ? 29.733 31.470 -0.752 1.00 87.12 539 ILE A C 1
ATOM 3968 O O . ILE A 1 539 ? 28.678 30.830 -0.708 1.00 87.12 539 ILE A O 1
ATOM 3972 N N . HIS A 1 540 ? 30.062 32.186 -1.819 1.00 85.12 540 HIS A N 1
ATOM 3973 C CA . HIS A 1 540 ? 29.335 32.141 -3.078 1.00 85.12 540 HIS A CA 1
ATOM 3974 C C . HIS A 1 540 ? 30.322 31.766 -4.182 1.00 85.12 540 HIS A C 1
ATOM 3976 O O . HIS A 1 540 ? 31.182 32.559 -4.545 1.00 85.12 540 HIS A O 1
ATOM 3982 N N . SER A 1 541 ? 30.230 30.522 -4.648 1.00 80.19 541 SER A N 1
ATOM 3983 C CA . SER A 1 541 ? 31.045 29.984 -5.733 1.00 80.19 541 SER A CA 1
ATOM 3984 C C . SER A 1 541 ? 30.189 29.022 -6.560 1.00 80.19 541 SER A C 1
ATOM 3986 O O . SER A 1 541 ? 29.443 28.242 -5.957 1.00 80.19 541 SER A O 1
ATOM 3988 N N . PRO A 1 542 ? 30.285 29.049 -7.901 1.00 69.81 542 PRO A N 1
ATOM 3989 C CA . PRO A 1 542 ? 29.601 28.085 -8.763 1.00 69.81 542 PRO A CA 1
ATOM 3990 C C . PRO A 1 542 ? 30.072 26.640 -8.529 1.00 69.81 542 PRO A C 1
ATOM 3992 O O . PRO A 1 542 ? 29.310 25.712 -8.787 1.00 69.81 542 PRO A O 1
ATOM 3995 N N . ASP A 1 543 ? 31.276 26.449 -7.979 1.00 72.44 543 ASP A N 1
ATOM 3996 C CA . ASP A 1 543 ? 31.869 25.130 -7.729 1.00 72.44 543 ASP A CA 1
ATOM 3997 C C . ASP A 1 543 ? 31.464 24.528 -6.369 1.00 72.44 543 ASP A C 1
ATOM 3999 O O . ASP A 1 543 ? 31.732 23.358 -6.096 1.00 72.44 543 ASP A O 1
ATOM 4003 N N . ILE A 1 544 ? 30.834 25.317 -5.487 1.00 72.00 544 ILE A N 1
ATOM 4004 C CA . ILE A 1 544 ? 30.511 24.917 -4.109 1.00 72.00 544 ILE A CA 1
ATOM 4005 C C . ILE A 1 544 ? 28.995 24.959 -3.901 1.00 72.00 544 ILE A C 1
ATOM 4007 O O . ILE A 1 544 ? 28.421 25.985 -3.526 1.00 72.00 544 ILE A O 1
ATOM 4011 N N . LEU A 1 545 ? 28.353 23.808 -4.108 1.00 66.31 545 LEU A N 1
ATOM 4012 C CA . LEU A 1 545 ? 26.910 23.635 -3.912 1.00 66.31 545 LEU A CA 1
ATOM 4013 C C . LEU A 1 545 ? 26.534 23.534 -2.422 1.00 66.31 545 LEU A C 1
ATOM 4015 O O . LEU A 1 545 ? 25.662 24.270 -1.956 1.00 66.31 545 LEU A O 1
ATOM 4019 N N . ASP A 1 546 ? 27.211 22.671 -1.651 1.00 68.56 546 ASP A N 1
ATOM 4020 C CA . ASP A 1 546 ? 27.004 22.554 -0.199 1.00 68.56 546 ASP A CA 1
ATOM 4021 C C . ASP A 1 546 ? 28.022 23.400 0.574 1.00 68.56 546 ASP A C 1
ATOM 4023 O O . ASP A 1 546 ? 29.152 22.999 0.866 1.00 68.56 546 ASP A O 1
ATOM 4027 N N . LYS A 1 547 ? 27.583 24.608 0.923 1.00 77.19 547 LYS A N 1
ATOM 4028 C CA . LYS A 1 547 ? 28.393 25.594 1.643 1.00 77.19 547 LYS A CA 1
ATOM 4029 C C . LYS A 1 547 ? 28.741 25.138 3.054 1.00 77.19 547 LYS A C 1
ATOM 4031 O O . LYS A 1 547 ? 29.816 25.470 3.536 1.00 77.19 547 LYS A O 1
ATOM 4036 N N . SER A 1 548 ? 27.850 24.399 3.713 1.00 75.12 548 SER A N 1
ATOM 4037 C CA . SER A 1 548 ? 28.077 23.924 5.078 1.00 75.12 548 SER A CA 1
ATOM 4038 C C . SER A 1 548 ? 29.107 22.798 5.088 1.00 75.12 548 SER A C 1
ATOM 4040 O O . SER A 1 548 ? 30.021 22.823 5.909 1.00 75.12 548 SER A O 1
ATOM 4042 N N . ALA A 1 549 ? 29.018 21.857 4.141 1.00 70.00 549 ALA A N 1
ATOM 4043 C CA . ALA A 1 549 ? 30.007 20.786 3.991 1.00 70.00 549 ALA A CA 1
ATOM 4044 C C . ALA A 1 549 ? 31.409 21.320 3.651 1.00 70.00 549 ALA A C 1
ATOM 4046 O O . ALA A 1 549 ? 32.408 20.766 4.105 1.00 70.00 549 ALA A O 1
ATOM 4047 N N . ALA A 1 550 ? 31.487 22.424 2.903 1.00 76.06 550 ALA A N 1
ATOM 4048 C CA . ALA A 1 550 ? 32.742 23.105 2.594 1.00 76.06 550 ALA A CA 1
ATOM 4049 C C . ALA A 1 550 ? 33.272 24.001 3.735 1.00 76.06 550 ALA A C 1
ATOM 4051 O O . ALA A 1 550 ? 34.280 24.680 3.549 1.00 76.06 550 ALA A O 1
ATOM 4052 N N . GLY A 1 551 ? 32.594 24.064 4.891 1.00 80.19 551 GLY A N 1
ATOM 4053 C CA . GLY A 1 551 ? 32.945 24.984 5.983 1.00 80.19 551 GLY A CA 1
ATOM 4054 C C . GLY A 1 551 ? 32.781 26.467 5.618 1.00 80.19 551 GLY A C 1
ATOM 4055 O O . GLY A 1 551 ? 33.317 27.341 6.288 1.00 80.19 551 GLY A O 1
ATOM 4056 N N . GLY A 1 552 ? 32.048 26.762 4.546 1.00 83.38 552 GLY A N 1
ATOM 4057 C CA . GLY A 1 552 ? 31.846 28.094 3.986 1.00 83.38 552 GLY A CA 1
ATOM 4058 C C . GLY A 1 552 ? 30.667 28.852 4.586 1.00 83.38 552 GLY A C 1
ATOM 4059 O O . GLY A 1 552 ? 30.044 29.633 3.866 1.00 83.38 552 GLY A O 1
ATOM 4060 N N . VAL A 1 553 ? 30.315 28.591 5.847 1.00 85.31 553 VAL A N 1
ATOM 4061 C CA . VAL A 1 553 ? 29.237 29.268 6.584 1.00 85.31 553 VAL A CA 1
ATOM 4062 C C . VAL A 1 553 ? 29.793 29.738 7.926 1.00 85.31 553 VAL A C 1
ATOM 4064 O O . VAL A 1 553 ? 30.290 28.912 8.689 1.00 85.31 553 VAL A O 1
ATOM 4067 N N . ALA A 1 554 ? 29.700 31.041 8.195 1.00 79.12 554 ALA A N 1
ATOM 4068 C CA . ALA A 1 554 ? 30.158 31.695 9.421 1.00 79.12 554 ALA A CA 1
ATOM 4069 C C . ALA A 1 554 ? 29.054 32.545 10.057 1.00 79.12 554 ALA A C 1
ATOM 4071 O O . ALA A 1 554 ? 28.214 33.101 9.298 1.00 79.12 554 ALA A O 1
#